Protein 3F85 (pdb70)

Solvent-accessible surface area: 23570 Å² total; per-residue (Å²): 84,13,45,1,35,32,40,124,41,93,57,15,38,87,69,7,149,1,57,40,48,96,103,65,98,76,18,129,34,50,144,22,93,0,27,0,54,19,119,47,41,119,90,82,0,26,1,77,4,42,104,95,7,56,0,35,14,110,169,67,84,120,45,99,6,43,12,52,2,24,0,27,65,73,96,11,50,70,105,36,79,91,24,125,16,99,92,0,18,28,113,86,33,76,89,153,13,6,0,33,58,18,55,0,19,0,32,9,52,26,184,92,91,88,49,26,4,49,7,18,87,3,39,13,79,0,16,1,3,2,17,9,14,124,64,133,128,105,27,75,43,79,0,57,0,51,0,33,1,106,31,46,10,57,0,31,41,53,110,41,91,64,11,45,86,62,8,148,0,51,37,41,96,97,67,97,73,12,125,32,46,150,23,104,0,37,0,54,8,31,9,28,110,61,78,0,33,0,74,5,53,78,96,6,51,0,33,17,93,162,63,94,114,48,77,8,47,12,61,2,25,0,23,70,77,102,10,52,66,106,51,73,105,18,100,21,105,76,0,35,48,72,114,124,36,105,97,8,45,3,53,60,24,47,0,18,0,29,10,52,26,162,84,104,89,61,45,8,57,4,21,82,4,35,15,64,0,10,1,3,0,25,0,22,88,37,145,93,92,24,82,42,77,1,50,0,50,4,32,2,101,36,52,10,69,3,36,38,40,110,40,85,63,10,36,84,76,6,134,3,63,40,46,27,85,70,116,74,21,132,27,47,143,20,94,0,27,0,55,11,37,8,34,114,60,84,0,45,0,65,7,42,80,90,4,44,0,31,38,97,169,108,100,107,93,70,5,24,15,62,2,24,0,23,67,81,102,13,55,76,109,44,74,104,16,94,17,100,78,1,13,18,113,86,63,73,110,135,7,16,0,30,57,22,52,0,20,0,36,1,77,31,150,127,98,85,117,56,23,97,51,20,84,9,39,15,78,0,5,3,4,2,30,0,2,106,29,155,91,112,31,100,46,71,0,48,0,50,3,29,14,76,112,95,109,168

Foldseek 3Di:
DKDKDFPVRHRDAQEDEFEADPVVLFTDKDKTWIKIQAPDLQWKKKKAWPAFKWWAFPVHGVQIWGKWKDKQNRTHYNDIDIDGSVVQCQVVSVDHRIGGIMMIIIGIDHPPPPAHGAFGKIKIKTWMWMDTDVDPPIDIRIYIYIYGDAKDKDKDFPVRHRDDQEDEFEADPVVLFTDKDKTKIKMFISHLQFKKKKAWCAFKWWAFPVDRVQTWGKWKDKQPDTHYNDIDIDGSVNQDDDPPDDRSITPIMMIIIGTHHPDPPDHRAFGKIKTWGWMWIDGHPSRDIDTRIYMYMYGDAKDKDKDFPVRHRDDQEDEWDADPVVLFTDKDKTWMKIAISHLQFKKKKAWCDFKWFAADPDGDATFTKWKDKQNGTHYNHIDIHGSVNQPQPVDDDHRIGDIMMIIIGTDGDDDDDHDDFGKTKIKTWMWMDRPPHPDIDIDIHIYIYGDDPPDD

Nearest PDB structures (foldseek):
  3f85-assembly1_A  TM=1.002E+00  e=7.317E-85  Escherichia coli
  3f84-assembly1_A  TM=9.560E-01  e=6.576E-49  Escherichia coli
  3f83-assembly1_A  TM=5.368E-01  e=1.124E-35  Escherichia coli
  4y2l-assembly2_F  TM=9.618E-01  e=2.649E-17  Escherichia coli ETEC H10407
  8ehs-assembly1_D  TM=8.735E-01  e=4.420E-12  Escherichia coli

CATH classification: 2.60.40.2040 (+2 more: 2.60.40.2040, 2.60.40.2040)

Organism: Escherichia coli O78:H11 (strain H10407 / ETEC) (NCBI:txid316401)

Sequence (456 aa):
MIDLLQADGNALPSAVKLAYSPASKTFESYRVMTQVHTNDATKKVIVKLADTPQLTDVLNSTVQMPISVSWGGQVLSTTAKEFEAAALGYSASGVNGVSSSQELVISAAPKTAGTAPTAGNYSGVVSLVMTLG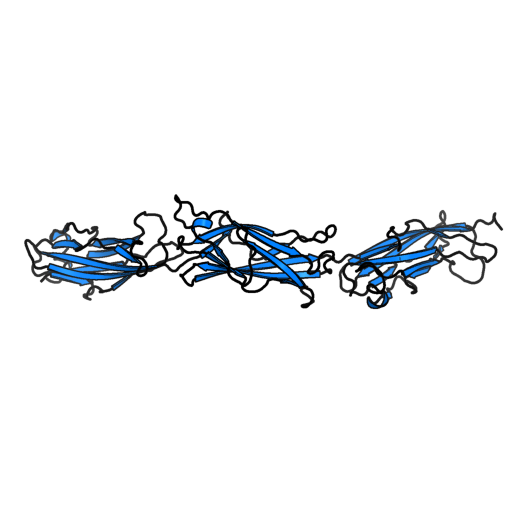SDNKQVEKNITVTASVDPVIDLLQADGNALPSAVKLAYSPASKTFESYRVMTQVHTNDATKKVIVKLADTPQLTDVLNSTVQMPISVSWGGQVLSTTAKEFEAAALGYSASGVNGVSSSQELVISAAPKTAGTAPTAGNYSGVVSLVMTLGSDNKQVEKNITVTASVDPVIDLLQADGNALPSAVKLAYSPASKTFESYRVMTQVHTNDATKKVIVKLADTPQLTDVLNSTVQMPISVSWGGQVLSTTAKEFEAAALGYSASGVNGVSSSQELVISAAPKTAGTAPTAGNYSGVVSLVMTLGSDNKQVEKNITVTASVDPVIL

Structure (mmCIF, N/CA/C/O backbone):
data_3F85
#
_entry.id   3F85
#
_cell.length_a   127.406
_cell.length_b   44.982
_cell.length_c   97.880
_cell.angle_alpha   90.00
_cell.angle_beta   125.35
_cell.angle_gamma   90.00
#
_symmetry.space_group_name_H-M   'C 1 2 1'
#
loop_
_entity.id
_entity.type
_entity.pdbx_description
1 polymer 'homo trimeric fusion of CFA/I fimbrial subunits B'
2 non-polymer 'MAGNESIUM ION'
3 water water
#
loop_
_atom_site.group_PDB
_atom_site.id
_atom_site.type_symbol
_atom_site.label_atom_id
_atom_site.label_alt_id
_atom_site.label_comp_id
_atom_site.label_asym_id
_atom_site.label_entity_id
_atom_site.label_seq_id
_atom_site.pdbx_PDB_ins_code
_atom_site.Cartn_x
_atom_site.Cartn_y
_atom_site.Cartn_z
_atom_site.occupancy
_atom_site.B_iso_or_equiv
_atom_site.auth_seq_id
_atom_site.auth_comp_id
_atom_site.auth_asym_id
_atom_site.auth_atom_id
_atom_site.pdbx_PDB_model_num
ATOM 1 N N . MET A 1 1 ? -42.603 -19.977 -24.143 1.00 51.75 1 MET A N 1
ATOM 2 C CA . MET A 1 1 ? -41.331 -19.322 -23.685 1.00 51.58 1 MET A CA 1
ATOM 3 C C . MET A 1 1 ? -40.048 -20.066 -24.116 1.00 50.87 1 MET A C 1
ATOM 4 O O . MET A 1 1 ? -40.102 -21.171 -24.685 1.00 50.88 1 MET A O 1
ATOM 6 N N . ILE A 1 2 ? -38.930 -19.356 -24.013 1.00 49.56 2 ILE A N 1
ATOM 7 C CA . ILE A 1 2 ? -37.622 -19.952 -23.762 1.00 48.43 2 ILE A CA 1
ATOM 8 C C . ILE A 1 2 ? -36.992 -19.294 -22.525 1.00 48.31 2 ILE A C 1
ATOM 9 O O . ILE A 1 2 ? -37.205 -18.102 -22.271 1.00 48.55 2 ILE A O 1
ATOM 14 N N . ASP A 1 3 ? -36.388 -20.119 -21.676 1.00 48.01 3 ASP A N 1
ATOM 15 C CA . ASP A 1 3 ? -35.601 -19.638 -20.546 1.00 47.65 3 ASP A CA 1
ATOM 16 C C . ASP A 1 3 ? -34.364 -20.488 -20.311 1.00 46.25 3 ASP A C 1
ATOM 17 O O . ASP A 1 3 ? -34.339 -21.676 -20.643 1.00 45.27 3 ASP A O 1
ATOM 22 N N . LEU A 1 4 ? -33.316 -19.840 -19.816 1.00 45.49 4 LEU A N 1
ATOM 23 C CA . LEU A 1 4 ? -32.129 -20.522 -19.356 1.00 44.79 4 LEU A CA 1
ATOM 24 C C . LEU A 1 4 ? -31.973 -20.336 -17.883 1.00 43.77 4 LEU A C 1
ATOM 25 O O . LEU A 1 4 ? -31.901 -19.197 -17.388 1.00 43.29 4 LEU A O 1
ATOM 30 N N . LEU A 1 5 ? -32.024 -21.467 -17.175 1.00 44.12 5 LEU A N 1
ATOM 31 C CA . LEU A 1 5 ? -31.891 -21.526 -15.710 1.00 43.06 5 LEU A CA 1
ATOM 32 C C . LEU A 1 5 ? -30.731 -22.455 -15.332 1.00 41.54 5 LEU A C 1
ATOM 33 O O . LEU A 1 5 ? -30.269 -23.252 -16.156 1.00 40.07 5 LEU A O 1
ATOM 38 N N . GLN A 1 6 ? -30.280 -22.355 -14.086 1.00 40.82 6 GLN A N 1
ATOM 39 C CA . GLN A 1 6 ? -29.397 -23.367 -13.485 1.00 41.80 6 GLN A CA 1
ATOM 40 C C . GLN A 1 6 ? -30.113 -24.726 -13.360 1.00 40.75 6 GLN A C 1
ATOM 41 O O . GLN A 1 6 ? -31.352 -24.782 -13.297 1.00 38.63 6 GLN A O 1
ATOM 47 N N . ALA A 1 7 ? -29.330 -25.804 -13.402 1.00 41.25 7 ALA A N 1
ATOM 48 C CA . ALA A 1 7 ? -29.857 -27.188 -13.313 1.00 42.41 7 ALA A CA 1
ATOM 49 C C . ALA A 1 7 ? -30.675 -27.498 -12.034 1.00 42.84 7 ALA A C 1
ATOM 50 O O . ALA A 1 7 ? -31.703 -28.221 -12.100 1.00 43.38 7 ALA A O 1
ATOM 52 N N . ASP A 1 8 ? -30.295 -26.867 -10.913 1.00 43.11 8 ASP A N 1
ATOM 53 C CA . ASP A 1 8 ? -31.125 -26.859 -9.688 1.00 43.25 8 ASP A CA 1
ATOM 54 C C . ASP A 1 8 ? -32.450 -26.060 -9.779 1.00 42.96 8 ASP A C 1
ATOM 55 O O . ASP A 1 8 ? -33.356 -26.262 -8.972 1.00 43.93 8 ASP A O 1
ATOM 60 N N . GLY A 1 9 ? -32.558 -25.185 -10.780 1.00 42.83 9 GLY A N 1
ATOM 61 C CA . GLY A 1 9 ? -33.766 -24.410 -10.992 1.00 42.27 9 GLY A CA 1
ATOM 62 C C . GLY A 1 9 ? -33.657 -22.958 -10.589 1.00 42.07 9 GLY A C 1
ATOM 63 O O . GLY A 1 9 ? -34.590 -22.191 -10.830 1.00 42.37 9 GLY A O 1
ATOM 64 N N . ASN A 1 10 ? -32.530 -22.575 -9.979 1.00 41.75 10 ASN A N 1
ATOM 65 C CA . ASN A 1 10 ? -32.244 -21.170 -9.710 1.00 42.20 10 ASN A CA 1
ATOM 66 C C . ASN A 1 10 ? -31.989 -20.390 -10.987 1.00 40.91 10 ASN A C 1
ATOM 67 O O . ASN A 1 10 ? -31.523 -20.959 -11.987 1.00 41.21 10 ASN A O 1
ATOM 72 N N . ALA A 1 11 ? -32.384 -19.116 -10.986 1.00 40.26 11 ALA A N 1
ATOM 73 C CA . ALA A 1 11 ? -31.973 -18.174 -12.044 1.00 39.47 11 ALA A CA 1
ATOM 74 C C . ALA A 1 11 ? -30.456 -18.106 -12.097 1.00 38.62 11 ALA A C 1
ATOM 75 O O . ALA A 1 11 ? -29.785 -18.130 -11.055 1.00 37.70 11 ALA A O 1
ATOM 77 N N . LEU A 1 12 ? -29.921 -18.140 -13.317 1.00 38.14 12 LEU A N 1
ATOM 78 C CA . LEU A 1 12 ? -28.583 -17.660 -13.601 1.00 38.11 12 LEU A CA 1
ATOM 79 C C . LEU A 1 12 ? -28.232 -16.413 -12.784 1.00 36.35 12 LEU A C 1
ATOM 80 O O . LEU A 1 12 ? -29.089 -15.520 -12.613 1.00 37.25 12 LEU A O 1
ATOM 85 N N . PRO A 1 13 ? -27.021 -16.397 -12.190 1.00 35.94 13 PRO A N 1
ATOM 86 C CA . PRO A 1 13 ? -26.506 -15.196 -11.513 1.00 34.88 13 PRO A CA 1
ATOM 87 C C . PRO A 1 13 ? -26.369 -14.032 -12.497 1.00 34.09 13 PRO A C 1
ATOM 88 O O . PRO A 1 13 ? -26.159 -14.275 -13.705 1.00 32.63 13 PRO A O 1
ATOM 92 N N . SER A 1 14 ? -26.712 -12.830 -12.041 1.00 33.17 14 SER A N 1
ATOM 93 C CA . SER A 1 14 ? -26.484 -11.634 -12.853 1.00 34.93 14 SER A CA 1
ATOM 94 C C . SER A 1 14 ? -25.047 -11.130 -12.772 1.00 32.89 14 SER A C 1
ATOM 95 O O . SER A 1 14 ? -24.689 -10.203 -13.483 1.00 32.76 14 SER A O 1
ATOM 98 N N . ALA A 1 15 ? -24.241 -11.739 -11.876 1.00 33.41 15 ALA A N 1
ATOM 99 C CA . ALA A 1 15 ? -22.819 -11.406 -11.690 1.00 33.27 15 ALA A CA 1
ATOM 100 C C . ALA A 1 15 ? -21.921 -12.609 -11.351 1.00 34.25 15 ALA A C 1
ATOM 101 O O . ALA A 1 15 ? -22.264 -13.448 -10.441 1.00 32.89 15 ALA A O 1
ATOM 103 N N . VAL A 1 16 ? -20.694 -12.507 -11.846 1.00 32.63 16 VAL A N 1
ATOM 104 C CA . VAL A 1 16 ? -19.685 -13.543 -11.736 1.00 36.38 16 VAL A CA 1
ATOM 105 C C . VAL A 1 16 ? -18.315 -12.883 -11.450 1.00 33.95 16 VAL A C 1
ATOM 106 O O . VAL A 1 16 ? -17.850 -12.036 -12.237 1.00 31.93 16 VAL A O 1
ATOM 110 N N . LYS A 1 17 ? -17.670 -13.299 -10.354 1.00 32.56 17 LYS A N 1
ATOM 111 C CA . LYS A 1 17 ? -16.247 -12.980 -10.103 1.00 35.27 17 LYS A CA 1
ATOM 112 C C . LYS A 1 17 ? -15.300 -14.097 -10.501 1.00 36.09 17 LYS A C 1
ATOM 113 O O . LYS A 1 17 ? -15.409 -15.225 -10.014 1.00 36.40 17 LYS A O 1
ATOM 119 N N . LEU A 1 18 ? -14.315 -13.737 -11.321 1.00 35.94 18 LEU A N 1
ATOM 120 C CA . LEU A 1 18 ? -13.270 -14.675 -11.750 1.00 37.07 18 LEU A CA 1
ATOM 121 C C . LEU A 1 18 ? -12.034 -14.514 -10.885 1.00 36.35 18 LEU A C 1
ATOM 122 O O . LEU A 1 18 ? -11.280 -13.563 -11.046 1.00 35.74 18 LEU A O 1
ATOM 127 N N . ALA A 1 19 ? -11.944 -15.365 -9.849 1.00 36.87 19 ALA A N 1
ATOM 128 C CA . ALA A 1 19 ? -10.825 -15.371 -8.892 1.00 35.48 19 ALA A CA 1
ATOM 129 C C . ALA A 1 19 ? -9.481 -15.412 -9.626 1.00 35.33 19 ALA A C 1
ATOM 130 O O . ALA A 1 19 ? -9.305 -16.189 -10.589 1.00 32.40 19 ALA A O 1
ATOM 132 N N . TYR A 1 20 ? -8.585 -14.514 -9.215 1.00 34.19 20 TYR A N 1
ATOM 133 C CA . TYR A 1 20 ? -7.234 -14.434 -9.759 1.00 35.97 20 TYR A CA 1
ATOM 134 C C . TYR A 1 20 ? -6.250 -15.026 -8.734 1.00 36.34 20 TYR A C 1
ATOM 135 O O . TYR A 1 20 ? -6.328 -14.708 -7.550 1.00 36.12 20 TYR A O 1
ATOM 144 N N . SER A 1 21 ? -5.362 -15.919 -9.187 1.00 37.45 21 SER A N 1
ATOM 145 C CA . SER A 1 21 ? -4.194 -16.286 -8.372 1.00 38.72 21 SER A CA 1
ATOM 146 C C . SER A 1 21 ? -2.949 -15.625 -8.871 1.00 38.21 21 SER A C 1
ATOM 147 O O . SER A 1 21 ? -2.620 -15.756 -10.057 1.00 39.12 21 SER A O 1
ATOM 150 N N . PRO A 1 22 ? -2.296 -14.827 -8.009 1.00 38.56 22 PRO A N 1
ATOM 151 C CA . PRO A 1 22 ? -1.008 -14.214 -8.371 1.00 39.11 22 PRO A CA 1
ATOM 152 C C . PRO A 1 22 ? 0.139 -15.241 -8.543 1.00 39.44 22 PRO A C 1
ATOM 153 O O . PRO A 1 22 ? 1.065 -14.942 -9.307 1.00 39.45 22 PRO A O 1
ATOM 157 N N . ALA A 1 23 ? 0.008 -16.443 -7.950 1.00 39.29 23 ALA A N 1
ATOM 158 C CA . ALA A 1 23 ? 0.963 -17.552 -8.146 1.00 38.45 23 ALA A CA 1
ATOM 159 C C . ALA A 1 23 ? 0.985 -18.051 -9.614 1.00 38.12 23 ALA A C 1
ATOM 160 O O . ALA A 1 23 ? 2.058 -18.065 -10.255 1.00 37.85 23 ALA A O 1
ATOM 162 N N . SER A 1 24 ? -0.198 -18.349 -10.161 1.00 35.00 24 SER A N 1
ATOM 163 C CA . SER A 1 24 ? -0.322 -18.836 -11.532 1.00 36.19 24 SER A CA 1
ATOM 164 C C . SER A 1 24 ? -0.550 -17.694 -12.590 1.00 36.17 24 SER A C 1
ATOM 165 O O . SER A 1 24 ? -0.458 -17.932 -13.804 1.00 36.42 24 SER A O 1
ATOM 168 N N . LYS A 1 25 ? -0.883 -16.491 -12.104 1.00 36.44 25 LYS A N 1
ATOM 169 C CA . LYS A 1 25 ? -1.210 -15.325 -12.949 1.00 37.94 25 LYS A CA 1
ATOM 170 C C . LYS A 1 25 ? -2.424 -15.582 -13.895 1.00 37.43 25 LYS A C 1
ATOM 171 O O . LYS A 1 25 ? -2.523 -14.995 -14.987 1.00 38.89 25 LYS A O 1
ATOM 177 N N . THR A 1 26 ? -3.319 -16.474 -13.470 1.00 36.45 26 THR A N 1
ATOM 178 C CA . THR A 1 26 ? -4.526 -16.803 -14.250 1.00 37.24 26 THR A CA 1
ATOM 179 C C . THR A 1 26 ? -5.788 -16.529 -13.514 1.00 36.28 26 THR A C 1
ATOM 180 O O . THR A 1 26 ? -5.799 -16.419 -12.265 1.00 36.69 26 THR A O 1
ATOM 184 N N . PHE A 1 27 ? -6.867 -16.443 -14.283 1.00 36.63 27 PHE A N 1
ATOM 185 C CA . PHE A 1 27 ? -8.238 -16.439 -13.757 1.00 36.44 27 PHE A CA 1
ATOM 186 C C . PHE A 1 27 ? -8.855 -17.828 -13.751 1.00 37.21 27 PHE A C 1
ATOM 187 O O . PHE A 1 27 ? -8.702 -18.583 -14.702 1.00 35.02 27 PHE A O 1
ATOM 195 N N . GLU A 1 28 ? -9.468 -18.187 -12.626 1.00 37.98 28 GLU A N 1
ATOM 196 C CA . GLU A 1 28 ? -10.344 -19.356 -12.552 1.00 39.91 28 GLU A CA 1
ATOM 197 C C . GLU A 1 28 ? -11.649 -19.078 -13.338 1.00 38.69 28 GLU A C 1
ATOM 198 O O . GLU A 1 28 ? -12.319 -18.077 -13.081 1.00 38.97 28 GLU A O 1
ATOM 204 N N . SER A 1 29 ? -11.995 -19.977 -14.270 1.00 37.72 29 SER A N 1
ATOM 205 C CA . SER A 1 29 ? -13.272 -19.926 -15.006 1.00 38.11 29 SER A CA 1
ATOM 206 C C . SER A 1 29 ? -14.471 -20.133 -14.104 1.00 39.13 29 SER A C 1
ATOM 207 O O . SER A 1 29 ? -14.432 -20.927 -13.164 1.00 38.15 29 SER A O 1
ATOM 210 N N . TYR A 1 30 ? -15.547 -19.422 -14.418 1.00 39.21 30 TYR A N 1
ATOM 211 C CA . TYR A 1 30 ? -16.863 -19.732 -13.880 1.00 40.14 30 TYR A CA 1
ATOM 212 C C . TYR A 1 30 ? -17.461 -20.884 -14.643 1.00 39.95 30 TYR A C 1
ATOM 213 O O . TYR A 1 30 ? -17.578 -20.814 -15.872 1.00 39.30 30 TYR A O 1
ATOM 222 N N . ARG A 1 31 ? -17.924 -21.893 -13.903 1.00 39.38 31 ARG A N 1
ATOM 223 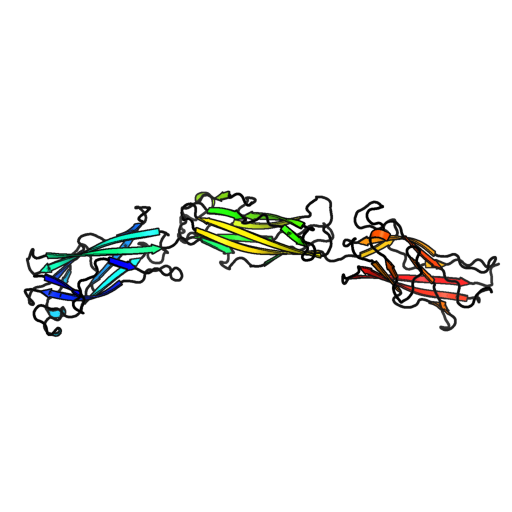C CA . ARG A 1 31 ? -18.699 -23.003 -14.468 1.00 41.33 31 ARG A CA 1
ATOM 224 C C . ARG A 1 31 ? -20.025 -23.157 -13.743 1.00 41.41 31 ARG A C 1
ATOM 225 O O . ARG A 1 31 ? -20.087 -23.123 -12.487 1.00 42.13 31 ARG A O 1
ATOM 233 N N . VAL A 1 32 ? -21.057 -23.447 -14.523 1.00 41.35 32 VAL A N 1
ATOM 234 C CA . VAL A 1 32 ? -22.405 -23.689 -14.001 1.00 40.35 32 VAL A CA 1
ATOM 235 C C . VAL A 1 32 ? -23.198 -24.548 -14.958 1.00 40.10 32 VAL A C 1
ATOM 236 O O . VAL A 1 32 ? -23.165 -24.336 -16.193 1.00 38.81 32 VAL A O 1
ATOM 240 N N . MET A 1 33 ? -23.818 -25.585 -14.395 1.00 38.96 33 MET A N 1
ATOM 241 C CA . MET A 1 33 ? -24.754 -26.442 -15.119 1.00 38.88 33 MET A CA 1
ATOM 242 C C . MET A 1 33 ? -26.061 -25.684 -15.327 1.00 37.76 33 MET A C 1
ATOM 243 O O . MET A 1 33 ? -26.550 -24.993 -14.390 1.00 36.32 33 MET A O 1
ATOM 248 N N . THR A 1 34 ? -26.561 -25.721 -16.575 1.00 35.46 34 THR A N 1
ATOM 249 C CA . THR A 1 34 ? -27.799 -25.017 -16.972 1.00 35.23 34 THR A CA 1
ATOM 250 C C . THR A 1 34 ? -28.814 -25.957 -17.614 1.00 34.13 34 THR A C 1
ATOM 251 O O . THR A 1 34 ? -28.440 -27.044 -18.087 1.00 36.43 34 THR A O 1
ATOM 255 N N . GLN A 1 35 ? -30.082 -25.524 -17.681 1.00 33.48 35 GLN A N 1
ATOM 256 C CA . GLN A 1 35 ? -31.096 -26.167 -18.546 1.00 32.52 35 GLN A CA 1
ATOM 257 C C . GLN A 1 35 ? -31.900 -25.157 -19.300 1.00 33.22 35 GLN A C 1
ATOM 258 O O . GLN A 1 35 ? -32.331 -24.137 -18.722 1.00 34.07 35 GLN A O 1
ATOM 264 N N . VAL A 1 36 ? -32.167 -25.474 -20.572 1.00 32.08 36 VAL A N 1
ATOM 265 C CA . VAL A 1 36 ? -33.173 -24.775 -21.385 1.00 34.48 36 VAL A CA 1
ATOM 266 C C . VAL A 1 36 ? -34.560 -25.199 -20.960 1.00 35.41 36 VAL A C 1
ATOM 267 O O . VAL A 1 36 ? -34.848 -26.404 -20.859 1.00 38.05 36 VAL A O 1
ATOM 271 N N . HIS A 1 37 ? -35.404 -24.208 -20.675 1.00 35.96 37 HIS A N 1
ATOM 272 C CA . HIS A 1 37 ? -36.834 -24.406 -20.447 1.00 37.41 37 HIS A CA 1
ATOM 273 C C . HIS A 1 37 ? -37.602 -23.857 -21.640 1.00 38.44 37 HIS A C 1
ATOM 274 O O . HIS A 1 37 ? -37.494 -22.667 -21.960 1.00 38.67 37 HIS A O 1
ATOM 281 N N . THR A 1 38 ? -38.250 -24.761 -22.377 1.00 39.93 38 THR A N 1
ATOM 282 C CA . THR A 1 38 ? -38.874 -24.445 -23.668 1.00 41.47 38 THR A CA 1
ATOM 283 C C . THR A 1 38 ? -40.383 -24.668 -23.723 1.00 42.60 38 THR A C 1
ATOM 284 O O . THR A 1 38 ? -40.927 -25.430 -22.938 1.00 42.41 38 THR A O 1
ATOM 288 N N . ASN A 1 39 ? -41.039 -23.882 -24.586 1.00 45.25 39 ASN A N 1
ATOM 289 C CA . ASN A 1 39 ? -42.396 -24.132 -25.097 1.00 47.16 39 ASN A CA 1
ATOM 290 C C . ASN A 1 39 ? -42.488 -25.399 -25.962 1.00 47.63 39 ASN A C 1
ATOM 291 O O . ASN A 1 39 ? -43.522 -26.096 -25.950 1.00 47.93 39 ASN A O 1
ATOM 296 N N . ASP A 1 40 ? -41.424 -25.659 -26.742 1.00 47.85 40 ASP A N 1
ATOM 297 C CA . ASP A 1 40 ? -41.449 -26.633 -27.848 1.00 48.08 40 ASP A CA 1
ATOM 298 C C . ASP A 1 40 ? -40.135 -27.445 -27.983 1.00 47.36 40 ASP A C 1
ATOM 299 O O . ASP A 1 40 ? -39.108 -26.933 -28.454 1.00 46.81 40 ASP A O 1
ATOM 304 N N . ALA A 1 41 ? -40.227 -28.732 -27.635 1.00 47.17 41 ALA A N 1
ATOM 305 C CA . ALA A 1 41 ? -39.063 -29.611 -27.421 1.00 46.30 41 ALA A CA 1
ATOM 306 C C . ALA A 1 41 ? -38.539 -30.272 -28.728 1.00 45.47 41 ALA A C 1
ATOM 307 O O . ALA A 1 41 ? -37.588 -31.076 -28.702 1.00 45.16 41 ALA A O 1
ATOM 309 N N . THR A 1 42 ? -39.190 -29.946 -29.848 1.00 44.09 42 THR A N 1
ATOM 310 C CA . THR A 1 42 ? -38.802 -30.427 -31.186 1.00 42.56 42 THR A CA 1
ATOM 311 C C . THR A 1 42 ? -38.029 -29.358 -31.984 1.00 41.74 42 THR A C 1
ATOM 312 O O . THR A 1 42 ? -37.387 -29.668 -33.001 1.00 41.39 42 THR A O 1
ATOM 316 N N . LYS A 1 43 ? -38.071 -28.114 -31.505 1.00 41.01 43 LYS A N 1
ATOM 317 C CA . LYS A 1 43 ? -37.426 -27.010 -32.189 1.00 40.29 43 LYS A CA 1
ATOM 318 C C . LYS A 1 43 ? -35.959 -26.843 -31.791 1.00 39.87 43 LYS A C 1
ATOM 319 O O . LYS A 1 43 ? -35.548 -27.180 -30.654 1.00 38.82 43 LYS A O 1
ATOM 325 N N . LYS A 1 44 ? -35.161 -26.408 -32.771 1.00 38.21 44 LYS A N 1
ATOM 326 C CA . LYS A 1 44 ? -33.761 -26.103 -32.566 1.00 37.48 44 LYS A CA 1
ATOM 327 C C . LYS A 1 44 ? -33.569 -24.857 -31.692 1.00 36.26 44 LYS A C 1
ATOM 328 O O . LYS A 1 44 ? -34.483 -24.026 -31.562 1.00 35.25 44 LYS A O 1
ATOM 334 N N . VAL A 1 45 ? -32.467 -24.854 -30.948 1.00 34.63 45 VAL A N 1
ATOM 335 C CA . VAL A 1 45 ? -32.141 -23.759 -30.058 1.00 33.96 45 VAL A CA 1
ATOM 336 C C . VAL A 1 45 ? -30.927 -23.084 -30.612 1.00 33.62 45 VAL A C 1
ATOM 337 O O . VAL A 1 45 ? -29.881 -23.723 -30.794 1.00 34.85 45 VAL A O 1
ATOM 341 N N . ILE A 1 46 ? -31.124 -21.836 -31.036 1.00 33.61 46 ILE A N 1
ATOM 342 C CA . ILE A 1 46 ? -30.078 -21.014 -31.644 1.00 31.38 46 ILE A CA 1
ATOM 343 C C . ILE A 1 46 ? -29.473 -20.166 -30.534 1.00 31.12 46 ILE A C 1
ATOM 344 O O . ILE A 1 46 ? -30.185 -19.403 -29.876 1.00 31.33 46 ILE A O 1
ATOM 349 N N . VAL A 1 47 ? -28.159 -20.300 -30.356 1.00 30.16 47 VAL A N 1
ATOM 350 C CA . VAL A 1 47 ? -27.409 -19.637 -29.262 1.00 31.02 47 VAL A CA 1
ATOM 351 C C . VAL A 1 47 ? -26.266 -18.750 -29.808 1.00 31.04 47 VAL A C 1
ATOM 352 O O . VAL A 1 47 ? -25.428 -19.213 -30.603 1.00 30.16 47 VAL A O 1
ATOM 356 N N . LYS A 1 48 ? -26.233 -17.499 -29.331 1.00 31.04 48 LYS A N 1
ATOM 357 C CA . LYS A 1 48 ? -25.217 -16.508 -29.682 1.00 31.70 48 LYS A CA 1
ATOM 358 C C . LYS A 1 48 ? -24.934 -15.503 -28.537 1.00 32.00 48 LYS A C 1
ATOM 359 O O . LYS A 1 48 ? -25.662 -15.473 -27.506 1.00 32.61 48 LYS A O 1
ATOM 365 N N . LEU A 1 49 ? -23.841 -14.744 -28.677 1.00 32.33 49 LEU A N 1
ATOM 366 C CA . LEU A 1 49 ? -23.604 -13.553 -27.825 1.00 32.98 49 LEU A CA 1
ATOM 367 C C . LEU A 1 49 ? -24.048 -12.296 -28.535 1.00 34.09 49 LEU A C 1
ATOM 368 O O . LEU A 1 49 ? -23.964 -12.216 -29.747 1.00 31.42 49 LEU A O 1
ATOM 373 N N . ALA A 1 50 ? -24.664 -11.381 -27.786 1.00 35.88 50 ALA A N 1
ATOM 374 C CA . ALA A 1 50 ? -25.175 -10.150 -28.369 1.00 35.69 50 ALA A CA 1
ATOM 375 C C . ALA A 1 50 ? -24.026 -9.261 -28.830 1.00 37.10 50 ALA A C 1
ATOM 376 O O . ALA A 1 50 ? -24.120 -8.624 -29.863 1.00 34.46 50 ALA A O 1
ATOM 378 N N . ASP A 1 51 ? -22.938 -9.255 -28.056 1.00 37.81 51 ASP A N 1
ATOM 379 C CA . ASP A 1 51 ? -21.701 -8.546 -28.417 1.00 39.70 51 ASP A CA 1
ATOM 380 C C . ASP A 1 51 ? -20.505 -9.426 -28.042 1.00 38.13 51 ASP A C 1
ATOM 381 O O . ASP A 1 51 ? -20.646 -10.376 -27.240 1.00 38.87 51 ASP A O 1
ATOM 386 N N . THR A 1 52 ? -19.335 -9.136 -28.617 1.00 37.93 52 THR A N 1
ATOM 387 C CA . THR A 1 52 ? -18.076 -9.776 -28.187 1.00 35.53 52 THR A CA 1
ATOM 388 C C . THR A 1 52 ? -17.642 -9.231 -26.799 1.00 36.20 52 THR A C 1
ATOM 389 O O . THR A 1 52 ? -17.345 -8.026 -26.678 1.00 36.13 52 THR A O 1
ATOM 393 N N . PRO A 1 53 ? -17.639 -10.102 -25.761 1.00 34.56 53 PRO A N 1
ATOM 394 C CA . PRO A 1 53 ? -17.409 -9.650 -24.385 1.00 34.77 53 PRO A CA 1
ATOM 395 C C . PRO A 1 53 ? -15.911 -9.469 -24.079 1.00 35.09 53 PRO A C 1
ATOM 396 O O . PRO A 1 53 ? -15.061 -10.192 -24.616 1.00 36.97 53 PRO A O 1
ATOM 400 N N . GLN A 1 54 ? -15.623 -8.460 -23.283 1.00 34.10 54 GLN A N 1
ATOM 401 C CA . GLN A 1 54 ? -14.267 -8.044 -22.926 1.00 36.68 54 GLN A CA 1
ATOM 402 C C . GLN A 1 54 ? -14.293 -7.734 -21.415 1.00 34.88 54 GLN A C 1
ATOM 403 O O . GLN A 1 54 ? -15.271 -7.168 -20.925 1.00 35.36 54 GLN A O 1
ATOM 409 N N . LEU A 1 55 ? -13.234 -8.082 -20.694 1.00 33.39 55 LEU A N 1
ATOM 410 C CA . LEU A 1 55 ? -12.963 -7.401 -19.416 1.00 36.68 55 LEU A CA 1
ATOM 411 C C . LEU A 1 55 ? -12.179 -6.108 -19.670 1.00 36.70 55 LEU A C 1
ATOM 412 O O . LEU A 1 55 ? -11.187 -6.115 -20.380 1.00 38.32 55 LEU A O 1
ATOM 417 N N . THR A 1 56 ? -12.681 -4.991 -19.168 1.00 37.88 56 THR A N 1
ATOM 418 C CA . THR A 1 56 ? -12.007 -3.700 -19.372 1.00 38.38 56 THR A CA 1
ATOM 419 C C . THR A 1 56 ? -11.646 -3.173 -18.015 1.00 39.10 56 THR A C 1
ATOM 420 O O . THR A 1 56 ? -12.457 -3.268 -17.078 1.00 38.69 56 THR A O 1
ATOM 424 N N . ASP A 1 57 ? -10.412 -2.671 -17.879 1.00 41.90 57 ASP A N 1
ATOM 425 C CA . ASP A 1 57 ? -10.005 -1.942 -16.664 1.00 43.44 57 ASP A CA 1
ATOM 426 C C . ASP A 1 57 ? -10.876 -0.696 -16.441 1.00 44.66 57 ASP A C 1
ATOM 427 O O . ASP A 1 57 ? -11.034 0.137 -17.338 1.00 45.14 57 ASP A O 1
ATOM 432 N N . VAL A 1 58 ? -11.499 -0.648 -15.260 1.00 46.65 58 VAL A N 1
ATOM 433 C CA . VAL A 1 58 ? -12.338 0.481 -14.803 1.00 49.08 58 VAL A CA 1
ATOM 434 C C . VAL A 1 58 ? -11.605 1.841 -14.901 1.00 49.99 58 VAL A C 1
ATOM 435 O O . VAL A 1 58 ? -12.202 2.842 -15.326 1.00 49.84 58 VAL A O 1
ATOM 439 N N . LEU A 1 59 ? -10.301 1.829 -14.602 1.00 51.52 59 LEU A N 1
ATOM 440 C CA . LEU A 1 59 ? -9.470 3.032 -14.618 1.00 53.64 59 LEU A CA 1
ATOM 441 C C . LEU A 1 59 ? -8.906 3.390 -16.006 1.00 54.28 59 LEU A C 1
ATOM 442 O O . LEU A 1 59 ? -8.720 4.575 -16.313 1.00 54.46 59 LEU A O 1
ATOM 447 N N . ASN A 1 60 ? -8.701 2.371 -16.850 1.00 54.92 60 ASN A N 1
ATOM 448 C CA . ASN A 1 60 ? -8.086 2.540 -18.177 1.00 55.54 60 ASN A CA 1
ATOM 449 C C . ASN A 1 60 ? -8.718 1.640 -19.248 1.00 55.81 60 ASN A C 1
ATOM 450 O O . ASN A 1 60 ? -8.526 0.416 -19.244 1.00 55.80 60 ASN A O 1
ATOM 455 N N . SER A 1 61 ? -9.333 2.282 -20.246 1.00 56.52 61 SER A N 1
ATOM 456 C CA . SER A 1 61 ? -10.167 1.589 -21.242 1.00 56.63 61 SER A CA 1
ATOM 457 C C . SER A 1 61 ? -9.402 0.772 -22.303 1.00 55.89 61 SER A C 1
ATOM 458 O O . SER A 1 61 ? -9.951 -0.186 -22.847 1.00 56.47 61 SER A O 1
ATOM 461 N N . THR A 1 62 ? -8.155 1.164 -22.596 1.00 55.32 62 THR A N 1
ATOM 462 C CA . THR A 1 62 ? -7.314 0.488 -23.626 1.00 54.70 62 THR A CA 1
ATOM 463 C C . THR A 1 62 ? -6.819 -0.909 -23.192 1.00 54.08 62 THR A C 1
ATOM 464 O O . THR A 1 62 ? -6.458 -1.742 -24.049 1.00 54.04 62 THR A O 1
ATOM 468 N N . VAL A 1 63 ? -6.701 -1.112 -21.873 1.00 52.83 63 VAL A N 1
ATOM 469 C CA . VAL A 1 63 ? -6.331 -2.412 -21.309 1.00 52.07 63 VAL A CA 1
ATOM 470 C C . VAL A 1 63 ? -7.577 -3.302 -21.221 1.00 51.33 63 VAL A C 1
ATOM 471 O O . VAL A 1 63 ? -8.483 -3.056 -20.413 1.00 50.60 63 VAL A O 1
ATOM 475 N N . GLN A 1 64 ? -7.614 -4.300 -22.103 1.00 50.15 64 GLN A N 1
ATOM 476 C CA . GLN A 1 64 ? -8.739 -5.213 -22.223 1.00 49.22 64 GLN A CA 1
ATOM 477 C C . GLN A 1 64 ? -8.305 -6.661 -22.422 1.00 46.57 64 GLN A C 1
ATOM 478 O O . GLN A 1 64 ? -7.282 -6.942 -23.066 1.00 44.96 64 GLN A O 1
ATOM 484 N N . MET A 1 65 ? -9.061 -7.558 -21.798 1.00 41.90 65 MET A N 1
ATOM 485 C CA . MET A 1 65 ? -8.885 -8.987 -21.948 1.00 41.97 65 MET A CA 1
ATOM 486 C C . MET A 1 65 ? -10.173 -9.579 -22.477 1.00 40.83 65 MET A C 1
ATOM 487 O O . MET A 1 65 ? -11.231 -9.399 -21.851 1.00 41.65 65 MET A O 1
ATOM 492 N N . PRO A 1 66 ? -10.062 -10.418 -23.509 1.00 39.20 66 PRO A N 1
ATOM 493 C CA . PRO A 1 66 ? -11.233 -11.098 -24.059 1.00 39.95 66 PRO A CA 1
ATOM 494 C C . PRO A 1 66 ? -11.833 -12.127 -23.102 1.00 39.73 66 PRO A C 1
ATOM 495 O O . PRO A 1 66 ? -11.095 -12.808 -22.330 1.00 40.28 66 PRO A O 1
ATOM 499 N N . ILE A 1 67 ? -13.163 -12.099 -23.023 1.00 38.51 67 ILE A N 1
ATOM 500 C CA . ILE A 1 67 ? -13.934 -13.145 -22.323 1.00 39.58 67 ILE A CA 1
ATOM 501 C C . ILE A 1 67 ? -14.258 -14.272 -23.324 1.00 40.29 67 ILE A C 1
ATOM 502 O O . ILE A 1 67 ? -14.403 -14.022 -24.529 1.00 39.28 67 ILE A O 1
ATOM 507 N N . SER A 1 68 ? -14.140 -15.512 -22.860 1.00 41.25 68 SER A N 1
ATOM 508 C CA . SER A 1 68 ? -14.519 -16.668 -23.664 1.00 41.31 68 SER A CA 1
ATOM 509 C C . SER A 1 68 ? -15.713 -17.360 -23.045 1.00 39.97 68 SER A C 1
ATOM 510 O O . SER A 1 68 ? -15.803 -17.505 -21.791 1.00 41.20 68 SER A O 1
ATOM 513 N N . VAL A 1 69 ? -16.698 -17.647 -23.884 1.00 37.27 69 VAL A N 1
ATOM 514 C CA . VAL A 1 69 ? -17.954 -18.233 -23.413 1.00 35.30 69 VAL A CA 1
ATOM 515 C C . VAL A 1 69 ? -18.215 -19.543 -24.104 1.00 36.15 69 VAL A C 1
ATOM 516 O O . VAL A 1 69 ? -18.147 -19.628 -25.317 1.00 34.19 69 VAL A O 1
ATOM 520 N N . SER A 1 70 ? -18.359 -20.606 -23.313 1.00 35.61 70 SER A N 1
ATOM 521 C CA . SER A 1 70 ? -18.816 -21.853 -23.894 1.00 36.41 70 SER A CA 1
ATOM 522 C C . SER A 1 70 ? -20.115 -22.336 -23.285 1.00 36.15 70 SER A C 1
ATOM 523 O O . SER A 1 70 ? -20.451 -21.970 -22.146 1.00 36.86 70 SER A O 1
ATOM 526 N N . TRP A 1 71 ? -20.939 -22.952 -24.122 1.00 35.17 71 TRP A N 1
ATOM 527 C CA . TRP A 1 71 ? -22.186 -23.556 -23.660 1.00 35.14 71 TRP A CA 1
ATOM 528 C C . TRP A 1 71 ? -22.457 -24.852 -24.394 1.00 34.78 71 TRP A C 1
ATOM 529 O O . TRP A 1 71 ? -22.319 -24.919 -25.616 1.00 33.32 71 TRP A O 1
ATOM 540 N N . GLY A 1 72 ? -22.732 -25.902 -23.614 1.00 36.18 72 GLY A N 1
ATOM 541 C CA . GLY A 1 72 ? -22.957 -27.245 -24.129 1.00 38.30 72 GLY A CA 1
ATOM 542 C C . GLY A 1 72 ? -21.727 -27.904 -24.741 1.00 39.09 72 GLY A C 1
ATOM 543 O O . GLY A 1 72 ? -21.858 -28.838 -25.537 1.00 39.59 72 GLY A O 1
ATOM 544 N N . GLY A 1 73 ? -20.535 -27.467 -24.320 1.00 39.73 73 GLY A N 1
ATOM 545 C CA . GLY A 1 73 ? -19.292 -27.866 -24.973 1.00 39.71 73 GLY A CA 1
ATOM 546 C C . GLY A 1 73 ? -18.969 -27.102 -26.253 1.00 39.04 73 GLY A C 1
ATOM 547 O O . GLY A 1 73 ? -18.050 -27.491 -26.975 1.00 40.99 73 GLY A O 1
ATOM 548 N N . GLN A 1 74 ? -19.702 -26.011 -26.525 1.00 38.72 74 GLN A N 1
ATOM 549 C CA . GLN A 1 74 ? -19.488 -25.183 -27.746 1.00 38.14 74 GLN A CA 1
ATOM 550 C C . GLN A 1 74 ? -19.105 -23.777 -27.398 1.00 37.90 74 GLN A C 1
ATOM 551 O O . GLN A 1 74 ? -19.823 -23.102 -26.670 1.00 38.85 74 GLN A O 1
ATOM 557 N N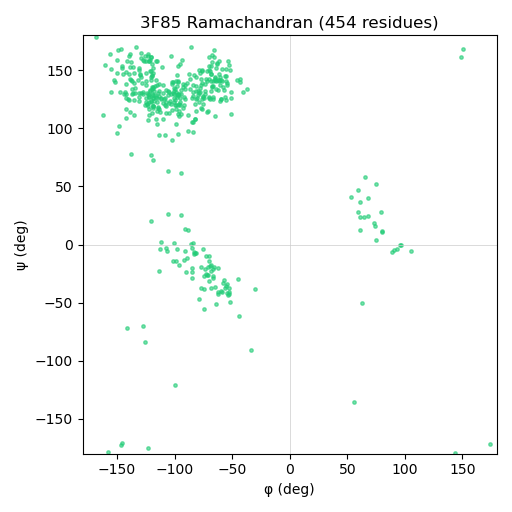 . VAL A 1 75 ? -18.090 -23.277 -28.083 1.00 38.72 75 VAL A N 1
ATOM 558 C CA . VAL A 1 75 ? -17.610 -21.906 -27.888 1.00 39.29 75 VAL A CA 1
ATOM 559 C C . VAL A 1 75 ? -18.555 -20.928 -28.604 1.00 38.75 75 VAL A C 1
ATOM 560 O O . VAL A 1 75 ? -18.890 -21.117 -29.783 1.00 38.22 75 VAL A O 1
ATOM 564 N N . LEU A 1 76 ? -18.976 -19.881 -27.888 1.00 38.30 76 LEU A N 1
ATOM 565 C CA . LEU A 1 76 ? -19.967 -18.964 -28.424 1.00 36.23 76 LEU A CA 1
ATOM 566 C C . LEU A 1 76 ? -19.340 -17.728 -29.029 1.00 36.96 76 LEU A C 1
ATOM 567 O O . LEU A 1 76 ? -18.163 -17.444 -28.794 1.00 36.76 76 LEU A O 1
ATOM 572 N N . SER A 1 77 ? -20.052 -17.134 -29.986 1.00 37.26 77 SER A N 1
ATOM 573 C CA . SER A 1 77 ? -19.655 -15.849 -30.573 1.00 38.86 77 SER A CA 1
ATOM 574 C C . SER A 1 77 ? -20.892 -15.041 -30.953 1.00 39.35 77 SER A C 1
ATOM 575 O O . SER A 1 77 ? -22.015 -15.463 -30.677 1.00 41.37 77 SER A O 1
ATOM 578 N N . THR A 1 78 ? -20.686 -13.911 -31.632 1.00 38.81 78 THR A N 1
ATOM 579 C CA . THR A 1 78 ? -21.782 -13.176 -32.265 1.00 38.55 78 THR A CA 1
ATOM 580 C C . THR A 1 78 ? -22.366 -13.902 -33.488 1.00 37.44 78 THR A C 1
ATOM 581 O O . THR A 1 78 ? -23.410 -13.485 -34.021 1.00 38.14 78 THR A O 1
ATOM 585 N N . THR A 1 79 ? -21.688 -14.976 -33.921 1.00 36.91 79 THR A N 1
ATOM 586 C CA . THR A 1 79 ? -22.241 -15.952 -34.850 1.00 36.11 79 THR A CA 1
ATOM 587 C C . THR A 1 79 ? -22.923 -17.101 -34.106 1.00 37.04 79 THR A C 1
ATOM 588 O O . THR A 1 79 ? -22.310 -17.780 -33.269 1.00 35.75 79 THR A O 1
ATOM 592 N N . ALA A 1 80 ? -24.177 -17.344 -34.483 1.00 37.34 80 ALA A N 1
ATOM 593 C CA . ALA A 1 80 ? -25.052 -18.232 -33.753 1.00 38.03 80 ALA A CA 1
ATOM 594 C C . ALA A 1 80 ? -24.800 -19.678 -34.115 1.00 37.92 80 ALA A C 1
ATOM 595 O O . ALA A 1 80 ? -24.501 -19.995 -35.276 1.00 36.01 80 ALA A O 1
ATOM 597 N N . LYS A 1 81 ? -24.761 -20.518 -33.084 1.00 36.82 81 LYS A N 1
ATOM 598 C CA . LYS A 1 81 ? -24.838 -21.950 -33.261 1.00 38.36 81 LYS A CA 1
ATOM 599 C C . LYS A 1 81 ? -26.248 -22.443 -33.054 1.00 37.84 81 LYS A C 1
ATOM 600 O O . LYS A 1 81 ? -26.996 -21.911 -32.216 1.00 38.67 81 LYS A O 1
ATOM 606 N N . GLU A 1 82 ? -26.628 -23.400 -33.890 1.00 37.90 82 GLU A N 1
ATOM 607 C CA . GLU A 1 82 ? -27.885 -24.112 -33.784 1.00 37.58 82 GLU A CA 1
ATOM 608 C C . GLU A 1 82 ? -27.653 -25.435 -33.108 1.00 36.22 82 GLU A C 1
ATOM 609 O O . GLU A 1 82 ? -26.878 -26.259 -33.586 1.00 35.48 82 GLU A O 1
ATOM 615 N N . PHE A 1 83 ? -28.313 -25.628 -31.980 1.00 35.91 83 PHE A N 1
ATOM 616 C CA . PHE A 1 83 ? -28.298 -26.906 -31.293 1.00 35.35 83 PHE A CA 1
ATOM 617 C C . PHE A 1 83 ? -29.553 -27.669 -31.693 1.00 36.05 83 PHE A C 1
ATOM 618 O O . PHE A 1 83 ? -30.665 -27.219 -31.405 1.00 35.06 83 PHE A O 1
ATOM 626 N N . GLU A 1 84 ? -29.380 -28.772 -32.438 1.00 37.44 84 GLU A N 1
ATOM 627 C CA . GLU A 1 84 ? -30.470 -29.756 -32.647 1.00 40.20 84 GLU A CA 1
ATOM 628 C C . GLU A 1 84 ? -31.039 -30.249 -31.308 1.00 41.84 84 GLU A C 1
ATOM 629 O O . GLU A 1 84 ? -30.283 -30.423 -30.311 1.00 41.83 84 GLU A O 1
ATOM 635 N N . ALA A 1 85 ? -32.375 -30.339 -31.263 1.00 42.61 85 ALA A N 1
ATOM 636 C CA . ALA A 1 85 ? -33.123 -30.732 -30.067 1.00 44.21 85 ALA A CA 1
ATOM 637 C C . ALA A 1 85 ? -32.688 -32.101 -29.514 1.00 45.58 85 ALA A C 1
ATOM 638 O O . ALA A 1 85 ? -32.525 -32.239 -28.293 1.00 46.25 85 ALA A O 1
ATOM 640 N N . ALA A 1 86 ? -32.370 -33.042 -30.431 1.00 46.32 86 ALA A N 1
ATOM 641 C CA . ALA A 1 86 ? -31.976 -34.428 -30.099 1.00 47.34 86 ALA A CA 1
ATOM 642 C C . ALA A 1 86 ? -30.843 -34.535 -29.071 1.00 47.26 86 ALA A C 1
ATOM 643 O O . ALA A 1 86 ? -31.017 -35.179 -28.029 1.00 47.83 86 ALA A O 1
ATOM 645 N N . ALA A 1 87 ? -29.757 -33.793 -29.296 1.00 47.14 87 ALA A N 1
ATOM 646 C CA . ALA A 1 87 ? -28.632 -33.775 -28.354 1.00 47.47 87 ALA A CA 1
ATOM 647 C C . ALA A 1 87 ? -28.669 -32.623 -27.310 1.00 46.79 87 ALA A C 1
ATOM 648 O O . ALA A 1 87 ? -27.622 -32.234 -26.755 1.00 47.88 87 ALA A O 1
ATOM 650 N N . LEU A 1 88 ? -29.876 -32.116 -27.021 1.00 45.15 88 LEU A N 1
ATOM 651 C CA . LEU A 1 88 ? -30.130 -31.314 -25.804 1.00 43.31 88 LEU A CA 1
ATOM 652 C C . LEU A 1 88 ? -30.756 -32.136 -24.669 1.00 42.42 88 LEU A C 1
ATOM 653 O O . LEU A 1 88 ? -30.838 -31.672 -23.529 1.00 42.45 88 LEU A O 1
ATOM 658 N N . GLY A 1 89 ? -31.238 -33.329 -25.015 1.00 42.67 89 GLY A N 1
ATOM 659 C CA . GLY A 1 89 ? -31.622 -34.358 -24.059 1.00 42.20 89 GLY A CA 1
ATOM 660 C C . GLY A 1 89 ? -32.938 -34.088 -23.353 1.00 41.81 89 GLY A C 1
ATOM 661 O O . GLY A 1 89 ? -33.006 -34.197 -22.116 1.00 43.08 89 GLY A O 1
ATOM 662 N N . TYR A 1 90 ? -33.993 -33.810 -24.133 1.00 40.67 90 TYR A N 1
ATOM 663 C CA . TYR A 1 90 ? -35.289 -33.364 -23.586 1.00 39.05 90 TYR A CA 1
ATOM 664 C C . TYR A 1 90 ? -36.073 -34.448 -22.852 1.00 39.27 90 TYR A C 1
ATOM 665 O O . TYR A 1 90 ? -36.894 -34.146 -21.969 1.00 39.48 90 TYR A O 1
ATOM 674 N N . SER A 1 91 ? -35.826 -35.699 -23.219 1.00 39.40 91 SER A N 1
ATOM 675 C CA . SER A 1 91 ? -36.521 -36.842 -22.609 1.00 40.14 91 SER A CA 1
ATOM 676 C C . SER A 1 91 ? -35.798 -37.391 -21.378 1.00 39.85 91 SER A C 1
ATOM 677 O O . SER A 1 91 ? -36.429 -37.983 -20.495 1.00 39.94 91 SER A O 1
ATOM 680 N N . ALA A 1 92 ? -34.484 -37.139 -21.321 1.00 40.04 92 ALA A N 1
ATOM 681 C CA . ALA A 1 92 ? -33.631 -37.423 -20.166 1.00 40.17 92 ALA A CA 1
ATOM 682 C C . ALA A 1 92 ? -34.083 -36.714 -18.875 1.00 40.88 92 ALA A C 1
ATOM 683 O O . ALA A 1 92 ? -34.077 -37.334 -17.797 1.00 41.38 92 ALA A O 1
ATOM 685 N N . SER A 1 93 ? -34.506 -35.436 -19.005 1.00 40.17 93 SER A N 1
ATOM 686 C CA . SER A 1 93 ? -34.715 -34.521 -17.859 1.00 39.46 93 SER A CA 1
ATOM 687 C C . SER A 1 93 ? -35.873 -34.904 -16.914 1.00 39.06 93 SER A C 1
ATOM 688 O O . SER A 1 93 ? -35.897 -34.472 -15.752 1.00 39.30 93 SER A O 1
ATOM 691 N N . GLY A 1 94 ? -36.872 -35.613 -17.458 1.00 38.52 94 GLY A N 1
ATOM 692 C CA . GLY A 1 94 ? -38.079 -35.975 -16.730 1.00 36.55 94 GLY A CA 1
ATOM 693 C C . GLY A 1 94 ? -39.075 -34.838 -16.509 1.00 36.45 94 GLY A C 1
ATOM 694 O O . GLY A 1 94 ? -40.078 -35.028 -15.806 1.00 35.71 94 GLY A O 1
ATOM 695 N N . VAL A 1 95 ? -38.781 -33.649 -17.063 1.00 35.69 95 VAL A N 1
ATOM 696 C CA . VAL A 1 95 ? -39.698 -32.505 -17.026 1.00 36.47 95 VAL A CA 1
ATOM 697 C C . VAL A 1 95 ? -39.948 -32.033 -18.461 1.00 36.61 95 VAL A C 1
ATOM 698 O O . VAL A 1 95 ? -38.996 -31.858 -19.226 1.00 36.88 95 VAL A O 1
ATOM 702 N N . ASN A 1 96 ? -41.231 -31.851 -18.813 1.00 37.19 96 ASN A N 1
ATOM 703 C CA . ASN A 1 96 ? -41.649 -31.317 -20.131 1.00 37.19 96 ASN A CA 1
ATOM 704 C C . ASN A 1 96 ? -41.118 -29.923 -20.418 1.00 37.15 96 ASN A C 1
ATOM 705 O O . ASN A 1 96 ? -41.322 -28.992 -19.617 1.00 37.86 96 ASN A O 1
ATOM 710 N N . GLY A 1 97 ? -40.429 -29.792 -21.561 1.00 36.45 97 GLY A N 1
ATOM 711 C CA . GLY A 1 97 ? -39.871 -28.524 -22.024 1.00 35.56 97 GLY A CA 1
ATOM 712 C C . GLY A 1 97 ? -38.446 -28.264 -21.536 1.00 34.22 97 GLY A C 1
ATOM 713 O O . GLY A 1 97 ? -37.835 -27.258 -21.889 1.00 34.22 97 GLY A O 1
ATOM 714 N N . VAL A 1 98 ? -37.940 -29.163 -20.694 1.00 32.95 98 VAL A N 1
ATOM 715 C CA . VAL A 1 98 ? -36.678 -28.961 -20.004 1.00 31.65 98 VAL A CA 1
ATOM 716 C C . VAL A 1 98 ? -35.598 -29.873 -20.588 1.00 32.29 98 VAL A C 1
ATOM 717 O O . VAL A 1 98 ? -35.804 -31.100 -20.716 1.00 31.61 98 VAL A O 1
ATOM 721 N N . SER A 1 99 ? -34.513 -29.238 -21.061 1.00 31.99 99 SER A N 1
ATOM 722 C CA . SER A 1 99 ? -33.303 -29.932 -21.527 1.00 33.11 99 SER A CA 1
ATOM 723 C C . SER A 1 99 ? -32.574 -30.620 -20.383 1.00 33.56 99 SER A C 1
ATOM 724 O O . SER A 1 99 ? -32.760 -30.263 -19.217 1.00 33.82 99 SER A O 1
ATOM 727 N N . SER A 1 100 ? -31.686 -31.545 -20.729 1.00 34.64 100 SER A N 1
ATOM 728 C CA . SER A 1 100 ? -30.631 -31.997 -19.818 1.00 37.87 100 SER A CA 1
ATOM 729 C C . SER A 1 100 ? -29.633 -30.875 -19.502 1.00 38.37 100 SER A C 1
ATOM 730 O O . SER A 1 100 ? -29.655 -29.821 -20.144 1.00 40.61 100 SER A O 1
ATOM 733 N N . SER A 1 101 ? -28.784 -31.102 -18.491 1.00 38.81 101 SER A N 1
ATOM 734 C CA . SER A 1 101 ? -27.698 -30.203 -18.132 1.00 38.65 101 SER A CA 1
ATOM 735 C C . SER A 1 101 ? -26.728 -29.867 -19.257 1.00 38.34 101 SER A C 1
ATOM 736 O O . SER A 1 101 ? -26.154 -30.757 -19.906 1.00 38.37 101 SER A O 1
ATOM 739 N N . GLN A 1 102 ? -26.585 -28.567 -19.494 1.00 37.02 102 GLN A N 1
ATOM 740 C CA . GLN A 1 102 ? -25.574 -28.025 -20.390 1.00 36.68 102 GLN A CA 1
ATOM 741 C C . GLN A 1 102 ? -24.667 -27.128 -19.573 1.00 37.30 102 GLN A C 1
ATOM 742 O O . GLN A 1 102 ? -25.164 -26.240 -18.831 1.00 39.66 102 GLN A O 1
ATOM 748 N N . GLU A 1 103 ? -23.359 -27.394 -19.635 1.00 37.10 103 GLU A N 1
ATOM 749 C CA . GLU A 1 103 ? -22.353 -26.534 -18.988 1.00 38.48 103 GLU A CA 1
ATOM 750 C C . GLU A 1 103 ? -22.206 -25.170 -19.657 1.00 38.07 103 GLU A C 1
ATOM 751 O O . GLU A 1 103 ? -22.011 -25.081 -20.863 1.00 36.97 103 GLU A O 1
ATOM 757 N N . LEU A 1 104 ? -22.353 -24.117 -18.852 1.00 37.88 104 LEU A N 1
ATOM 758 C CA . LEU A 1 104 ? -21.890 -22.789 -19.211 1.00 38.09 104 LEU A CA 1
ATOM 759 C C . LEU A 1 104 ? -20.518 -22.537 -18.568 1.00 39.48 104 LEU A C 1
ATOM 760 O O . LEU A 1 104 ? -20.309 -22.862 -17.383 1.00 40.47 104 LEU A O 1
ATOM 765 N N . VAL A 1 105 ? -19.561 -22.104 -19.394 1.00 39.37 105 VAL A N 1
ATOM 766 C CA . VAL A 1 105 ? -18.192 -21.789 -18.944 1.00 40.19 105 VAL A CA 1
ATOM 767 C C . VAL A 1 105 ? -17.813 -20.358 -19.351 1.00 39.21 105 VAL A C 1
ATOM 768 O O . VAL A 1 105 ? -17.957 -19.967 -20.495 1.00 40.01 105 VAL A O 1
ATOM 772 N N . ILE A 1 106 ? -17.451 -19.540 -18.382 1.00 40.28 106 ILE A N 1
ATOM 773 C CA . ILE A 1 106 ? -17.010 -18.185 -18.714 1.00 39.94 106 ILE A CA 1
ATOM 774 C C . ILE A 1 106 ? -15.566 -18.025 -18.240 1.00 39.56 106 ILE A C 1
ATOM 775 O O . ILE A 1 106 ? -15.274 -18.206 -17.060 1.00 41.58 106 ILE A O 1
ATOM 780 N N . SER A 1 107 ? -14.672 -17.792 -19.191 1.00 39.73 107 SER A N 1
ATOM 781 C CA . SER A 1 107 ? -13.264 -17.643 -18.903 1.00 40.71 107 SER A CA 1
ATOM 782 C C . SER A 1 107 ? -12.707 -16.313 -19.374 1.00 38.29 107 SER A C 1
ATOM 783 O O . SER A 1 107 ? -13.338 -15.628 -20.170 1.00 38.14 107 SER A O 1
ATOM 786 N N . ALA A 1 108 ? -11.582 -15.902 -18.766 1.00 37.16 108 ALA A N 1
ATOM 787 C CA . ALA A 1 108 ? -10.774 -14.803 -19.271 1.00 34.80 108 ALA A CA 1
ATOM 788 C C . ALA A 1 108 ? -9.280 -15.076 -19.170 1.00 35.46 108 ALA A C 1
ATOM 789 O O . ALA A 1 108 ? -8.827 -15.769 -18.273 1.00 36.31 108 ALA A O 1
ATOM 791 N N . ALA A 1 109 ? -8.538 -14.548 -20.146 1.00 33.68 109 ALA A N 1
ATOM 792 C CA . ALA A 1 109 ? -7.090 -14.588 -20.172 1.00 35.40 109 ALA A CA 1
ATOM 793 C C . ALA A 1 109 ? -6.703 -13.394 -21.074 1.00 36.49 109 ALA A C 1
ATOM 794 O O . ALA A 1 109 ? -7.580 -12.879 -21.803 1.00 36.86 109 ALA A O 1
ATOM 796 N N . PRO A 1 110 ? -5.428 -12.945 -21.044 1.00 35.99 110 PRO A N 1
ATOM 797 C CA . PRO A 1 110 ? -4.958 -11.933 -22.034 1.00 34.80 110 PRO A CA 1
ATOM 798 C C . PRO A 1 110 ? -5.106 -12.433 -23.447 1.00 34.98 110 PRO A C 1
ATOM 799 O O . PRO A 1 110 ? -5.042 -13.670 -23.670 1.00 35.72 110 PRO A O 1
ATOM 803 N N . LYS A 1 111 ? -5.297 -11.492 -24.386 1.00 36.13 111 LYS A N 1
ATOM 804 C CA . LYS A 1 111 ? -5.398 -11.759 -25.849 1.00 36.11 111 LYS A CA 1
ATOM 805 C C . LYS A 1 111 ? -4.193 -12.542 -26.380 1.00 35.33 111 LYS A C 1
ATOM 806 O O . LYS A 1 111 ? -4.328 -13.455 -27.199 1.00 35.90 111 LYS A O 1
ATOM 812 N N . THR A 1 112 ? -3.010 -12.167 -25.901 1.00 37.36 112 THR A N 1
ATOM 813 C CA . THR A 1 112 ? -1.764 -12.896 -26.181 1.00 36.55 112 THR A CA 1
ATOM 814 C C . THR A 1 112 ? -1.579 -13.999 -25.130 1.00 35.07 112 THR A C 1
ATOM 815 O O . THR A 1 112 ? -1.179 -13.727 -23.988 1.00 34.08 112 THR A O 1
ATOM 819 N N . ALA A 1 113 ? -1.982 -15.224 -25.497 1.00 34.14 113 ALA A N 1
ATOM 820 C CA . ALA A 1 113 ? -2.084 -16.335 -24.534 1.00 35.31 113 ALA A CA 1
ATOM 821 C C . ALA A 1 113 ? -0.677 -16.732 -24.074 1.00 34.98 113 ALA A C 1
ATOM 822 O O . ALA A 1 113 ? 0.278 -16.627 -24.853 1.00 32.66 113 ALA A O 1
ATOM 824 N N . GLY A 1 114 ? -0.551 -17.050 -22.775 1.00 34.36 114 GLY A N 1
ATOM 825 C CA . GLY A 1 114 ? 0.736 -17.330 -22.167 1.00 34.08 114 GLY A CA 1
ATOM 826 C C . GLY A 1 114 ? 1.424 -16.147 -21.510 1.00 34.65 114 GLY A C 1
ATOM 827 O O . GLY A 1 114 ? 2.506 -16.298 -20.962 1.00 34.34 114 GLY A O 1
ATOM 828 N N . THR A 1 115 ? 0.834 -14.964 -21.621 1.00 35.50 115 THR A N 1
ATOM 829 C CA . THR A 1 115 ? 1.364 -13.772 -20.929 1.00 35.38 115 THR A CA 1
ATOM 830 C C . THR A 1 115 ? 0.537 -13.439 -19.706 1.00 34.20 115 THR A C 1
ATOM 831 O O . THR A 1 115 ? -0.588 -13.910 -19.560 1.00 36.36 115 THR A O 1
ATOM 835 N N . ALA A 1 116 ? 1.116 -12.633 -18.821 1.00 33.65 116 ALA A N 1
ATOM 836 C CA . ALA A 1 116 ? 0.512 -12.248 -17.558 1.00 32.83 116 ALA A CA 1
ATOM 837 C C . ALA A 1 116 ? -0.403 -11.004 -17.741 1.00 34.06 116 ALA A C 1
ATOM 838 O O . ALA A 1 116 ? -0.063 -10.110 -18.510 1.00 34.52 116 ALA A O 1
ATOM 840 N N . PRO A 1 117 ? -1.548 -10.946 -17.040 1.00 34.68 117 PRO A N 1
ATOM 841 C CA . PRO A 1 117 ? -2.431 -9.772 -17.113 1.00 36.16 117 PRO A CA 1
ATOM 842 C C . PRO A 1 117 ? -1.862 -8.548 -16.379 1.00 35.58 117 PRO A C 1
ATOM 843 O O . PRO A 1 117 ? -1.108 -8.719 -15.447 1.00 36.04 117 PRO A O 1
ATOM 847 N N . THR A 1 118 ? -2.070 -7.361 -16.950 1.00 37.70 118 THR A N 1
ATOM 848 C CA . THR A 1 118 ? -1.778 -6.072 -16.290 1.00 37.14 118 THR A CA 1
ATOM 849 C C . THR A 1 118 ? -2.607 -5.911 -15.004 1.00 35.20 118 THR A C 1
ATOM 850 O O . THR A 1 118 ? -3.744 -6.328 -14.952 1.00 35.70 118 THR A O 1
ATOM 854 N N . ALA A 1 119 ? -2.014 -5.291 -13.984 1.00 34.30 119 ALA A N 1
ATOM 855 C CA . ALA A 1 119 ? -2.727 -4.881 -12.772 1.00 34.47 119 ALA A CA 1
ATOM 856 C C . ALA A 1 119 ? -3.940 -3.981 -13.060 1.00 33.96 119 ALA A C 1
ATOM 857 O O . ALA A 1 119 ? -3.941 -3.232 -14.032 1.00 32.06 119 ALA A O 1
ATOM 859 N N . GLY A 1 120 ? -4.992 -4.153 -12.249 1.00 35.52 120 GLY A N 1
ATOM 860 C CA . GLY A 1 120 ? -6.241 -3.416 -12.394 1.00 36.20 120 GLY A CA 1
ATOM 861 C C . GLY A 1 120 ? -7.493 -4.136 -11.920 1.00 36.86 120 GLY A C 1
ATOM 862 O O . GLY A 1 120 ? -7.471 -5.311 -11.546 1.00 35.88 120 GLY A O 1
ATOM 863 N N . ASN A 1 121 ? -8.570 -3.361 -11.827 1.00 38.54 121 ASN A N 1
ATOM 864 C CA . ASN A 1 121 ? -9.922 -3.881 -11.642 1.00 38.00 121 ASN A CA 1
ATOM 865 C C . ASN A 1 121 ? -10.650 -3.894 -12.948 1.00 37.14 121 ASN A C 1
ATOM 866 O O . ASN A 1 121 ? -10.580 -2.923 -13.708 1.00 36.57 121 ASN A O 1
ATOM 871 N N . TYR A 1 122 ? -11.167 -5.070 -13.291 1.00 35.26 122 TYR A N 1
ATOM 872 C CA . TYR A 1 122 ? -11.726 -5.325 -14.591 1.00 34.80 122 TYR A CA 1
ATOM 873 C C . TYR A 1 122 ? -13.180 -5.618 -14.478 1.00 34.74 122 TYR A C 1
ATOM 874 O O . TYR A 1 122 ? -13.591 -6.442 -13.658 1.00 32.85 122 TYR A O 1
ATOM 883 N N . SER A 1 123 ? -13.925 -5.105 -15.444 1.00 34.95 123 SER A N 1
ATOM 884 C CA . SER A 1 123 ? -15.331 -5.467 -15.607 1.00 35.84 123 SER A CA 1
ATOM 885 C C . SER A 1 123 ? -15.733 -5.672 -17.064 1.00 34.77 123 SER A C 1
ATOM 886 O O . SER A 1 123 ? -15.236 -4.943 -17.982 1.00 31.44 123 SER A O 1
ATOM 889 N N . GLY A 1 124 ? -16.760 -6.511 -17.251 1.00 32.21 124 GLY A N 1
ATOM 890 C CA . GLY A 1 124 ? -17.573 -6.446 -18.460 1.00 33.57 124 GLY A CA 1
ATOM 891 C C . GLY A 1 124 ? -18.842 -7.252 -18.418 1.00 32.88 124 GLY A C 1
ATOM 892 O O . GLY A 1 124 ? -19.091 -8.015 -17.467 1.00 33.07 124 GLY A O 1
ATOM 893 N N . VAL A 1 125 ? -19.594 -7.173 -19.500 1.00 32.65 125 VAL A N 1
ATOM 894 C CA . VAL A 1 125 ? -20.877 -7.881 -19.596 1.00 33.90 125 VAL A CA 1
ATOM 895 C C . VAL A 1 125 ? -20.845 -8.994 -20.672 1.00 33.96 125 VAL A C 1
ATOM 896 O O . VAL A 1 125 ? -20.357 -8.791 -21.781 1.00 36.78 125 VAL A O 1
ATOM 900 N N . VAL A 1 126 ? -21.238 -10.180 -20.261 1.00 35.01 126 VAL A N 1
ATOM 901 C CA . VAL A 1 126 ? -21.557 -11.286 -21.156 1.00 36.64 126 VAL A CA 1
ATOM 902 C C . VAL A 1 126 ? -23.073 -11.297 -21.405 1.00 37.52 126 VAL A C 1
ATOM 903 O O . VAL A 1 126 ? -23.860 -11.406 -20.453 1.00 38.66 126 VAL A O 1
ATOM 907 N N . SER A 1 127 ? -23.466 -11.161 -22.670 1.00 36.15 127 SER A N 1
ATOM 908 C CA . SER A 1 127 ? -24.893 -11.095 -23.052 1.00 36.72 127 SER A CA 1
ATOM 909 C C . SER A 1 127 ? -25.268 -12.319 -23.868 1.00 36.28 127 SER A C 1
ATOM 910 O O . SER A 1 127 ? -25.065 -12.353 -25.105 1.00 38.33 127 SER A O 1
ATOM 913 N N . LEU A 1 128 ? -25.780 -13.330 -23.172 1.00 35.39 128 LEU A N 1
ATOM 914 C CA . LEU A 1 128 ? -26.173 -14.619 -23.773 1.00 35.80 128 LEU A CA 1
ATOM 915 C C . LEU A 1 128 ? -27.587 -14.545 -24.399 1.00 36.53 128 LEU A C 1
ATOM 916 O O . LEU A 1 128 ? -28.553 -14.129 -23.728 1.00 36.02 128 LEU A O 1
ATOM 921 N N . VAL A 1 129 ? -27.669 -14.814 -25.706 1.00 36.90 129 VAL A N 1
ATOM 922 C CA . VAL A 1 129 ? -28.921 -14.716 -26.480 1.00 38.66 129 VAL A CA 1
ATOM 923 C C . VAL A 1 129 ? -29.318 -16.100 -27.041 1.00 40.05 129 VAL A C 1
ATOM 924 O O . VAL A 1 129 ? -28.502 -16.797 -27.678 1.00 41.42 129 VAL A O 1
ATOM 928 N N . MET A 1 130 ? -30.569 -16.479 -26.790 1.00 40.50 130 MET A N 1
ATOM 929 C CA . MET A 1 130 ? -31.088 -17.791 -27.125 1.00 40.22 130 MET A CA 1
ATOM 930 C C . MET A 1 130 ? -32.449 -17.665 -27.786 1.00 40.41 130 MET A C 1
ATOM 931 O O . MET A 1 130 ? -33.293 -16.906 -27.304 1.00 39.92 130 MET A O 1
ATOM 936 N N . THR A 1 131 ? -32.619 -18.336 -28.937 1.00 41.65 131 THR A N 1
ATOM 937 C CA . THR A 1 131 ? -33.911 -18.366 -29.691 1.00 43.98 131 THR A CA 1
ATOM 938 C C . THR A 1 131 ? -34.433 -19.787 -29.924 1.00 44.97 131 THR A C 1
ATOM 939 O O . THR A 1 131 ? -33.693 -20.752 -29.759 1.00 44.50 131 THR A O 1
ATOM 943 N N . LEU A 1 132 ? -35.729 -19.897 -30.258 1.00 47.96 132 LEU A N 1
ATOM 944 C CA . LEU A 1 132 ? -36.286 -21.057 -30.996 1.00 51.26 132 LEU A CA 1
ATOM 945 C C . LEU A 1 132 ? -36.336 -20.842 -32.526 1.00 53.86 132 LEU A C 1
ATOM 946 O O . LEU A 1 132 ? -36.123 -19.713 -33.012 1.00 55.24 132 LEU A O 1
ATOM 951 N N . GLY A 1 133 ? -36.396 -21.960 -33.267 1.00 55.87 133 GLY A N 1
ATOM 952 C CA . GLY A 1 133 ? -37.100 -22.058 -34.548 1.00 58.71 133 GLY A CA 1
ATOM 953 C C . GLY A 1 133 ? -36.722 -21.070 -35.649 1.00 60.51 133 GLY A C 1
ATOM 954 O O . GLY A 1 133 ? -35.532 -20.852 -35.930 1.00 60.93 133 GLY A O 1
ATOM 955 N N . SER A 1 134 ? -37.756 -20.526 -36.307 1.00 62.15 134 SER A N 1
ATOM 956 C CA . SER A 1 134 ? -37.646 -19.337 -37.186 1.00 63.37 134 SER A CA 1
ATOM 957 C C . SER A 1 134 ? -37.836 -17.994 -36.407 1.00 64.10 134 SER A C 1
ATOM 958 O O . SER A 1 134 ? -37.813 -16.900 -37.008 1.00 63.79 134 SER A O 1
ATOM 961 N N . ASP A 1 135 ? -37.798 -18.090 -35.071 1.00 65.00 135 ASP A N 1
ATOM 962 C CA . ASP A 1 135 ? -38.614 -17.262 -34.175 1.00 65.47 135 ASP A CA 1
ATOM 963 C C . ASP A 1 135 ? -37.986 -15.899 -33.831 1.00 65.36 135 ASP A C 1
ATOM 964 O O . ASP A 1 135 ? -36.849 -15.596 -34.235 1.00 65.20 135 ASP A O 1
ATOM 969 N N . ASN A 1 136 ? -38.797 -15.050 -33.193 1.00 65.00 136 ASN A N 1
ATOM 970 C CA . ASN A 1 136 ? -38.334 -13.839 -32.487 1.00 64.34 136 ASN A CA 1
ATOM 971 C C . ASN A 1 136 ? -38.715 -13.858 -30.978 1.00 63.61 136 ASN A C 1
ATOM 972 O O . ASN A 1 136 ? -38.792 -12.794 -30.320 1.00 63.61 136 ASN A O 1
ATOM 977 N N . LYS A 1 137 ? -39.001 -15.065 -30.461 1.00 62.15 137 LYS A N 1
ATOM 978 C CA . LYS A 1 137 ? -39.051 -15.326 -29.016 1.00 60.57 137 LYS A CA 1
ATOM 979 C C . LYS A 1 137 ? -37.652 -15.620 -28.486 1.00 59.01 137 LYS A C 1
ATOM 980 O O . LYS A 1 137 ? -37.113 -16.725 -28.673 1.00 58.46 137 LYS A O 1
ATOM 986 N N . GLN A 1 138 ? -37.100 -14.629 -27.785 1.00 57.04 138 GLN A N 1
ATOM 987 C CA . GLN A 1 138 ? -35.660 -14.459 -27.633 1.00 55.70 138 GLN A CA 1
ATOM 988 C C . GLN A 1 138 ? -35.347 -14.054 -26.192 1.00 54.44 138 GLN A C 1
ATOM 989 O O . GLN A 1 138 ? -35.822 -13.002 -25.718 1.00 55.18 138 GLN A O 1
ATOM 995 N N . VAL A 1 139 ? -34.654 -14.940 -25.470 1.00 51.47 139 VAL A N 1
ATOM 996 C CA . VAL A 1 139 ? -34.167 -14.631 -24.119 1.00 48.82 139 VAL A CA 1
ATOM 997 C C . VAL A 1 139 ? -32.700 -14.173 -24.092 1.00 46.90 139 VAL A C 1
ATOM 998 O O . VAL A 1 139 ? -31.827 -14.807 -24.684 1.00 46.44 139 VAL A O 1
ATOM 1002 N N . GLU A 1 140 ? -32.467 -13.034 -23.443 1.00 45.40 140 GLU A N 1
ATOM 1003 C CA . GLU A 1 140 ? -31.120 -12.538 -23.185 1.00 43.82 140 GLU A CA 1
ATOM 1004 C C . GLU A 1 140 ? -30.786 -12.547 -21.687 1.00 42.71 140 GLU A C 1
ATOM 1005 O O . GLU A 1 140 ? -31.498 -11.918 -20.880 1.00 42.38 140 GLU A O 1
ATOM 1011 N N . LYS A 1 141 ? -29.780 -13.353 -21.319 1.00 40.65 141 LYS A N 1
ATOM 1012 C CA . LYS A 1 141 ? -29.211 -13.330 -19.968 1.00 39.75 141 LYS A CA 1
ATOM 1013 C C . LYS A 1 141 ? -27.930 -12.504 -19.952 1.00 39.45 141 LYS A C 1
ATOM 1014 O O . LYS A 1 141 ? -26.953 -12.832 -20.664 1.00 39.49 141 LYS A O 1
ATOM 1020 N N . ASN A 1 142 ? -27.951 -11.409 -19.196 1.00 36.01 142 ASN A N 1
ATOM 1021 C CA . ASN A 1 142 ? -26.760 -10.577 -19.021 1.00 35.14 142 ASN A CA 1
ATOM 1022 C C . ASN A 1 142 ? -26.084 -10.880 -17.723 1.00 34.62 142 ASN A C 1
ATOM 1023 O O . ASN A 1 142 ? -26.751 -11.042 -16.686 1.00 36.57 142 ASN A O 1
ATOM 1028 N N . ILE A 1 143 ? -24.811 -11.211 -17.826 1.00 33.58 143 ILE A N 1
ATOM 1029 C CA . ILE A 1 143 ? -23.992 -11.585 -16.677 1.00 33.78 143 ILE A CA 1
ATOM 1030 C C . ILE A 1 143 ? -22.824 -10.642 -16.617 1.00 33.31 143 ILE A C 1
ATOM 1031 O O . ILE A 1 143 ? -21.984 -10.626 -17.556 1.00 33.58 143 ILE A O 1
ATOM 1036 N N . THR A 1 144 ? -22.820 -9.789 -15.573 1.00 30.15 144 THR A N 1
ATOM 1037 C CA . THR A 1 144 ? -21.701 -8.904 -15.285 1.00 29.91 144 THR A CA 1
ATOM 1038 C C . THR A 1 144 ? -20.506 -9.720 -14.761 1.00 31.44 144 THR A C 1
ATOM 1039 O O . THR A 1 144 ? -20.607 -10.432 -13.741 1.00 32.30 144 THR A O 1
ATOM 1043 N N . VAL A 1 145 ? -19.423 -9.719 -15.544 1.00 31.88 145 VAL A N 1
ATOM 1044 C CA . VAL A 1 145 ? -18.192 -10.424 -15.182 1.00 31.53 145 VAL A CA 1
ATOM 1045 C C . VAL A 1 145 ? -17.175 -9.446 -14.627 1.00 32.83 145 VAL A C 1
ATOM 1046 O O . VAL A 1 145 ? -16.909 -8.373 -15.235 1.00 32.12 145 VAL A O 1
ATOM 1050 N N . THR A 1 146 ? -16.643 -9.806 -13.459 1.00 32.97 146 THR A N 1
ATOM 1051 C CA . THR A 1 146 ? -15.656 -9.022 -12.699 1.00 36.35 146 THR A CA 1
ATOM 1052 C C . THR A 1 146 ? -14.350 -9.837 -12.549 1.00 36.11 146 THR A C 1
ATOM 1053 O O . THR A 1 146 ? -14.399 -11.088 -12.483 1.00 37.30 146 THR A O 1
ATOM 1057 N N . ALA A 1 147 ? -13.192 -9.128 -12.526 1.00 37.25 147 ALA A N 1
ATOM 1058 C CA . ALA A 1 147 ? -11.885 -9.700 -12.111 1.00 37.14 147 ALA A CA 1
ATOM 1059 C C . ALA A 1 147 ? -10.950 -8.618 -11.548 1.00 37.75 147 ALA A C 1
ATOM 1060 O O . ALA A 1 147 ? -10.899 -7.484 -12.076 1.00 36.60 147 ALA A O 1
ATOM 1062 N N . SER A 1 148 ? -10.198 -8.973 -10.504 1.00 36.58 148 SER A N 1
ATOM 1063 C CA . SER A 1 148 ? -9.184 -8.064 -9.922 1.00 37.16 148 SER A CA 1
ATOM 1064 C C . SER A 1 148 ? -7.786 -8.650 -10.014 1.00 36.95 148 SER A C 1
ATOM 1065 O O . SER A 1 148 ? -7.522 -9.761 -9.521 1.00 37.44 148 SER A O 1
ATOM 1068 N N . VAL A 1 149 ? -6.866 -7.857 -10.542 1.00 36.36 149 VAL A N 1
ATOM 1069 C CA . VAL A 1 149 ? -5.429 -8.180 -10.474 1.00 35.29 149 VAL A CA 1
ATOM 1070 C C . VAL A 1 149 ? -4.726 -7.114 -9.628 1.00 35.55 149 VAL A C 1
ATOM 1071 O O . VAL A 1 149 ? -4.556 -5.952 -10.079 1.00 33.31 149 VAL A O 1
ATOM 1075 N N . ASP A 1 150 ? -4.398 -7.479 -8.387 1.00 36.01 150 ASP A N 1
ATOM 1076 C CA . ASP A 1 150 ? -3.728 -6.533 -7.463 1.00 39.09 150 ASP A CA 1
ATOM 1077 C C . ASP A 1 150 ? -2.332 -6.205 -7.975 1.00 39.69 150 ASP A C 1
ATOM 1078 O O . ASP A 1 150 ? -1.684 -7.072 -8.609 1.00 39.07 150 ASP A O 1
ATOM 1083 N N . PRO A 1 151 ? -1.971 -4.911 -7.909 1.00 39.71 151 PRO A N 1
ATOM 1084 C CA . PRO A 1 151 ? -0.612 -4.463 -8.244 1.00 40.13 151 PRO A CA 1
ATOM 1085 C C . PRO A 1 151 ? 0.455 -5.273 -7.504 1.00 40.32 151 PRO A C 1
ATOM 1086 O O . PRO A 1 151 ? 0.289 -5.551 -6.295 1.00 40.32 151 PRO A O 1
ATOM 1090 N N . VAL A 1 152 ? 1.397 -5.826 -8.270 1.00 39.72 152 VAL A N 1
ATOM 1091 C CA . VAL A 1 152 ? 2.556 -6.525 -7.717 1.00 38.93 152 VAL A CA 1
ATOM 1092 C C . VAL A 1 152 ? 3.844 -5.848 -8.153 1.00 39.55 152 VAL A C 1
ATOM 1093 O O . VAL A 1 152 ? 3.978 -5.428 -9.315 1.00 38.43 152 VAL A O 1
ATOM 1095 N N . ILE A 1 153 ? 4.752 -5.692 -7.195 1.00 38.38 153 ILE A N 1
ATOM 1096 C CA . ILE A 1 153 ? 6.096 -5.165 -7.420 1.00 40.50 153 ILE A CA 1
ATOM 1097 C C . ILE A 1 153 ? 7.051 -5.945 -6.517 1.00 42.15 153 ILE A C 1
ATOM 1098 O O . ILE A 1 153 ? 6.739 -6.207 -5.334 1.00 43.53 153 ILE A O 1
ATOM 1103 N N . ASP A 1 154 ? 8.075 -6.507 -7.143 1.00 42.99 154 ASP A N 1
ATOM 1104 C CA . ASP A 1 154 ? 9.175 -7.138 -6.435 1.00 44.15 154 ASP A CA 1
ATOM 1105 C C . ASP A 1 154 ? 10.507 -6.638 -6.982 1.00 41.56 154 ASP A C 1
ATOM 1106 O O . ASP A 1 154 ? 10.584 -6.154 -8.123 1.00 40.41 154 ASP A O 1
ATOM 1111 N N . LEU A 1 155 ? 11.512 -6.606 -6.107 1.00 40.61 155 LEU A N 1
ATOM 1112 C CA . LEU A 1 155 ? 12.901 -6.409 -6.515 1.00 38.68 155 LEU A CA 1
ATOM 1113 C C . LEU A 1 155 ? 13.687 -7.698 -6.319 1.00 39.38 155 LEU A C 1
ATOM 1114 O O . LEU A 1 155 ? 13.797 -8.231 -5.198 1.00 37.71 155 LEU A O 1
ATOM 1119 N N . LEU A 1 156 ? 14.264 -8.170 -7.412 1.00 39.29 156 LEU A N 1
ATOM 1120 C CA . LEU A 1 156 ? 14.984 -9.444 -7.410 1.00 38.61 156 LEU A CA 1
ATOM 1121 C C . LEU A 1 156 ? 16.415 -9.223 -7.835 1.00 38.13 156 LEU A C 1
ATOM 1122 O O . LEU A 1 156 ? 16.730 -8.186 -8.437 1.00 38.73 156 LEU A O 1
ATOM 1127 N N . GLN A 1 157 ? 17.297 -10.161 -7.469 1.00 36.44 157 GLN A N 1
ATOM 1128 C CA . GLN A 1 157 ? 18.617 -10.281 -8.107 1.00 35.35 157 GLN A CA 1
ATOM 1129 C C . GLN A 1 157 ? 18.411 -10.633 -9.576 1.00 34.19 157 GLN A C 1
ATOM 1130 O O . GLN A 1 157 ? 17.404 -11.232 -9.910 1.00 36.13 157 GLN A O 1
ATOM 1136 N N . ALA A 1 158 ? 19.376 -10.321 -10.437 1.00 31.22 158 ALA A N 1
ATOM 1137 C CA . ALA A 1 158 ? 19.197 -10.527 -11.851 1.00 31.42 158 ALA A CA 1
ATOM 1138 C C . ALA A 1 158 ? 19.230 -12.045 -12.299 1.00 33.33 158 ALA A C 1
ATOM 1139 O O . ALA A 1 158 ? 18.846 -12.360 -13.429 1.00 33.06 158 ALA A O 1
ATOM 1141 N N . ASP A 1 159 ? 19.617 -12.966 -11.394 1.00 31.04 159 ASP A N 1
ATOM 1142 C CA . ASP A 1 159 ? 19.330 -14.397 -11.628 1.00 31.88 159 ASP A CA 1
ATOM 1143 C C . ASP A 1 159 ? 17.914 -14.826 -11.185 1.00 31.50 159 ASP A C 1
ATOM 1144 O O . ASP A 1 159 ? 17.594 -16.011 -11.182 1.00 32.47 159 ASP A O 1
ATOM 1149 N N . GLY A 1 160 ? 17.140 -13.864 -10.675 1.00 29.37 160 GLY A N 1
ATOM 1150 C CA . GLY A 1 160 ? 15.785 -14.115 -10.233 1.00 30.41 160 GLY A CA 1
ATOM 1151 C C . GLY A 1 160 ? 15.643 -14.553 -8.784 1.00 30.00 160 GLY A C 1
ATOM 1152 O O . GLY A 1 160 ? 14.526 -14.768 -8.346 1.00 33.09 160 GLY A O 1
ATOM 1153 N N . ASN A 1 161 ? 16.758 -14.795 -8.094 1.00 29.61 161 ASN A N 1
ATOM 1154 C CA . ASN A 1 161 ? 16.760 -15.041 -6.629 1.00 31.91 161 ASN A CA 1
ATOM 1155 C C . ASN A 1 161 ? 16.378 -13.787 -5.837 1.00 31.28 161 ASN A C 1
ATOM 1156 O O . ASN A 1 161 ? 16.550 -12.680 -6.329 1.00 30.85 161 ASN A O 1
ATOM 1161 N N . ALA A 1 162 ? 15.831 -13.980 -4.629 1.00 35.00 162 ALA A N 1
ATOM 1162 C CA . ALA A 1 162 ? 15.563 -12.869 -3.673 1.00 35.99 162 ALA A CA 1
ATOM 1163 C C . ALA A 1 162 ? 16.857 -12.191 -3.310 1.00 38.36 162 ALA A C 1
ATOM 1164 O O . ALA A 1 162 ? 17.887 -12.856 -3.153 1.00 36.69 162 ALA A O 1
ATOM 1166 N N . LEU A 1 163 ? 16.787 -10.881 -3.068 1.00 40.32 163 LEU A N 1
ATOM 1167 C CA . LEU A 1 163 ? 17.865 -10.163 -2.390 1.00 41.15 163 LEU A CA 1
ATOM 1168 C C . LEU A 1 163 ? 18.151 -10.818 -1.017 1.00 40.33 163 LEU A C 1
ATOM 1169 O O . LEU A 1 163 ? 17.241 -11.386 -0.417 1.00 41.40 163 LEU A O 1
ATOM 1174 N N . PRO A 1 164 ? 19.425 -10.842 -0.578 1.00 39.90 164 PRO A N 1
ATOM 1175 C CA . PRO A 1 164 ? 19.766 -11.463 0.708 1.00 39.07 164 PRO A CA 1
ATOM 1176 C C . PRO A 1 164 ? 19.215 -10.606 1.870 1.00 36.83 164 PRO A C 1
ATOM 1177 O O . PRO A 1 164 ? 18.902 -9.440 1.662 1.00 34.06 164 PRO A O 1
ATOM 1181 N N . SER A 1 165 ? 18.955 -11.238 3.000 1.00 36.43 165 SER A N 1
ATOM 1182 C CA . SER A 1 165 ? 18.379 -10.553 4.152 1.00 38.06 165 SER A CA 1
ATOM 1183 C C . SER A 1 165 ? 19.443 -9.883 4.991 1.00 36.68 165 SER A C 1
ATOM 1184 O O . SER A 1 165 ? 19.166 -8.915 5.676 1.00 36.63 165 SER A O 1
ATOM 1187 N N . ALA A 1 166 ? 20.688 -10.346 4.829 1.00 37.06 166 ALA A N 1
ATOM 1188 C CA . ALA A 1 166 ? 21.857 -9.810 5.524 1.00 38.29 166 ALA A CA 1
ATOM 1189 C C . ALA A 1 166 ? 23.066 -9.630 4.565 1.00 37.92 166 ALA A C 1
ATOM 1190 O O . ALA A 1 166 ? 23.348 -10.490 3.722 1.00 38.72 166 ALA A O 1
ATOM 1192 N N . VAL A 1 167 ? 23.855 -8.619 4.848 1.00 38.87 167 VAL A N 1
ATOM 1193 C CA . VAL A 1 167 ? 25.052 -8.278 4.082 1.00 40.46 167 VAL A CA 1
ATOM 1194 C C . VAL A 1 167 ? 26.184 -7.956 5.107 1.00 39.69 167 VAL A C 1
ATOM 1195 O O . VAL A 1 167 ? 25.919 -7.269 6.109 1.00 38.23 167 VAL A O 1
ATOM 1199 N N . LYS A 1 168 ? 27.381 -8.561 4.931 1.00 39.37 168 LYS A N 1
ATOM 1200 C CA . LYS A 1 168 ? 28.623 -8.094 5.608 1.00 41.35 168 LYS A CA 1
ATOM 1201 C C . LYS A 1 168 ? 29.454 -7.137 4.758 1.00 41.41 168 LYS A C 1
ATOM 1202 O O . LYS A 1 168 ? 29.789 -7.442 3.613 1.00 41.89 168 LYS A O 1
ATOM 1208 N N . LEU A 1 169 ? 29.823 -6.001 5.354 1.00 40.60 169 LEU A N 1
ATOM 1209 C CA . LEU A 1 169 ? 30.833 -5.133 4.778 1.00 40.81 169 LEU A CA 1
ATOM 1210 C C . LEU A 1 169 ? 32.238 -5.371 5.364 1.00 40.99 169 LEU A C 1
ATOM 1211 O O . LEU A 1 169 ? 32.529 -4.955 6.492 1.00 40.13 169 LEU A O 1
ATOM 1216 N N . ALA A 1 170 ? 33.124 -5.921 4.518 1.00 40.66 170 ALA A N 1
ATOM 1217 C CA . ALA A 1 170 ? 34.528 -6.239 4.883 1.00 40.48 170 ALA A CA 1
ATOM 1218 C C . ALA A 1 170 ? 35.303 -4.970 5.261 1.00 38.80 170 ALA A C 1
ATOM 1219 O O . ALA A 1 170 ? 35.186 -3.941 4.586 1.00 39.01 170 ALA A O 1
ATOM 1221 N N . TYR A 1 171 ? 36.023 -5.031 6.372 1.00 39.07 171 TYR A N 1
ATOM 1222 C CA . TYR A 1 171 ? 36.803 -3.883 6.862 1.00 37.45 171 TYR A CA 1
ATOM 1223 C C . TYR A 1 171 ? 38.294 -4.091 6.542 1.00 37.50 171 TYR A C 1
ATOM 1224 O O . TYR A 1 171 ? 38.861 -5.099 6.915 1.00 38.91 171 TYR A O 1
ATOM 1233 N N . SER A 1 172 ? 38.922 -3.094 5.930 1.00 37.33 172 SER A N 1
ATOM 1234 C CA . SER A 1 172 ? 40.386 -3.065 5.774 1.00 38.07 172 SER A CA 1
ATOM 1235 C C . SER A 1 172 ? 41.075 -2.260 6.927 1.00 38.25 172 SER A C 1
ATOM 1236 O O . SER A 1 172 ? 40.939 -1.030 6.975 1.00 37.64 172 SER A O 1
ATOM 1239 N N . PRO A 1 173 ? 41.847 -2.932 7.819 1.00 39.07 173 PRO A N 1
ATOM 1240 C CA . PRO A 1 173 ? 42.627 -2.209 8.845 1.00 40.31 173 PRO A CA 1
ATOM 1241 C C . PRO A 1 173 ? 43.746 -1.325 8.263 1.00 40.17 173 PRO A C 1
ATOM 1242 O O . PRO A 1 173 ? 44.071 -0.314 8.906 1.00 41.39 173 PRO A O 1
ATOM 1246 N N . ALA A 1 174 ? 44.165 -1.571 7.013 1.00 39.06 174 ALA A N 1
ATOM 1247 C CA . ALA A 1 174 ? 45.175 -0.723 6.357 1.00 40.04 174 ALA A CA 1
ATOM 1248 C C . ALA A 1 174 ? 44.597 0.642 5.915 1.00 39.54 174 ALA A C 1
ATOM 1249 O O . ALA A 1 174 ? 45.097 1.711 6.324 1.00 39.51 174 ALA A O 1
ATOM 1251 N N . SER A 1 175 ? 43.535 0.597 5.121 1.00 38.21 175 SER A N 1
ATOM 1252 C CA . SER A 1 175 ? 42.950 1.810 4.551 1.00 38.25 175 SER A CA 1
ATOM 1253 C C . SER A 1 175 ? 41.871 2.417 5.465 1.00 37.04 175 SER A C 1
ATOM 1254 O O . SER A 1 175 ? 41.371 3.519 5.194 1.00 36.82 175 SER A O 1
ATOM 1257 N N . LYS A 1 176 ? 41.459 1.652 6.484 1.00 37.16 176 LYS A N 1
ATOM 1258 C CA . LYS A 1 176 ? 40.449 2.086 7.484 1.00 37.78 176 LYS A CA 1
ATOM 1259 C C . LYS A 1 176 ? 39.096 2.395 6.791 1.00 36.66 176 LYS A C 1
ATOM 1260 O O . LYS A 1 176 ? 38.396 3.370 7.121 1.00 37.48 176 LYS A O 1
ATOM 1266 N N . THR A 1 177 ? 38.807 1.585 5.764 1.00 33.99 177 THR A N 1
ATOM 1267 C CA . THR A 1 177 ? 37.572 1.661 4.990 1.00 35.88 177 THR A CA 1
ATOM 1268 C C . THR A 1 177 ? 36.812 0.344 5.023 1.00 36.40 177 THR A C 1
ATOM 1269 O O . THR A 1 177 ? 37.395 -0.736 5.294 1.00 34.44 177 THR A O 1
ATOM 1273 N N . PHE A 1 178 ? 35.505 0.448 4.756 1.00 36.21 178 PHE A N 1
ATOM 1274 C CA . PHE A 1 178 ? 34.682 -0.697 4.489 1.00 36.96 178 PHE A CA 1
ATOM 1275 C C . PHE A 1 178 ? 34.429 -0.823 3.003 1.00 37.01 178 PHE A C 1
ATOM 1276 O O . PHE A 1 178 ? 34.145 0.158 2.336 1.00 37.53 178 PHE A O 1
ATOM 1284 N N . GLU A 1 179 ? 34.468 -2.046 2.520 1.00 36.85 179 GLU A N 1
ATOM 1285 C CA . GLU A 1 179 ? 34.133 -2.359 1.132 1.00 38.91 179 GLU A CA 1
ATOM 1286 C C . GLU A 1 179 ? 32.600 -2.437 0.943 1.00 37.96 179 GLU A C 1
ATOM 1287 O O . GLU A 1 179 ? 31.921 -3.181 1.626 1.00 37.28 179 GLU A O 1
ATOM 1293 N N . SER A 1 180 ? 32.095 -1.662 -0.018 1.00 38.53 180 SER A N 1
ATOM 1294 C CA . SER A 1 180 ? 30.673 -1.598 -0.352 1.00 37.80 180 SER A CA 1
ATOM 1295 C C . SER A 1 180 ? 30.122 -2.924 -0.891 1.00 38.34 180 SER A C 1
ATOM 1296 O O . SER A 1 180 ? 30.812 -3.648 -1.613 1.00 38.97 180 SER A O 1
ATOM 1299 N N . TYR A 1 181 ? 28.906 -3.248 -0.469 1.00 37.89 181 TYR A N 1
ATOM 1300 C CA . TYR A 1 181 ? 28.123 -4.328 -1.068 1.00 39.02 181 TYR A CA 1
ATOM 1301 C C . TYR A 1 181 ? 27.505 -3.801 -2.355 1.00 37.99 181 TYR A C 1
ATOM 1302 O O . TYR A 1 181 ? 26.927 -2.716 -2.368 1.00 36.46 181 TYR A O 1
ATOM 1311 N N . ARG A 1 182 ? 27.634 -4.582 -3.423 1.00 37.31 182 ARG A N 1
ATOM 1312 C CA . ARG A 1 182 ? 27.097 -4.231 -4.736 1.00 39.39 182 ARG A CA 1
ATOM 1313 C C . ARG A 1 182 ? 26.435 -5.454 -5.351 1.00 40.34 182 ARG A C 1
ATOM 1314 O O . ARG A 1 182 ? 26.990 -6.560 -5.313 1.00 43.03 182 ARG A O 1
ATOM 1322 N N . VAL A 1 183 ? 25.240 -5.252 -5.898 1.00 39.73 183 VAL A N 1
ATOM 1323 C CA . VAL A 1 183 ? 24.419 -6.315 -6.453 1.00 36.89 183 VAL A CA 1
ATOM 1324 C C . VAL A 1 183 ? 23.539 -5.783 -7.552 1.00 36.68 183 VAL A C 1
ATOM 1325 O O . VAL A 1 183 ? 23.051 -4.638 -7.495 1.00 37.16 183 VAL A O 1
ATOM 1329 N N . MET A 1 184 ? 23.425 -6.580 -8.595 1.00 35.96 184 MET A N 1
ATOM 1330 C CA . MET A 1 184 ? 22.645 -6.238 -9.761 1.00 36.15 184 MET A CA 1
ATOM 1331 C C . MET A 1 184 ? 21.214 -6.740 -9.606 1.00 35.22 184 MET A C 1
ATOM 1332 O O . MET A 1 184 ? 20.976 -7.867 -9.109 1.00 34.31 184 MET A O 1
ATOM 1337 N N . THR A 1 185 ? 20.278 -5.801 -9.764 1.00 35.45 185 THR A N 1
ATOM 1338 C CA . THR A 1 185 ? 18.860 -6.021 -9.415 1.00 33.40 185 THR A CA 1
ATOM 1339 C C . THR A 1 185 ? 17.978 -5.746 -10.589 1.00 32.06 185 THR A C 1
ATOM 1340 O O . THR A 1 185 ? 18.317 -4.935 -11.443 1.00 33.55 185 THR A O 1
ATOM 1344 N N . GLN A 1 186 ? 16.784 -6.318 -10.566 1.00 31.30 186 GLN A N 1
ATOM 1345 C CA . GLN A 1 186 ? 15.764 -5.982 -11.541 1.00 31.06 186 GLN A CA 1
ATOM 1346 C C . GLN A 1 186 ? 14.434 -5.834 -10.876 1.00 30.27 186 GLN A C 1
ATOM 1347 O O . GLN A 1 186 ? 14.079 -6.641 -10.058 1.00 29.60 186 GLN A O 1
ATOM 1353 N N . VAL A 1 187 ? 13.652 -4.849 -11.323 1.00 32.37 187 VAL A N 1
ATOM 1354 C CA . VAL A 1 187 ? 12.241 -4.705 -10.883 1.00 32.73 187 VAL A CA 1
ATOM 1355 C C . VAL A 1 187 ? 11.363 -5.650 -11.674 1.00 32.75 187 VAL A C 1
ATOM 1356 O O . VAL A 1 187 ? 11.563 -5.834 -12.873 1.00 31.78 187 VAL A O 1
ATOM 1360 N N . HIS A 1 188 ? 10.514 -6.375 -10.959 1.00 34.42 188 HIS A N 1
ATOM 1361 C CA . HIS A 1 188 ? 9.491 -7.196 -11.578 1.00 35.11 188 HIS A CA 1
ATOM 1362 C C . HIS A 1 188 ? 8.151 -6.629 -11.180 1.00 33.77 188 HIS A C 1
ATOM 1363 O O . HIS A 1 188 ? 7.862 -6.463 -9.979 1.00 34.03 188 HIS A O 1
ATOM 1370 N N . THR A 1 189 ? 7.354 -6.272 -12.175 1.00 31.31 189 THR A N 1
ATOM 1371 C CA . THR A 1 189 ? 6.008 -5.770 -11.899 1.00 31.12 189 THR A CA 1
ATOM 1372 C C . THR A 1 189 ? 4.985 -6.156 -12.928 1.00 30.55 189 THR A C 1
ATOM 1373 O O . THR A 1 189 ? 5.326 -6.384 -14.106 1.00 30.62 189 THR A O 1
ATOM 1377 N N . ASN A 1 190 ? 3.730 -6.249 -12.484 1.00 30.38 190 ASN A N 1
ATOM 1378 C CA . ASN A 1 190 ? 2.595 -6.406 -13.396 1.00 31.72 190 ASN A CA 1
ATOM 1379 C C . ASN A 1 190 ? 1.936 -5.081 -13.865 1.00 33.15 190 ASN A C 1
ATOM 1380 O O . ASN A 1 190 ? 1.058 -5.099 -14.731 1.00 33.42 190 ASN A O 1
ATOM 1385 N N . ASP A 1 191 ? 2.391 -3.946 -13.311 1.00 34.95 191 ASP A N 1
ATOM 1386 C CA . ASP A 1 191 ? 2.011 -2.625 -13.818 1.00 37.22 191 ASP A CA 1
ATOM 1387 C C . ASP A 1 191 ? 3.210 -1.780 -14.321 1.00 38.19 191 ASP A C 1
ATOM 1388 O O . ASP A 1 191 ? 3.577 -0.757 -13.716 1.00 37.86 191 ASP A O 1
ATOM 1393 N N . ALA A 1 192 ? 3.742 -2.182 -15.485 1.00 39.52 192 ALA A N 1
ATOM 1394 C CA . ALA A 1 192 ? 5.041 -1.700 -16.008 1.00 40.39 192 ALA A CA 1
ATOM 1395 C C . ALA A 1 192 ? 5.080 -0.207 -16.396 1.00 40.89 192 ALA A C 1
ATOM 1396 O O . ALA A 1 192 ? 6.130 0.437 -16.274 1.00 41.89 192 ALA A O 1
ATOM 1398 N N . THR A 1 193 ? 3.931 0.342 -16.801 1.00 40.62 193 THR A N 1
ATOM 1399 C CA . THR A 1 193 ? 3.815 1.764 -17.221 1.00 40.81 193 THR A CA 1
ATOM 1400 C C . THR A 1 193 ? 3.992 2.792 -16.089 1.00 39.74 193 THR A C 1
ATOM 1401 O O . THR A 1 193 ? 4.253 3.968 -16.365 1.00 39.68 193 THR A O 1
ATOM 1405 N N . LYS A 1 194 ? 3.761 2.368 -14.842 1.00 38.48 194 LYS A N 1
ATOM 1406 C CA . LYS A 1 194 ? 3.779 3.285 -13.694 1.00 38.44 194 LYS A CA 1
ATOM 1407 C C . LYS A 1 194 ? 5.209 3.650 -13.294 1.00 38.93 194 LYS A C 1
ATOM 1408 O O . LYS A 1 194 ? 6.155 2.864 -13.515 1.00 38.79 194 LYS A O 1
ATOM 1414 N N . LYS A 1 195 ? 5.376 4.858 -12.744 1.00 39.41 195 LYS A N 1
ATOM 1415 C CA . LYS A 1 195 ? 6.646 5.240 -12.151 1.00 40.34 195 LYS A CA 1
ATOM 1416 C C . LYS A 1 195 ? 6.941 4.450 -10.860 1.00 40.44 195 LYS A C 1
ATOM 1417 O O . LYS A 1 195 ? 6.015 3.908 -10.219 1.00 40.46 195 LYS A O 1
ATOM 1423 N N . VAL A 1 196 ? 8.230 4.189 -10.641 1.00 39.23 196 VAL A N 1
ATOM 1424 C CA . VAL A 1 196 ? 8.693 3.495 -9.457 1.00 37.64 196 VAL A CA 1
ATOM 1425 C C . VAL A 1 196 ? 9.310 4.529 -8.560 1.00 37.54 196 VAL A C 1
ATOM 1426 O O . VAL A 1 196 ? 10.135 5.328 -9.008 1.00 38.31 196 VAL A O 1
ATOM 1430 N N . ILE A 1 197 ? 8.762 4.617 -7.349 1.00 37.01 197 ILE A N 1
ATOM 1431 C CA . ILE A 1 197 ? 9.157 5.610 -6.345 1.00 37.35 197 ILE A CA 1
ATOM 1432 C C . ILE A 1 197 ? 9.928 4.874 -5.249 1.00 37.84 197 ILE A C 1
ATOM 1433 O O . ILE A 1 197 ? 9.462 3.854 -4.723 1.00 38.60 197 ILE A O 1
ATOM 1438 N N . VAL A 1 198 ? 11.136 5.355 -4.974 1.00 37.91 198 VAL A N 1
ATOM 1439 C CA . VAL A 1 198 ? 12.101 4.634 -4.140 1.00 37.32 198 VAL A CA 1
ATOM 1440 C C . VAL A 1 198 ? 12.577 5.514 -2.979 1.00 38.13 198 VAL A C 1
ATOM 1441 O O . VAL A 1 198 ? 13.104 6.609 -3.189 1.00 37.91 198 VAL A O 1
ATOM 1445 N N . LYS A 1 199 ? 12.328 5.034 -1.760 1.00 39.26 199 LYS A N 1
ATOM 1446 C CA . LYS A 1 199 ? 12.799 5.678 -0.539 1.00 39.60 199 LYS A CA 1
ATOM 1447 C C . LYS A 1 199 ? 13.422 4.675 0.431 1.00 40.63 199 LYS A C 1
ATOM 1448 O O . LYS A 1 199 ? 13.361 3.452 0.216 1.00 41.07 199 LYS A O 1
ATOM 1454 N N . LEU A 1 200 ? 14.052 5.203 1.473 1.00 41.44 200 LEU A N 1
ATOM 1455 C CA . LEU A 1 200 ? 14.343 4.449 2.691 1.00 41.27 200 LEU A CA 1
ATOM 1456 C C . LEU A 1 200 ? 13.342 4.809 3.776 1.00 41.07 200 LEU A C 1
ATOM 1457 O O . LEU A 1 200 ? 12.943 5.977 3.889 1.00 40.74 200 LEU A O 1
ATOM 1462 N N . ALA A 1 201 ? 12.889 3.800 4.536 1.00 41.42 201 ALA A N 1
ATOM 1463 C CA . ALA A 1 201 ? 11.966 4.036 5.681 1.00 43.19 201 ALA A CA 1
ATOM 1464 C C . ALA A 1 201 ? 12.585 4.903 6.779 1.00 43.81 201 ALA A C 1
ATOM 1465 O O . ALA A 1 201 ? 11.922 5.801 7.319 1.00 44.61 201 ALA A O 1
ATOM 1467 N N . ASP A 1 202 ? 13.860 4.652 7.080 1.00 44.67 202 ASP A N 1
ATOM 1468 C CA . ASP A 1 202 ? 14.635 5.473 8.034 1.00 46.21 202 ASP A CA 1
ATOM 1469 C C . ASP A 1 202 ? 16.062 5.620 7.515 1.00 45.41 202 ASP A C 1
ATOM 1470 O O . ASP A 1 202 ? 16.459 4.882 6.585 1.00 46.20 202 ASP A O 1
ATOM 1475 N N . THR A 1 203 ? 16.760 6.667 7.987 1.00 42.39 203 THR A N 1
ATOM 1476 C CA . THR A 1 203 ? 18.176 6.873 7.711 1.00 41.65 203 THR A CA 1
ATOM 1477 C C . THR A 1 203 ? 19.021 5.737 8.340 1.00 41.21 203 THR A C 1
ATOM 1478 O O . THR A 1 203 ? 19.043 5.596 9.571 1.00 40.50 203 THR A O 1
ATOM 1482 N N . PRO A 1 204 ? 19.610 4.868 7.497 1.00 39.62 204 PRO A N 1
ATOM 1483 C CA . PRO A 1 204 ? 20.316 3.688 7.993 1.00 39.16 204 PRO A CA 1
ATOM 1484 C C . PRO A 1 204 ? 21.641 4.081 8.657 1.00 38.82 204 PRO A C 1
ATOM 1485 O O . PRO A 1 204 ? 22.334 4.991 8.174 1.00 36.63 204 PRO A O 1
ATOM 1489 N N . GLN A 1 205 ? 21.960 3.409 9.758 1.00 38.40 205 GLN A N 1
ATOM 1490 C CA . GLN A 1 205 ? 23.177 3.680 10.527 1.00 40.24 205 GLN A CA 1
ATOM 1491 C C . GLN A 1 205 ? 23.827 2.376 10.867 1.00 38.77 205 GLN A C 1
ATOM 1492 O O . GLN A 1 205 ? 23.147 1.417 11.224 1.00 35.94 205 GLN A O 1
ATOM 1498 N N . LEU A 1 206 ? 25.135 2.313 10.674 1.00 36.93 206 LEU A N 1
ATOM 1499 C CA . LEU A 1 206 ? 25.921 1.253 11.239 1.00 38.01 206 LEU A CA 1
ATOM 1500 C C . LEU A 1 206 ? 26.259 1.565 12.704 1.00 40.01 206 LEU A C 1
ATOM 1501 O O . LEU A 1 206 ? 26.946 2.544 12.982 1.00 43.94 206 LEU A O 1
ATOM 1506 N N . THR A 1 207 ? 25.631 0.835 13.626 1.00 37.81 207 THR A N 1
ATOM 1507 C CA . THR A 1 207 ? 25.679 1.141 15.072 1.00 38.27 207 THR A CA 1
ATOM 1508 C C . THR A 1 207 ? 26.416 0.036 15.835 1.00 37.79 207 THR A C 1
ATOM 1509 O O . THR A 1 207 ? 26.138 -1.166 15.633 1.00 34.65 207 THR A O 1
ATOM 1513 N N . ASP A 1 208 ? 27.379 0.446 16.678 1.00 38.32 208 ASP A N 1
ATOM 1514 C CA . ASP A 1 208 ? 28.019 -0.464 17.643 1.00 39.72 208 ASP A CA 1
ATOM 1515 C C . ASP A 1 208 ? 26.949 -1.200 18.431 1.00 40.17 208 ASP A C 1
ATOM 1516 O O . ASP A 1 208 ? 26.216 -0.620 19.217 1.00 37.28 208 ASP A O 1
ATOM 1521 N N . VAL A 1 209 ? 26.898 -2.496 18.183 1.00 41.76 209 VAL A N 1
ATOM 1522 C CA . VAL A 1 209 ? 26.014 -3.458 18.856 1.00 40.93 209 VAL A CA 1
ATOM 1523 C C . VAL A 1 209 ? 25.956 -3.288 20.413 1.00 43.01 209 VAL A C 1
ATOM 1524 O O . VAL A 1 209 ? 24.877 -3.445 21.025 1.00 41.17 209 VAL A O 1
ATOM 1528 N N . LEU A 1 210 ? 27.065 -2.806 20.995 1.00 43.69 210 LEU A N 1
ATOM 1529 C CA . LEU A 1 210 ? 27.197 -2.618 22.454 1.00 44.81 210 LEU A CA 1
ATOM 1530 C C . LEU A 1 210 ? 27.178 -1.142 22.959 1.00 45.29 210 LEU A C 1
ATOM 1531 O O . LEU A 1 210 ? 27.187 -0.889 24.182 1.00 46.22 210 LEU A O 1
ATOM 1536 N N . ASN A 1 211 ? 27.100 -0.190 22.025 1.00 45.14 211 ASN A N 1
ATOM 1537 C CA . ASN A 1 211 ? 27.002 1.242 22.337 1.00 45.10 211 ASN A CA 1
ATOM 1538 C C . ASN A 1 211 ? 26.221 1.966 21.240 1.00 44.16 211 ASN A C 1
ATOM 1539 O O . ASN A 1 211 ? 26.765 2.302 20.176 1.00 41.82 211 ASN A O 1
ATOM 1544 N N . SER A 1 212 ? 24.927 2.136 21.516 1.00 43.04 212 SER A N 1
ATOM 1545 C CA . SER A 1 212 ? 23.995 3.042 20.822 1.00 44.01 212 SER A CA 1
ATOM 1546 C C . SER A 1 212 ? 24.545 4.317 20.208 1.00 43.59 212 SER A C 1
ATOM 1547 O O . SER A 1 212 ? 23.996 4.784 19.215 1.00 43.79 212 SER A O 1
ATOM 1550 N N . THR A 1 213 ? 25.506 4.959 20.890 1.00 43.91 213 THR A N 1
ATOM 1551 C CA . THR A 1 213 ? 25.979 6.309 20.508 1.00 44.46 213 THR A CA 1
ATOM 1552 C C . THR A 1 213 ? 27.062 6.270 19.432 1.00 45.70 213 THR A C 1
ATOM 1553 O O . THR A 1 213 ? 27.220 7.237 18.676 1.00 48.51 213 THR A O 1
ATOM 1557 N N . VAL A 1 214 ? 27.767 5.137 19.331 1.00 45.60 214 VAL A N 1
ATOM 1558 C CA . VAL A 1 214 ? 28.841 4.961 18.344 1.00 43.60 214 VAL A CA 1
ATOM 1559 C C . VAL A 1 214 ? 28.232 4.498 16.992 1.00 44.42 214 VAL A C 1
ATOM 1560 O O . VAL A 1 214 ? 27.792 3.336 16.843 1.00 44.83 214 VAL A O 1
ATOM 1564 N N . GLN A 1 215 ? 28.179 5.427 16.039 1.00 43.93 215 GLN A N 1
ATOM 1565 C CA . GLN A 1 215 ? 27.531 5.207 14.734 1.00 44.80 215 GLN A CA 1
ATOM 1566 C C . GLN A 1 215 ? 28.418 5.575 13.554 1.00 44.02 215 GLN A C 1
ATOM 1567 O O . GLN A 1 215 ? 29.228 6.485 13.644 1.00 44.08 215 GLN A O 1
ATOM 1573 N N . MET A 1 216 ? 28.307 4.798 12.473 1.00 43.68 216 MET A N 1
ATOM 1574 C CA . MET A 1 216 ? 28.760 5.225 11.144 1.00 42.25 216 MET A CA 1
ATOM 1575 C C . MET A 1 216 ? 27.552 5.289 10.222 1.00 40.41 216 MET A C 1
ATOM 1576 O O . MET A 1 216 ? 26.699 4.401 10.285 1.00 40.02 216 MET A O 1
ATOM 1581 N N . PRO A 1 217 ? 27.446 6.350 9.408 1.00 38.54 217 PRO A N 1
ATOM 1582 C CA . PRO A 1 217 ? 26.367 6.467 8.402 1.00 38.42 217 PRO A CA 1
ATOM 1583 C C . PRO A 1 217 ? 26.492 5.433 7.260 1.00 37.57 217 PRO A C 1
ATOM 1584 O O . PRO A 1 217 ? 27.592 5.181 6.766 1.00 37.90 217 PRO A O 1
ATOM 1588 N N . ILE A 1 218 ? 25.366 4.824 6.901 1.00 36.46 218 ILE A N 1
ATOM 1589 C CA . ILE A 1 218 ? 25.257 3.946 5.718 1.00 35.55 218 ILE A CA 1
ATOM 1590 C C . ILE A 1 218 ? 24.794 4.761 4.516 1.00 37.71 218 ILE A C 1
ATOM 1591 O O . ILE A 1 218 ? 23.872 5.567 4.638 1.00 38.89 218 ILE A O 1
ATOM 1596 N N . SER A 1 219 ? 25.440 4.547 3.360 1.00 37.51 219 SER A N 1
ATOM 1597 C CA . SER A 1 219 ? 24.949 5.063 2.080 1.00 38.86 219 SER A CA 1
ATOM 1598 C C . SER A 1 219 ? 24.376 3.960 1.182 1.00 38.10 219 SER A C 1
ATOM 1599 O O . SER A 1 219 ? 24.954 2.872 1.059 1.00 36.19 219 SER A O 1
ATOM 1602 N N . VAL A 1 220 ? 23.196 4.250 0.630 1.00 38.05 220 VAL A N 1
ATOM 1603 C CA . VAL A 1 220 ? 22.481 3.368 -0.277 1.00 38.32 220 VAL A CA 1
ATOM 1604 C C . VAL A 1 220 ? 22.253 4.106 -1.570 1.00 37.98 220 VAL A C 1
ATOM 1605 O O . VAL A 1 220 ? 21.711 5.228 -1.564 1.00 40.16 220 VAL A O 1
ATOM 1609 N N . SER A 1 221 ? 22.663 3.488 -2.674 1.00 34.68 221 SER A N 1
ATOM 1610 C CA . SER A 1 221 ? 22.170 3.866 -3.977 1.00 36.28 221 SER A CA 1
ATOM 1611 C C . SER A 1 221 ? 21.562 2.735 -4.772 1.00 35.20 221 SER A C 1
ATOM 1612 O O . SER A 1 221 ? 21.905 1.568 -4.582 1.00 35.40 221 SER A O 1
ATOM 1615 N N . TRP A 1 222 ? 20.570 3.092 -5.577 1.00 36.11 222 TRP A N 1
ATOM 1616 C CA . TRP A 1 222 ? 19.956 2.182 -6.496 1.00 37.50 222 TRP A CA 1
ATOM 1617 C C . TRP A 1 222 ? 19.737 2.890 -7.831 1.00 38.43 222 TRP A C 1
ATOM 1618 O O . TRP A 1 222 ? 19.227 4.029 -7.871 1.00 37.74 222 TRP A O 1
ATOM 1629 N N . GLY A 1 223 ? 20.181 2.230 -8.900 1.00 38.04 223 GLY A N 1
ATOM 1630 C CA . GLY A 1 223 ? 20.135 2.762 -10.253 1.00 41.56 223 GLY A CA 1
ATOM 1631 C C . GLY A 1 223 ? 20.765 4.126 -10.430 1.00 41.95 223 GLY A C 1
ATOM 1632 O O . GLY A 1 223 ? 20.200 4.985 -11.139 1.00 42.61 223 GLY A O 1
ATOM 1633 N N . GLY A 1 224 ? 21.919 4.331 -9.776 1.00 42.45 224 GLY A N 1
ATOM 1634 C CA . GLY A 1 224 ? 22.722 5.545 -9.919 1.00 43.23 224 GLY A CA 1
ATOM 1635 C C . GLY A 1 224 ? 22.175 6.800 -9.233 1.00 44.55 224 GLY A C 1
ATOM 1636 O O . GLY A 1 224 ? 22.570 7.943 -9.600 1.00 45.28 224 GLY A O 1
ATOM 1637 N N . GLN A 1 225 ? 21.215 6.609 -8.318 1.00 44.08 225 GLN A N 1
ATOM 1638 C CA . GLN A 1 225 ? 20.739 7.675 -7.438 1.00 44.61 225 GLN A CA 1
ATOM 1639 C C . GLN A 1 225 ? 20.979 7.300 -5.995 1.00 43.83 225 GLN A C 1
ATOM 1640 O O . GLN A 1 225 ? 20.609 6.212 -5.558 1.00 43.38 225 GLN A O 1
ATOM 1646 N N . VAL A 1 226 ? 21.596 8.213 -5.259 1.00 42.83 226 VAL A N 1
ATOM 1647 C CA . VAL A 1 226 ? 21.675 8.116 -3.804 1.00 41.80 226 VAL A CA 1
ATOM 1648 C C . VAL A 1 226 ? 20.266 8.286 -3.229 1.00 40.85 226 VAL A C 1
ATOM 1649 O O . VAL A 1 226 ? 19.561 9.229 -3.569 1.00 40.40 226 VAL A O 1
ATOM 1653 N N . LEU A 1 227 ? 19.860 7.334 -2.402 1.00 39.25 227 LEU A N 1
ATOM 1654 C CA . LEU A 1 227 ? 18.528 7.333 -1.800 1.00 39.89 227 LEU A CA 1
ATOM 1655 C C . LEU A 1 227 ? 18.523 7.958 -0.399 1.00 40.46 227 LEU A C 1
ATOM 1656 O O . LEU A 1 227 ? 19.589 8.135 0.223 1.00 41.29 227 LEU A O 1
ATOM 1661 N N . SER A 1 228 ? 17.352 8.452 0.001 1.00 40.25 228 SER A N 1
ATOM 1662 C CA . SER A 1 228 ? 17.112 8.942 1.360 1.00 41.05 228 SER A CA 1
ATOM 1663 C C . SER A 1 228 ? 15.666 8.644 1.773 1.00 41.30 228 SER A C 1
ATOM 1664 O O . SER A 1 228 ? 14.953 7.896 1.074 1.00 41.14 228 SER A O 1
ATOM 1667 N N . THR A 1 229 ? 15.251 9.205 2.919 1.00 41.10 229 THR A N 1
ATOM 1668 C CA . THR A 1 229 ? 13.881 9.084 3.411 1.00 42.05 229 THR A CA 1
ATOM 1669 C C . THR A 1 229 ? 12.900 9.900 2.565 1.00 41.92 229 THR A C 1
ATOM 1670 O O . THR A 1 229 ? 11.690 9.659 2.609 1.00 42.65 229 THR A O 1
ATOM 1674 N N . THR A 1 230 ? 13.443 10.872 1.819 1.00 42.33 230 THR A N 1
ATOM 1675 C CA . THR A 1 230 ? 12.737 11.565 0.749 1.00 42.46 230 THR A CA 1
ATOM 1676 C C . THR A 1 230 ? 12.761 10.742 -0.538 1.00 42.01 230 THR A C 1
ATOM 1677 O O . THR A 1 230 ? 13.825 10.441 -1.083 1.00 41.66 230 THR A O 1
ATOM 1681 N N . ALA A 1 231 ? 11.561 10.494 -1.055 1.00 42.46 231 ALA A N 1
ATOM 1682 C CA . ALA A 1 231 ? 11.315 9.660 -2.224 1.00 42.85 231 ALA A CA 1
ATOM 1683 C C . ALA A 1 231 ? 11.972 10.201 -3.502 1.00 43.13 231 ALA A C 1
ATOM 1684 O O . ALA A 1 231 ? 12.060 11.439 -3.699 1.00 43.08 231 ALA A O 1
ATOM 1686 N N . LYS A 1 232 ? 12.498 9.272 -4.313 1.00 42.66 232 LYS A N 1
ATOM 1687 C CA . LYS A 1 232 ? 12.991 9.566 -5.667 1.00 43.20 232 LYS A CA 1
ATOM 1688 C C . LYS A 1 232 ? 12.247 8.759 -6.736 1.00 43.61 232 LYS A C 1
ATOM 1689 O O . LYS A 1 232 ? 11.984 7.539 -6.552 1.00 41.89 232 LYS A O 1
ATOM 1695 N N . GLU A 1 233 ? 11.998 9.424 -7.881 1.00 44.03 233 GLU A N 1
ATOM 1696 C CA . GLU A 1 233 ? 11.173 8.890 -8.977 1.00 44.76 233 GLU A CA 1
ATOM 1697 C C . GLU A 1 233 ? 12.016 8.276 -10.093 1.00 44.96 233 GLU A C 1
ATOM 1698 O O . GLU A 1 233 ? 13.046 8.845 -10.501 1.00 45.79 233 GLU A O 1
ATOM 1704 N N . PHE A 1 234 ? 11.578 7.113 -10.576 1.00 43.84 234 PHE A N 1
ATOM 1705 C CA . PHE A 1 234 ? 12.138 6.498 -11.768 1.00 43.31 234 PHE A CA 1
ATOM 1706 C C . PHE A 1 234 ? 11.007 6.288 -12.746 1.00 43.26 234 PHE A C 1
ATOM 1707 O O . PHE A 1 234 ? 10.083 5.478 -12.496 1.00 41.83 234 PHE A O 1
ATOM 1715 N N . GLU A 1 235 ? 11.010 7.114 -13.794 1.00 42.58 235 GLU A N 1
ATOM 1716 C CA . GLU A 1 235 ? 10.097 6.961 -14.923 1.00 43.55 235 GLU A CA 1
ATOM 1717 C C . GLU A 1 235 ? 10.297 5.602 -15.564 1.00 42.97 235 GLU A C 1
ATOM 1718 O O . GLU A 1 235 ? 11.426 5.087 -15.613 1.00 42.25 235 GLU A O 1
ATOM 1724 N N . ALA A 1 236 ? 9.181 4.992 -15.963 1.00 43.64 236 ALA A N 1
ATOM 1725 C CA . ALA A 1 236 ? 9.168 3.697 -16.637 1.00 44.54 236 ALA A CA 1
ATOM 1726 C C . ALA A 1 236 ? 10.094 3.635 -17.886 1.00 44.83 236 ALA A C 1
ATOM 1727 O O . ALA A 1 236 ? 10.888 2.688 -18.028 1.00 45.47 236 ALA A O 1
ATOM 1729 N N . ALA A 1 237 ? 10.068 4.705 -18.695 1.00 45.25 237 ALA A N 1
ATOM 1730 C CA . ALA A 1 237 ? 11.017 4.921 -19.813 1.00 45.49 237 ALA A CA 1
ATOM 1731 C C . ALA A 1 237 ? 12.503 4.883 -19.413 1.00 45.57 237 ALA A C 1
ATOM 1732 O O . ALA A 1 237 ? 13.344 4.375 -20.171 1.00 46.34 237 ALA A O 1
ATOM 1734 N N . ALA A 1 238 ? 12.806 5.392 -18.215 1.00 45.13 238 ALA A N 1
ATOM 1735 C CA . ALA A 1 238 ? 14.171 5.439 -17.691 1.00 45.24 238 ALA A CA 1
ATOM 1736 C C . ALA A 1 238 ? 14.655 4.115 -17.047 1.00 44.92 238 ALA A C 1
ATOM 1737 O O . ALA A 1 238 ? 15.838 3.990 -16.708 1.00 45.29 238 ALA A O 1
ATOM 1739 N N . LEU A 1 239 ? 13.747 3.138 -16.904 1.00 43.33 239 LEU A N 1
ATOM 1740 C CA . LEU A 1 239 ? 14.056 1.855 -16.258 1.00 42.67 239 LEU A CA 1
ATOM 1741 C C . LEU A 1 239 ? 14.373 0.719 -17.233 1.00 41.80 239 LEU A C 1
ATOM 1742 O O . LEU A 1 239 ? 14.698 -0.402 -16.805 1.00 40.59 239 LEU A O 1
ATOM 1747 N N . GLY A 1 240 ? 14.255 1.003 -18.531 1.00 41.26 240 GLY A N 1
ATOM 1748 C CA . GLY A 1 240 ? 14.716 0.102 -19.580 1.00 41.80 240 GLY A CA 1
ATOM 1749 C C . GLY A 1 240 ? 13.924 -1.198 -19.710 1.00 42.39 240 GLY A C 1
ATOM 1750 O O . GLY A 1 240 ? 14.518 -2.274 -19.866 1.00 42.80 240 GLY A O 1
ATOM 1751 N N . TYR A 1 241 ? 12.596 -1.115 -19.579 1.00 42.72 241 TYR A N 1
ATOM 1752 C CA . TYR A 1 241 ? 11.717 -2.227 -19.959 1.00 43.34 241 TYR A CA 1
ATOM 1753 C C . TYR A 1 241 ? 11.801 -2.395 -21.461 1.00 44.95 241 TYR A C 1
ATOM 1754 O O . TYR A 1 241 ? 11.710 -1.394 -22.213 1.00 46.21 241 TYR A O 1
ATOM 1763 N N . SER A 1 242 ? 12.130 -3.617 -21.889 1.00 46.13 242 SER A N 1
ATOM 1764 C CA . SER A 1 242 ? 12.251 -3.960 -23.322 1.00 47.75 242 SER A CA 1
ATOM 1765 C C . SER A 1 242 ? 10.885 -3.926 -23.999 1.00 48.02 242 SER A C 1
ATOM 1766 O O . SER A 1 242 ? 9.893 -4.433 -23.444 1.00 48.79 242 SER A O 1
ATOM 1769 N N . ALA A 1 243 ? 10.826 -3.254 -25.154 1.00 48.56 243 ALA A N 1
ATOM 1770 C CA . ALA A 1 243 ? 9.636 -3.233 -26.023 1.00 48.96 243 ALA A CA 1
ATOM 1771 C C . ALA A 1 243 ? 9.113 -4.646 -26.370 1.00 49.43 243 ALA A C 1
ATOM 1772 O O . ALA A 1 243 ? 7.902 -4.894 -26.283 1.00 48.78 243 ALA A O 1
ATOM 1774 N N . SER A 1 244 ? 10.052 -5.575 -26.651 1.00 50.22 244 SER A N 1
ATOM 1775 C CA . SER A 1 244 ? 9.772 -7.020 -26.843 1.00 50.62 244 SER A CA 1
ATOM 1776 C C . SER A 1 244 ? 9.353 -7.794 -25.561 1.00 51.06 244 SER A C 1
ATOM 1777 O O . SER A 1 244 ? 8.817 -8.907 -25.651 1.00 51.01 244 SER A O 1
ATOM 1780 N N . GLY A 1 245 ? 9.643 -7.224 -24.388 1.00 51.29 245 GLY A N 1
ATOM 1781 C CA . GLY A 1 245 ? 9.110 -7.722 -23.120 1.00 51.89 245 GLY A CA 1
ATOM 1782 C C . GLY A 1 245 ? 7.651 -7.327 -22.881 1.00 51.85 245 GLY A C 1
ATOM 1783 O O . GLY A 1 245 ? 7.212 -6.244 -23.308 1.00 51.74 245 GLY A O 1
ATOM 1784 N N . VAL A 1 246 ? 6.868 -8.287 -22.389 1.00 50.59 246 VAL A N 1
ATOM 1785 C CA . VAL A 1 246 ? 5.913 -8.050 -21.299 1.00 49.64 246 VAL A CA 1
ATOM 1786 C C . VAL A 1 246 ? 5.990 -9.250 -20.305 1.00 48.14 246 VAL A C 1
ATOM 1787 O O . VAL A 1 246 ? 5.341 -10.287 -20.496 1.00 48.38 246 VAL A O 1
ATOM 1791 N N . ASN A 1 247 ? 7.038 -9.211 -19.484 1.00 45.48 247 ASN A N 1
ATOM 1792 C CA . ASN A 1 247 ? 6.934 -9.644 -18.096 1.00 43.80 247 ASN A CA 1
ATOM 1793 C C . ASN A 1 247 ? 7.076 -8.534 -17.088 1.00 41.36 247 ASN A C 1
ATOM 1794 O O . ASN A 1 247 ? 6.974 -8.781 -15.871 1.00 42.41 247 ASN A O 1
ATOM 1799 N N . GLY A 1 248 ? 7.225 -7.300 -17.590 1.00 38.29 248 GLY A N 1
ATOM 1800 C CA . GLY A 1 248 ? 7.468 -6.132 -16.748 1.00 36.94 248 GLY A CA 1
ATOM 1801 C C . GLY A 1 248 ? 8.744 -6.274 -15.919 1.00 35.08 248 GLY A C 1
ATOM 1802 O O . GLY A 1 248 ? 8.709 -6.154 -14.694 1.00 35.06 248 GLY A O 1
ATOM 1803 N N . VAL A 1 249 ? 9.818 -6.696 -16.584 1.00 34.06 249 VAL A N 1
ATOM 1804 C CA . VAL A 1 249 ? 11.118 -6.881 -15.943 1.00 34.70 249 VAL A CA 1
ATOM 1805 C C . VAL A 1 249 ? 12.029 -5.764 -16.424 1.00 34.64 249 VAL A C 1
ATOM 1806 O O . VAL A 1 249 ? 12.271 -5.640 -17.641 1.00 34.70 249 VAL A O 1
ATOM 1810 N N . SER A 1 250 ? 12.511 -4.946 -15.474 1.00 32.60 250 SER A N 1
ATOM 1811 C CA . SER A 1 250 ? 13.388 -3.806 -15.779 1.00 33.92 250 SER A CA 1
ATOM 1812 C C . SER A 1 250 ? 14.742 -4.233 -16.327 1.00 33.57 250 SER A C 1
ATOM 1813 O O . SER A 1 250 ? 15.096 -5.386 -16.264 1.00 35.04 250 SER A O 1
ATOM 1816 N N . SER A 1 251 ? 15.429 -3.309 -16.980 1.00 35.84 251 SER A N 1
ATOM 1817 C CA . SER A 1 251 ? 16.886 -3.352 -17.088 1.00 37.45 251 SER A CA 1
ATOM 1818 C C . SER A 1 251 ? 17.548 -3.518 -15.730 1.00 38.00 251 SER A C 1
ATOM 1819 O O . SER A 1 251 ? 16.983 -3.124 -14.675 1.00 37.78 251 SER A O 1
ATOM 1822 N N . SER A 1 252 ? 18.708 -4.166 -15.763 1.00 38.83 252 SER A N 1
ATOM 1823 C CA . SER A 1 252 ? 19.530 -4.398 -14.599 1.00 39.48 252 SER A CA 1
ATOM 1824 C C . SER A 1 252 ? 19.960 -3.099 -13.949 1.00 38.51 252 SER A C 1
ATOM 1825 O O . SER A 1 252 ? 20.382 -2.172 -14.647 1.00 38.53 252 SER A O 1
ATOM 1828 N N . GLN A 1 253 ? 19.668 -2.988 -12.645 1.00 37.01 253 GLN A N 1
ATOM 1829 C CA . GLN A 1 253 ? 20.023 -1.805 -11.828 1.00 38.03 253 GLN A CA 1
ATOM 1830 C C . GLN A 1 253 ? 20.915 -2.216 -10.652 1.00 37.41 253 GLN A C 1
ATOM 1831 O O . GLN A 1 253 ? 20.590 -3.169 -9.936 1.00 37.15 253 GLN A O 1
ATOM 1837 N N . GLU A 1 254 ? 22.009 -1.483 -10.424 1.00 37.03 254 GLU A N 1
ATOM 1838 C CA . GLU A 1 254 ? 22.897 -1.781 -9.304 1.00 36.23 254 GLU A CA 1
ATOM 1839 C C . GLU A 1 254 ? 22.423 -1.163 -7.992 1.00 36.53 254 GLU A C 1
ATOM 1840 O O . GLU A 1 254 ? 22.000 0.011 -7.952 1.00 38.04 254 GLU A O 1
ATOM 1846 N N . LEU A 1 255 ? 22.332 -2.012 -6.982 1.00 33.07 255 LEU A N 1
ATOM 1847 C CA . LEU A 1 255 ? 22.152 -1.585 -5.579 1.00 33.50 255 LEU A CA 1
ATOM 1848 C C . LEU A 1 255 ? 23.545 -1.572 -4.936 1.00 33.93 255 LEU A C 1
ATOM 1849 O O . LEU A 1 255 ? 24.266 -2.609 -4.992 1.00 34.14 255 LEU A O 1
ATOM 1854 N N . VAL A 1 256 ? 23.879 -0.457 -4.283 1.00 33.11 256 VAL A N 1
ATOM 1855 C CA . VAL A 1 256 ? 25.158 -0.307 -3.537 1.00 33.97 256 VAL A CA 1
ATOM 1856 C C . VAL A 1 256 ? 24.862 0.082 -2.112 1.00 34.93 256 VAL A C 1
ATOM 1857 O O . VAL A 1 256 ? 24.158 1.080 -1.855 1.00 35.56 256 VAL A O 1
ATOM 1861 N N . ILE A 1 257 ? 25.403 -0.677 -1.169 1.00 36.35 257 ILE A N 1
ATOM 1862 C CA . ILE A 1 257 ? 25.331 -0.289 0.246 1.00 35.99 257 ILE A CA 1
ATOM 1863 C C . ILE A 1 257 ? 26.760 -0.107 0.738 1.00 37.04 257 ILE A C 1
ATOM 1864 O O . ILE A 1 257 ? 27.586 -1.013 0.578 1.00 38.33 257 ILE A O 1
ATOM 1869 N N . SER A 1 258 ? 27.054 1.119 1.184 1.00 36.50 258 SER A N 1
ATOM 1870 C CA . SER A 1 258 ? 28.379 1.548 1.644 1.00 38.95 258 SER A CA 1
ATOM 1871 C C . SER A 1 258 ? 28.286 2.005 3.108 1.00 39.09 258 SER A C 1
ATOM 1872 O O . SER A 1 258 ? 27.255 2.509 3.543 1.00 37.43 258 SER A O 1
ATOM 1875 N N . ALA A 1 259 ? 29.406 1.939 3.812 1.00 39.09 259 ALA A N 1
ATOM 1876 C CA . ALA A 1 259 ? 29.570 2.691 5.064 1.00 37.09 259 ALA A CA 1
ATOM 1877 C C . ALA A 1 259 ? 30.972 3.311 5.178 1.00 36.27 259 ALA A C 1
ATOM 1878 O O . ALA A 1 259 ? 31.916 2.883 4.489 1.00 34.01 259 ALA A O 1
ATOM 1880 N N . ALA A 1 260 ? 31.097 4.275 6.106 1.00 35.21 260 ALA A N 1
ATOM 1881 C CA . ALA A 1 260 ? 32.318 5.010 6.345 1.00 37.83 260 ALA A CA 1
ATOM 1882 C C . ALA A 1 260 ? 32.253 5.654 7.745 1.00 38.48 260 ALA A C 1
ATOM 1883 O O . ALA A 1 260 ? 31.144 5.979 8.202 1.00 35.16 260 ALA A O 1
ATOM 1885 N N . PRO A 1 261 ? 33.425 5.931 8.380 1.00 40.01 261 PRO A N 1
ATOM 1886 C CA . PRO A 1 261 ? 33.454 6.711 9.636 1.00 41.08 261 PRO A CA 1
ATOM 1887 C C . PRO A 1 261 ? 32.761 8.026 9.442 1.00 41.52 261 PRO A C 1
ATOM 1888 O O . PRO A 1 261 ? 32.797 8.575 8.318 1.00 39.20 261 PRO A O 1
ATOM 1892 N N . LYS A 1 262 ? 32.016 8.444 10.463 1.00 41.61 262 LYS A N 1
ATOM 1893 C CA . LYS A 1 262 ? 31.280 9.701 10.440 1.00 42.52 262 LYS A CA 1
ATOM 1894 C C . LYS A 1 262 ? 32.199 10.911 10.110 1.00 41.78 262 LYS A C 1
ATOM 1895 O O . LYS A 1 262 ? 31.800 11.822 9.345 1.00 42.67 262 LYS A O 1
ATOM 1901 N N . THR A 1 263 ? 33.452 10.851 10.569 1.00 39.13 263 THR A N 1
ATOM 1902 C CA . THR A 1 263 ? 34.431 11.881 10.209 1.00 39.01 263 THR A CA 1
ATOM 1903 C C . THR A 1 263 ? 35.677 11.410 9.449 1.00 37.59 263 THR A C 1
ATOM 1904 O O . THR A 1 263 ? 36.378 10.513 9.893 1.00 34.82 263 THR A O 1
ATOM 1908 N N . ALA A 1 264 ? 35.746 11.862 8.195 1.00 36.45 264 ALA A N 1
ATOM 1909 C CA . ALA A 1 264 ? 36.889 11.696 7.286 1.00 36.21 264 ALA A CA 1
ATOM 1910 C C . ALA A 1 264 ? 38.238 11.886 7.965 1.00 34.94 264 ALA A C 1
ATOM 1911 O O . ALA A 1 264 ? 38.499 12.929 8.623 1.00 35.02 264 ALA A O 1
ATOM 1913 N N . GLY A 1 265 ? 39.119 10.931 7.712 1.00 33.90 265 GLY A N 1
ATOM 1914 C CA . GLY A 1 265 ? 40.462 10.974 8.240 1.00 34.15 265 GLY A CA 1
ATOM 1915 C C . GLY A 1 265 ? 40.616 10.168 9.514 1.00 32.59 265 GLY A C 1
ATOM 1916 O O . GLY A 1 265 ? 41.687 10.174 10.108 1.00 34.44 265 GLY A O 1
ATOM 1917 N N . THR A 1 266 ? 39.539 9.552 9.977 1.00 33.42 266 THR A N 1
ATOM 1918 C CA . THR A 1 266 ? 39.568 8.845 11.273 1.00 34.09 266 THR A CA 1
ATOM 1919 C C . THR A 1 266 ? 39.357 7.357 11.132 1.00 34.51 266 THR A C 1
ATOM 1920 O O . THR A 1 266 ? 38.728 6.898 10.172 1.00 34.61 266 THR A O 1
ATOM 1924 N N . ALA A 1 267 ? 39.819 6.629 12.148 1.00 33.74 267 ALA A N 1
ATOM 1925 C CA . ALA A 1 267 ? 39.648 5.184 12.258 1.00 37.44 267 ALA A CA 1
ATOM 1926 C C . ALA A 1 267 ? 38.352 4.849 13.025 1.00 36.92 267 ALA A C 1
ATOM 1927 O O . ALA A 1 267 ? 38.102 5.441 14.084 1.00 38.33 267 ALA A O 1
ATOM 1929 N N . PRO A 1 268 ? 37.585 3.860 12.547 1.00 37.05 268 PRO A N 1
ATOM 1930 C CA . PRO A 1 268 ? 36.487 3.268 13.333 1.00 38.12 268 PRO A CA 1
ATOM 1931 C C . PRO A 1 268 ? 36.990 2.616 14.615 1.00 37.31 268 PRO A C 1
ATOM 1932 O O . PRO A 1 268 ? 38.154 2.216 14.637 1.00 37.53 268 PRO A O 1
ATOM 1936 N N . THR A 1 269 ? 36.227 2.757 15.701 1.00 36.13 269 THR A N 1
ATOM 1937 C CA . THR A 1 269 ? 36.464 2.012 16.943 1.00 38.58 269 THR A CA 1
ATOM 1938 C C . THR A 1 269 ? 36.215 0.519 16.729 1.00 38.35 269 THR A C 1
ATOM 1939 O O . THR A 1 269 ? 35.285 0.149 16.039 1.00 38.22 269 THR A O 1
ATOM 1943 N N . ALA A 1 270 ? 37.064 -0.328 17.336 1.00 39.18 270 ALA A N 1
ATOM 1944 C CA . ALA A 1 270 ? 36.813 -1.785 17.451 1.00 38.90 270 ALA A CA 1
ATOM 1945 C C . ALA A 1 270 ? 35.379 -2.095 17.837 1.00 38.09 270 ALA A C 1
ATOM 1946 O O . ALA A 1 270 ? 34.766 -1.384 18.645 1.00 38.57 270 ALA A O 1
ATOM 1948 N N . GLY A 1 271 ? 34.859 -3.157 17.267 1.00 37.08 271 GLY A N 1
ATOM 1949 C CA . GLY A 1 271 ? 33.579 -3.701 17.690 1.00 36.94 271 GLY A CA 1
ATOM 1950 C C . GLY A 1 271 ? 32.785 -4.242 16.536 1.00 34.37 271 GLY A C 1
ATOM 1951 O O . GLY A 1 271 ? 33.204 -4.135 15.389 1.00 33.42 271 GLY A O 1
ATOM 1952 N N . ASN A 1 272 ? 31.591 -4.745 16.857 1.00 35.32 272 ASN A N 1
ATOM 1953 C CA . ASN A 1 272 ? 30.645 -5.298 15.878 1.00 36.63 272 ASN A CA 1
ATOM 1954 C C . ASN A 1 272 ? 29.520 -4.311 15.684 1.00 35.17 272 ASN A C 1
ATOM 1955 O O . ASN A 1 272 ? 29.023 -3.721 16.669 1.00 31.85 272 ASN A O 1
ATOM 1960 N N . TYR A 1 273 ? 29.215 -4.043 14.407 1.00 33.64 273 TYR A N 1
ATOM 1961 C CA . TYR A 1 273 ? 28.275 -2.989 14.020 1.00 33.88 273 TYR A CA 1
ATOM 1962 C C . TYR A 1 273 ? 27.161 -3.620 13.250 1.00 33.43 273 TYR A C 1
ATOM 1963 O O . TYR A 1 273 ? 27.367 -4.650 12.642 1.00 33.79 273 TYR A O 1
ATOM 1972 N N . SER A 1 274 ? 25.962 -3.027 13.355 1.00 32.86 274 SER A N 1
ATOM 1973 C CA . SER A 1 274 ? 24.812 -3.377 12.529 1.00 33.10 274 SER A CA 1
ATOM 1974 C C . SER A 1 274 ? 23.813 -2.245 12.405 1.00 33.93 274 SER A C 1
ATOM 1975 O O . SER A 1 274 ? 23.755 -1.383 13.243 1.00 30.54 274 SER A O 1
ATOM 1978 N N . GLY A 1 275 ? 23.110 -2.220 11.287 1.00 35.19 275 GLY A N 1
ATOM 1979 C CA . GLY A 1 275 ? 21.848 -1.499 11.153 1.00 36.60 275 GLY A CA 1
ATOM 1980 C C . GLY A 1 275 ? 21.058 -2.114 9.973 1.00 38.10 275 GLY A C 1
ATOM 1981 O O . GLY A 1 275 ? 21.431 -3.156 9.454 1.00 36.62 275 GLY A O 1
ATOM 1982 N N . VAL A 1 276 ? 19.888 -1.548 9.693 1.00 36.72 276 VAL A N 1
ATOM 1983 C CA . VAL A 1 276 ? 18.965 -2.114 8.717 1.00 34.99 276 VAL A CA 1
ATOM 1984 C C . VAL A 1 276 ? 18.710 -1.097 7.623 1.00 35.33 276 VAL A C 1
ATOM 1985 O O . VAL A 1 276 ? 18.495 0.074 7.907 1.00 35.30 276 VAL A O 1
ATOM 1989 N N . VAL A 1 277 ? 18.985 -1.501 6.378 1.00 33.20 277 VAL A N 1
ATOM 1990 C CA . VAL A 1 277 ? 18.557 -0.724 5.224 1.00 34.34 277 VAL A CA 1
ATOM 1991 C C . VAL A 1 277 ? 17.154 -1.198 4.861 1.00 34.13 277 VAL A C 1
ATOM 1992 O O . VAL A 1 277 ? 16.955 -2.395 4.501 1.00 34.09 277 VAL A O 1
ATOM 1996 N N . SER A 1 278 ? 16.186 -0.320 5.068 1.00 33.82 278 SER A N 1
ATOM 1997 C CA . SER A 1 278 ? 14.771 -0.603 4.733 1.00 35.77 278 SER A CA 1
ATOM 1998 C C . SER A 1 278 ? 14.387 0.084 3.454 1.00 34.91 278 SER A C 1
ATOM 1999 O O . SER A 1 278 ? 14.017 1.261 3.454 1.00 35.04 278 SER A O 1
ATOM 2002 N N . LEU A 1 279 ? 14.587 -0.628 2.344 1.00 34.41 279 LEU A N 1
ATOM 2003 C CA . LEU A 1 279 ? 14.311 -0.115 1.009 1.00 35.61 279 LEU A CA 1
ATOM 2004 C C . LEU A 1 279 ? 12.805 -0.173 0.697 1.00 35.60 279 LEU A C 1
ATOM 2005 O O . LEU A 1 279 ? 12.176 -1.189 0.922 1.00 38.10 279 LEU A O 1
ATOM 2010 N N . VAL A 1 280 ? 12.227 0.937 0.224 1.00 35.90 280 VAL A N 1
ATOM 2011 C CA . VAL A 1 280 ? 10.778 0.993 -0.058 1.00 37.53 280 VAL A CA 1
ATOM 2012 C C . VAL A 1 280 ? 10.524 1.405 -1.502 1.00 38.27 280 VAL A C 1
ATOM 2013 O O . VAL A 1 280 ? 10.987 2.465 -1.973 1.00 37.40 280 VAL A O 1
ATOM 2017 N N . MET A 1 281 ? 9.839 0.531 -2.215 1.00 39.52 281 MET A N 1
ATOM 2018 C CA . MET A 1 281 ? 9.543 0.753 -3.635 1.00 40.50 281 MET A CA 1
ATOM 2019 C C . MET A 1 281 ? 8.051 0.765 -3.872 1.00 39.45 281 MET A C 1
ATOM 2020 O O . MET A 1 281 ? 7.360 -0.202 -3.547 1.00 38.89 281 MET A O 1
ATOM 2025 N N . THR A 1 282 ? 7.569 1.872 -4.436 1.00 39.74 282 THR A N 1
ATOM 2026 C CA . THR A 1 282 ? 6.133 2.120 -4.636 1.00 41.32 282 THR A CA 1
ATOM 2027 C C . THR A 1 282 ? 5.819 2.176 -6.144 1.00 41.17 282 THR A C 1
ATOM 2028 O O . THR A 1 282 ? 6.628 2.678 -6.939 1.00 40.11 282 THR A O 1
ATOM 2032 N N . LEU A 1 283 ? 4.713 1.545 -6.538 1.00 42.41 283 LEU A N 1
ATOM 2033 C CA . LEU A 1 283 ? 4.124 1.788 -7.847 1.00 43.42 283 LEU A CA 1
ATOM 2034 C C . LEU A 1 283 ? 3.358 3.092 -7.813 1.00 44.85 283 LEU A C 1
ATOM 2035 O O . LEU A 1 283 ? 2.551 3.318 -6.890 1.00 45.52 283 LEU A O 1
ATOM 2040 N N . GLY A 1 284 ? 3.564 3.910 -8.857 1.00 46.08 284 GLY A N 1
ATOM 2041 C CA . GLY A 1 284 ? 3.267 5.344 -8.853 1.00 47.41 284 GLY A CA 1
ATOM 2042 C C . GLY A 1 284 ? 1.938 5.747 -8.237 1.00 48.50 284 GLY A C 1
ATOM 2043 O O . GLY A 1 284 ? 1.913 6.368 -7.155 1.00 49.49 284 GLY A O 1
ATOM 2044 N N . SER A 1 285 ? 0.854 5.243 -8.838 1.00 48.65 285 SER A N 1
ATOM 2045 C CA . SER A 1 285 ? -0.529 5.639 -8.505 1.00 48.36 285 SER A CA 1
ATOM 2046 C C . SER A 1 285 ? -1.332 4.483 -7.851 1.00 47.85 285 SER A C 1
ATOM 2047 O O . SER A 1 285 ? -2.465 4.678 -7.404 1.00 47.40 285 SER A O 1
ATOM 2050 N N . ASP A 1 286 ? -0.703 3.307 -7.761 1.00 47.65 286 ASP A N 1
ATOM 2051 C CA . ASP A 1 286 ? -1.363 2.057 -7.356 1.00 47.77 286 ASP A CA 1
ATOM 2052 C C . ASP A 1 286 ? -1.474 1.879 -5.824 1.00 47.86 286 ASP A C 1
ATOM 2053 O O . ASP A 1 286 ? -2.120 0.923 -5.344 1.00 47.46 286 ASP A O 1
ATOM 2058 N N . ASN A 1 287 ? -0.815 2.785 -5.080 1.00 47.58 287 ASN A N 1
ATOM 2059 C CA . ASN A 1 287 ? -0.728 2.771 -3.605 1.00 47.71 287 ASN A CA 1
ATOM 2060 C C . ASN A 1 287 ? -0.053 1.503 -2.982 1.00 47.73 287 ASN A C 1
ATOM 2061 O O . ASN A 1 287 ? -0.038 1.344 -1.751 1.00 48.23 287 ASN A O 1
ATOM 2066 N N . LYS A 1 288 ? 0.597 0.684 -3.828 1.00 47.26 288 LYS A N 1
ATOM 2067 C CA . LYS A 1 288 ? 1.224 -0.582 -3.403 1.00 46.35 288 LYS A CA 1
ATOM 2068 C C . LYS A 1 288 ? 2.741 -0.428 -3.256 1.00 47.08 288 LYS A C 1
ATOM 2069 O O . LYS A 1 288 ? 3.411 0.078 -4.165 1.00 46.37 288 LYS A O 1
ATOM 2075 N N . GLN A 1 289 ? 3.263 -0.874 -2.107 1.00 47.59 289 GLN A N 1
ATOM 2076 C CA . GLN A 1 289 ? 4.711 -0.948 -1.872 1.00 48.91 289 GLN A CA 1
ATOM 2077 C C . GLN A 1 289 ? 5.240 -2.343 -1.567 1.00 48.76 289 GLN A C 1
ATOM 2078 O O . GLN A 1 289 ? 4.550 -3.171 -0.958 1.00 49.73 289 GLN A O 1
ATOM 2084 N N . VAL A 1 290 ? 6.442 -2.610 -2.061 1.00 48.74 290 VAL A N 1
ATOM 2085 C CA . VAL A 1 290 ? 7.325 -3.595 -1.461 1.00 47.81 290 VAL A CA 1
ATOM 2086 C C . VAL A 1 290 ? 8.376 -2.921 -0.556 1.00 46.57 290 VAL A C 1
ATOM 2087 O O . VAL A 1 290 ? 8.912 -1.834 -0.882 1.00 45.33 290 VAL A O 1
ATOM 2091 N N . GLU A 1 291 ? 8.505 -3.465 0.648 1.00 45.43 291 GLU A N 1
ATOM 2092 C CA . GLU A 1 291 ? 9.612 -3.133 1.529 1.00 45.70 291 GLU A CA 1
ATOM 2093 C C . GLU A 1 291 ? 10.599 -4.270 1.558 1.00 44.39 291 GLU A C 1
ATOM 2094 O O . GLU A 1 291 ? 10.207 -5.436 1.714 1.00 43.97 291 GLU A O 1
ATOM 2100 N N . LYS A 1 292 ? 11.864 -3.923 1.317 1.00 43.33 292 LYS A N 1
ATOM 2101 C CA . LYS A 1 292 ? 13.000 -4.843 1.471 1.00 43.06 292 LYS A CA 1
ATOM 2102 C C . LYS A 1 292 ? 13.922 -4.411 2.586 1.00 41.46 292 LYS A C 1
ATOM 2103 O O . LYS A 1 292 ? 14.551 -3.346 2.512 1.00 41.28 292 LYS A O 1
ATOM 2109 N N . ASN A 1 293 ? 14.044 -5.280 3.581 1.00 38.57 293 ASN A N 1
ATOM 2110 C CA . ASN A 1 293 ? 14.912 -5.059 4.706 1.00 38.69 293 ASN A CA 1
ATOM 2111 C C . ASN A 1 293 ? 16.169 -5.830 4.514 1.00 38.44 293 ASN A C 1
ATOM 2112 O O . ASN A 1 293 ? 16.128 -7.052 4.266 1.00 38.31 293 ASN A O 1
ATOM 2117 N N . ILE A 1 294 ? 17.295 -5.108 4.537 1.00 37.19 294 ILE A N 1
ATOM 2118 C CA . ILE A 1 294 ? 18.618 -5.723 4.502 1.00 36.97 294 ILE A CA 1
ATOM 2119 C C . ILE A 1 294 ? 19.400 -5.301 5.714 1.00 35.85 294 ILE A C 1
ATOM 2120 O O . ILE A 1 294 ? 19.668 -4.120 5.899 1.00 34.32 294 ILE A O 1
ATOM 2125 N N . THR A 1 295 ? 19.741 -6.283 6.546 1.00 34.43 295 THR A N 1
ATOM 2126 C CA . THR A 1 295 ? 20.616 -6.073 7.686 1.00 35.02 295 THR A CA 1
ATOM 2127 C C . THR A 1 295 ? 22.030 -5.949 7.229 1.00 34.39 295 THR A C 1
ATOM 2128 O O . THR A 1 295 ? 22.539 -6.804 6.510 1.00 36.08 295 THR A O 1
ATOM 2132 N N . VAL A 1 296 ? 22.670 -4.870 7.637 1.00 33.54 296 VAL A N 1
ATOM 2133 C CA . VAL A 1 296 ? 24.071 -4.633 7.285 1.00 31.20 296 VAL A CA 1
ATOM 2134 C C . VAL A 1 296 ? 24.949 -4.770 8.526 1.00 32.24 296 VAL A C 1
ATOM 2135 O O . VAL A 1 296 ? 24.616 -4.214 9.576 1.00 30.41 296 VAL A O 1
ATOM 2139 N N . THR A 1 297 ? 26.023 -5.554 8.421 1.00 30.56 297 THR A N 1
ATOM 2140 C CA . THR A 1 297 ? 26.962 -5.723 9.517 1.00 34.71 297 THR A CA 1
ATOM 2141 C C . THR A 1 297 ? 28.397 -5.443 9.094 1.00 35.04 297 THR A C 1
ATOM 2142 O O . THR A 1 297 ? 28.729 -5.437 7.894 1.00 35.18 297 THR A O 1
ATOM 2146 N N . ALA A 1 298 ? 29.217 -5.121 10.092 1.00 34.68 298 ALA A N 1
ATOM 2147 C CA . ALA A 1 298 ? 30.656 -4.921 9.911 1.00 35.29 298 ALA A CA 1
ATOM 2148 C C . ALA A 1 298 ? 31.318 -5.303 11.194 1.00 36.40 298 ALA A C 1
ATOM 2149 O O . ALA A 1 298 ? 30.782 -4.999 12.290 1.00 37.30 298 ALA A O 1
ATOM 2151 N N . SER A 1 299 ? 32.533 -5.831 11.085 1.00 37.05 299 SER A N 1
ATOM 2152 C CA . SER A 1 299 ? 33.387 -6.130 12.254 1.00 37.80 299 SER A CA 1
ATOM 2153 C C . SER A 1 299 ? 34.678 -5.324 12.167 1.00 36.10 299 SER A C 1
ATOM 2154 O O . SER A 1 299 ? 35.429 -5.464 11.218 1.00 35.26 299 SER A O 1
ATOM 2157 N N . VAL A 1 300 ? 34.924 -4.477 13.153 1.00 35.32 300 VAL A N 1
ATOM 2158 C CA . VAL A 1 300 ? 36.270 -3.932 13.354 1.00 35.23 300 VAL A CA 1
ATOM 2159 C C . VAL A 1 300 ? 36.959 -4.716 14.459 1.00 34.27 300 VAL A C 1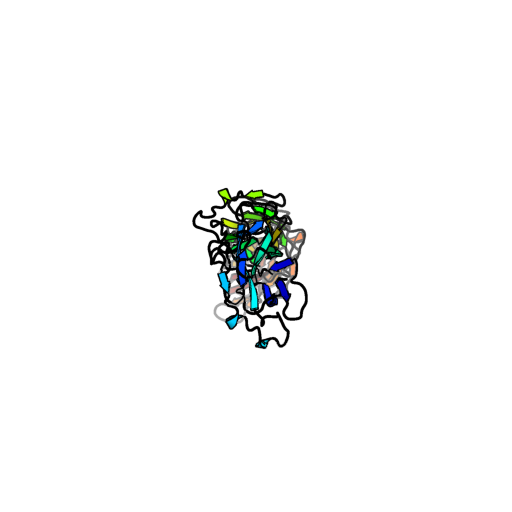
ATOM 2160 O O . VAL A 1 300 ? 36.623 -4.558 15.626 1.00 36.01 300 VAL A O 1
ATOM 2164 N N . ASP A 1 301 ? 37.877 -5.595 14.063 1.00 34.93 301 ASP A N 1
ATOM 2165 C CA . ASP A 1 301 ? 38.706 -6.387 14.993 1.00 36.91 301 ASP A CA 1
ATOM 2166 C C . ASP A 1 301 ? 39.509 -5.500 15.960 1.00 35.82 301 ASP A C 1
ATOM 2167 O O . ASP A 1 301 ? 40.106 -4.519 15.521 1.00 36.18 301 ASP A O 1
ATOM 2172 N N . PRO A 1 302 ? 39.495 -5.825 17.269 1.00 35.19 302 PRO A N 1
ATOM 2173 C CA . PRO A 1 302 ? 40.360 -5.138 18.234 1.00 34.85 302 PRO A CA 1
ATOM 2174 C C . PRO A 1 302 ? 41.806 -5.424 17.905 1.00 33.74 302 PRO A C 1
ATOM 2175 O O . PRO A 1 302 ? 42.143 -6.540 17.459 1.00 34.79 302 PRO A O 1
ATOM 2179 N N . VAL A 1 303 ? 42.587 -4.361 17.910 1.00 31.34 303 VAL A N 1
ATOM 2180 C CA . VAL A 1 303 ? 43.988 -4.410 17.641 1.00 30.20 303 VAL A CA 1
ATOM 2181 C C . VAL A 1 303 ? 44.733 -3.686 18.773 1.00 28.93 303 VAL A C 1
ATOM 2182 O O . VAL A 1 303 ? 44.290 -2.626 19.241 1.00 27.63 303 VAL A O 1
ATOM 2184 N N . ILE A 1 304 ? 45.855 -4.268 19.198 1.00 28.01 304 ILE A N 1
ATOM 2185 C CA . ILE A 1 304 ? 46.759 -3.674 20.195 1.00 26.45 304 ILE A CA 1
ATOM 2186 C C . ILE A 1 304 ? 48.208 -4.001 19.863 1.00 28.14 304 ILE A C 1
ATOM 2187 O O . ILE A 1 304 ? 48.519 -5.121 19.478 1.00 29.32 304 ILE A O 1
ATOM 2192 N N . ASP A 1 305 ? 49.032 -2.953 19.854 1.00 30.38 305 ASP A N 1
ATOM 2193 C CA . ASP A 1 305 ? 50.466 -3.006 19.560 1.00 32.92 305 ASP A CA 1
ATOM 2194 C C . ASP A 1 305 ? 51.174 -2.254 20.669 1.00 31.62 305 ASP A C 1
ATOM 2195 O O . ASP A 1 305 ? 50.621 -1.299 21.231 1.00 31.42 305 ASP A O 1
ATOM 2200 N N . LEU A 1 306 ? 52.364 -2.714 21.019 1.00 31.39 306 LEU A N 1
ATOM 2201 C CA . LEU A 1 306 ? 53.288 -1.933 21.837 1.00 31.62 306 LEU A CA 1
ATOM 2202 C C . LEU A 1 306 ? 54.534 -1.661 21.044 1.00 28.98 306 LEU A C 1
ATOM 2203 O O . LEU A 1 306 ? 55.167 -2.573 20.542 1.00 31.63 306 LEU A O 1
ATOM 2208 N N . LEU A 1 307 ? 54.856 -0.400 20.910 1.00 29.13 307 LEU A N 1
ATOM 2209 C CA . LEU A 1 307 ? 56.011 0.040 20.146 1.00 29.66 307 LEU A CA 1
ATOM 2210 C C . LEU A 1 307 ? 56.834 0.975 20.970 1.00 29.47 307 LEU A C 1
ATOM 2211 O O . LEU A 1 307 ? 56.336 1.589 21.905 1.00 30.39 307 LEU A O 1
ATOM 2216 N N . GLN A 1 308 ? 58.097 1.140 20.590 1.00 31.28 308 GLN A N 1
ATOM 2217 C CA . GLN A 1 308 ? 58.873 2.293 21.026 1.00 31.93 308 GLN A CA 1
ATOM 2218 C C . GLN A 1 308 ? 58.094 3.540 20.626 1.00 32.17 308 GLN A C 1
ATOM 2219 O O . GLN A 1 308 ? 57.353 3.514 19.634 1.00 31.98 308 GLN A O 1
ATOM 2225 N N . ALA A 1 309 ? 58.254 4.609 21.385 1.00 31.59 309 ALA A N 1
ATOM 2226 C CA . ALA A 1 309 ? 57.540 5.875 21.123 1.00 33.68 309 ALA A CA 1
ATOM 2227 C C . ALA A 1 309 ? 57.865 6.532 19.757 1.00 34.90 309 ALA A C 1
ATOM 2228 O O . ALA A 1 309 ? 57.053 7.278 19.234 1.00 38.76 309 ALA A O 1
ATOM 2230 N N . ASP A 1 310 ? 58.992 6.171 19.150 1.00 35.36 310 ASP A N 1
ATOM 2231 C CA . ASP A 1 310 ? 59.315 6.589 17.791 1.00 35.32 310 ASP A CA 1
ATOM 2232 C C . ASP A 1 310 ? 58.659 5.688 16.676 1.00 36.75 310 ASP A C 1
ATOM 2233 O O . ASP A 1 310 ? 58.763 5.992 15.476 1.00 36.13 310 ASP A O 1
ATOM 2238 N N . GLY A 1 311 ? 58.005 4.598 17.102 1.00 36.14 311 GLY A N 1
ATOM 2239 C CA . GLY A 1 311 ? 57.243 3.725 16.213 1.00 36.15 311 GLY A CA 1
ATOM 2240 C C . GLY A 1 311 ? 58.025 2.502 15.719 1.00 36.82 311 GLY A C 1
ATOM 2241 O O . GLY A 1 311 ? 57.502 1.698 14.968 1.00 36.55 311 GLY A O 1
ATOM 2242 N N . ASN A 1 312 ? 59.285 2.375 16.129 1.00 36.44 312 ASN A N 1
ATOM 2243 C CA . ASN A 1 312 ? 60.004 1.104 15.994 1.00 36.34 312 ASN A CA 1
ATOM 2244 C C . ASN A 1 312 ? 59.448 0.060 16.959 1.00 37.16 312 ASN A C 1
ATOM 2245 O O . ASN A 1 312 ? 58.949 0.407 18.032 1.00 34.45 312 ASN A O 1
ATOM 2250 N N . ALA A 1 313 ? 59.395 -1.187 16.479 1.00 36.98 313 ALA A N 1
ATOM 2251 C CA . ALA A 1 313 ? 59.379 -2.377 17.321 1.00 38.33 313 ALA A CA 1
ATOM 2252 C C . ALA A 1 313 ? 60.385 -2.290 18.472 1.00 39.80 313 ALA A C 1
ATOM 2253 O O . ALA A 1 313 ? 61.513 -1.802 18.290 1.00 41.00 313 ALA A O 1
ATOM 2255 N N . LEU A 1 314 ? 59.967 -2.771 19.649 1.00 40.52 314 LEU A N 1
ATOM 2256 C CA . LEU A 1 314 ? 60.875 -3.096 20.765 1.00 41.80 314 LEU A CA 1
ATOM 2257 C C . LEU A 1 314 ? 62.017 -4.051 20.323 1.00 42.01 314 LEU A C 1
ATOM 2258 O O . LEU A 1 314 ? 61.867 -4.738 19.304 1.00 42.52 314 LEU A O 1
ATOM 2263 N N . PRO A 1 315 ? 63.182 -4.036 21.012 1.00 42.85 315 PRO A N 1
ATOM 2264 C CA . PRO A 1 315 ? 64.311 -4.881 20.581 1.00 42.72 315 PRO A CA 1
ATOM 2265 C C . PRO A 1 315 ? 64.109 -6.355 20.963 1.00 43.07 315 PRO A C 1
ATOM 2266 O O . PRO A 1 315 ? 63.431 -6.654 21.955 1.00 41.25 315 PRO A O 1
ATOM 2270 N N . SER A 1 316 ? 64.663 -7.245 20.147 1.00 44.04 316 SER A N 1
ATOM 2271 C CA . SER A 1 316 ? 64.724 -8.674 20.450 1.00 44.89 316 SER A CA 1
ATOM 2272 C C . SER A 1 316 ? 66.154 -9.078 20.854 1.00 45.45 316 SER A C 1
ATOM 2273 O O . SER A 1 316 ? 66.584 -10.240 20.644 1.00 46.32 316 SER A O 1
ATOM 2276 N N . ALA A 1 317 ? 66.900 -8.093 21.386 1.00 45.42 317 ALA A N 1
ATOM 2277 C CA . ALA A 1 317 ? 68.215 -8.288 22.030 1.00 44.05 317 ALA A CA 1
ATOM 2278 C C . ALA A 1 317 ? 68.534 -7.063 22.886 1.00 43.60 317 ALA A C 1
ATOM 2279 O O . ALA A 1 317 ? 68.644 -5.936 22.365 1.00 44.24 317 ALA A O 1
ATOM 2281 N N . VAL A 1 318 ? 68.538 -7.267 24.200 1.00 42.74 318 VAL A N 1
ATOM 2282 C CA . VAL A 1 318 ? 69.033 -6.283 25.173 1.00 41.90 318 VAL A CA 1
ATOM 2283 C C . VAL A 1 318 ? 70.304 -6.836 25.856 1.00 41.76 318 VAL A C 1
ATOM 2284 O O . VAL A 1 318 ? 70.409 -8.050 26.099 1.00 42.60 318 VAL A O 1
ATOM 2288 N N . LYS A 1 319 ? 71.301 -5.959 26.037 1.00 40.35 319 LYS A N 1
ATOM 2289 C CA . LYS A 1 319 ? 72.502 -6.256 26.816 1.00 39.38 319 LYS A CA 1
ATOM 2290 C C . LYS A 1 319 ? 72.668 -5.247 27.951 1.00 38.73 319 LYS A C 1
ATOM 2291 O O . LYS A 1 319 ? 72.617 -4.039 27.718 1.00 39.32 319 LYS A O 1
ATOM 2297 N N . LEU A 1 320 ? 72.823 -5.742 29.186 1.00 38.15 320 LEU A N 1
ATOM 2298 C CA . LEU A 1 320 ? 73.041 -4.860 30.342 1.00 36.87 320 LEU A CA 1
ATOM 2299 C C . LEU A 1 320 ? 74.515 -4.769 30.761 1.00 36.99 320 LEU A C 1
ATOM 2300 O O . LEU A 1 320 ? 75.137 -5.789 31.130 1.00 37.19 320 LEU A O 1
ATOM 2305 N N . ALA A 1 321 ? 75.058 -3.537 30.720 1.00 36.40 321 ALA A N 1
ATOM 2306 C CA . ALA A 1 321 ? 76.442 -3.224 31.184 1.00 35.38 321 ALA A CA 1
ATOM 2307 C C . ALA A 1 321 ? 76.633 -3.434 32.704 1.00 34.35 321 ALA A C 1
ATOM 2308 O O . ALA A 1 321 ? 75.762 -3.071 33.501 1.00 32.74 321 ALA A O 1
ATOM 2310 N N . TYR A 1 322 ? 77.809 -3.946 33.086 1.00 35.00 322 TYR A N 1
ATOM 2311 C CA . TYR A 1 322 ? 78.186 -4.103 34.501 1.00 35.06 322 TYR A CA 1
ATOM 2312 C C . TYR A 1 322 ? 79.280 -3.114 34.905 1.00 35.30 322 TYR A C 1
ATOM 2313 O O . TYR A 1 322 ? 80.313 -3.016 34.221 1.00 35.97 322 TYR A O 1
ATOM 2322 N N . SER A 1 323 ? 79.016 -2.332 35.961 1.00 35.13 323 SER A N 1
ATOM 2323 C CA . SER A 1 323 ? 80.076 -1.612 36.689 1.00 36.38 323 SER A CA 1
ATOM 2324 C C . SER A 1 323 ? 80.576 -2.468 37.861 1.00 37.03 323 SER A C 1
ATOM 2325 O O . SER A 1 323 ? 79.770 -2.888 38.686 1.00 37.47 323 SER A O 1
ATOM 2328 N N . PRO A 1 324 ? 81.875 -2.813 37.881 1.00 38.07 324 PRO A N 1
ATOM 2329 C CA . PRO A 1 324 ? 82.486 -3.411 39.088 1.00 38.98 324 PRO A CA 1
ATOM 2330 C C . PRO A 1 324 ? 82.797 -2.413 40.213 1.00 39.71 324 PRO A C 1
ATOM 2331 O O . PRO A 1 324 ? 82.915 -2.845 41.368 1.00 39.59 324 PRO A O 1
ATOM 2335 N N . ALA A 1 325 ? 82.872 -1.115 39.881 1.00 40.62 325 ALA A N 1
ATOM 2336 C CA . ALA A 1 325 ? 83.075 -0.024 40.857 1.00 41.57 325 ALA A CA 1
ATOM 2337 C C . ALA A 1 325 ? 81.935 0.098 41.892 1.00 41.93 325 ALA A C 1
ATOM 2338 O O . ALA A 1 325 ? 82.186 0.287 43.096 1.00 42.27 325 ALA A O 1
ATOM 2340 N N . SER A 1 326 ? 80.700 -0.022 41.407 1.00 42.63 326 SER A N 1
ATOM 2341 C CA . SER A 1 326 ? 79.492 0.046 42.233 1.00 43.12 326 SER A CA 1
ATOM 2342 C C . SER A 1 326 ? 78.841 -1.338 42.416 1.00 43.34 326 SER A C 1
ATOM 2343 O O . SER A 1 326 ? 77.907 -1.487 43.214 1.00 43.66 326 SER A O 1
ATOM 2346 N N . LYS A 1 327 ? 79.390 -2.344 41.710 1.00 43.72 327 LYS A N 1
ATOM 2347 C CA . LYS A 1 327 ? 78.945 -3.759 41.748 1.00 43.93 327 LYS A CA 1
ATOM 2348 C C . LYS A 1 327 ? 77.514 -4.014 41.206 1.00 44.19 327 LYS A C 1
ATOM 2349 O O . LYS A 1 327 ? 76.937 -5.084 41.462 1.00 44.32 327 LYS A O 1
ATOM 2355 N N . THR A 1 328 ? 77.032 -3.104 40.330 1.00 43.98 328 THR A N 1
ATOM 2356 C CA . THR A 1 328 ? 75.606 -3.042 39.898 1.00 43.69 328 THR A CA 1
ATOM 2357 C C . THR A 1 328 ? 75.443 -2.965 38.372 1.00 43.33 328 THR A C 1
ATOM 2358 O O . THR A 1 328 ? 76.298 -2.387 37.667 1.00 43.84 328 THR A O 1
ATOM 2362 N N . PHE A 1 329 ? 74.306 -3.485 37.886 1.00 42.74 329 PHE A N 1
ATOM 2363 C CA . PHE A 1 329 ? 73.893 -3.376 36.477 1.00 41.01 329 PHE A CA 1
ATOM 2364 C C . PHE A 1 329 ? 73.172 -2.049 36.196 1.00 40.52 329 PHE A C 1
ATOM 2365 O O . PHE A 1 329 ? 72.339 -1.597 36.998 1.00 41.27 329 PHE A O 1
ATOM 2373 N N . GLU A 1 330 ? 73.511 -1.425 35.062 1.00 39.42 330 GLU A N 1
ATOM 2374 C CA . GLU A 1 330 ? 72.679 -0.385 34.474 1.00 37.84 330 GLU A CA 1
ATOM 2375 C C . GLU A 1 330 ? 71.432 -1.008 33.817 1.00 36.28 330 GLU A C 1
ATOM 2376 O O . GLU A 1 330 ? 71.535 -2.013 33.080 1.00 35.44 330 GLU A O 1
ATOM 2382 N N . SER A 1 331 ? 70.262 -0.497 34.233 1.00 34.13 331 SER A N 1
ATOM 2383 C CA . SER A 1 331 ? 68.941 -0.864 33.667 1.00 33.98 331 SER A CA 1
ATOM 2384 C C . SER A 1 331 ? 68.846 -0.562 32.165 1.00 32.50 331 SER A C 1
ATOM 2385 O O . SER A 1 331 ? 69.368 0.456 31.701 1.00 29.93 331 SER A O 1
ATOM 2388 N N . TYR A 1 332 ? 68.181 -1.457 31.425 1.00 32.64 332 TYR A N 1
ATOM 2389 C CA . TYR A 1 332 ? 67.556 -1.107 30.163 1.00 34.23 332 TYR A CA 1
ATOM 2390 C C . TYR A 1 332 ? 66.336 -0.211 30.310 1.00 33.95 332 TYR A C 1
ATOM 2391 O O . TYR A 1 332 ? 65.377 -0.554 31.004 1.00 32.99 332 TYR A O 1
ATOM 2400 N N . ARG A 1 333 ? 66.369 0.915 29.604 1.00 33.75 333 ARG A N 1
ATOM 2401 C CA . ARG A 1 333 ? 65.273 1.870 29.608 1.00 34.79 333 ARG A CA 1
ATOM 2402 C C . ARG A 1 333 ? 64.831 2.252 28.191 1.00 34.52 333 ARG A C 1
ATOM 2403 O O . ARG A 1 333 ? 65.674 2.476 27.301 1.00 35.29 333 ARG A O 1
ATOM 2411 N N . VAL A 1 334 ? 63.513 2.176 27.949 1.00 32.98 334 VAL A N 1
ATOM 2412 C CA . VAL A 1 334 ? 62.926 2.578 26.655 1.00 32.51 334 VAL A CA 1
ATOM 2413 C C . VAL A 1 334 ? 61.517 3.158 26.804 1.00 31.98 334 VAL A C 1
ATOM 2414 O O . VAL A 1 334 ? 60.703 2.614 27.537 1.00 32.98 334 VAL A O 1
ATOM 2418 N N . MET A 1 335 ? 61.284 4.315 26.183 1.00 30.23 335 MET A N 1
ATOM 2419 C CA . MET A 1 335 ? 59.931 4.864 26.054 1.00 30.23 335 MET A CA 1
ATOM 2420 C C . MET A 1 335 ? 59.126 4.076 25.017 1.00 29.97 335 MET A C 1
ATOM 2421 O O . MET A 1 335 ? 59.635 3.772 23.948 1.00 28.28 335 MET A O 1
ATOM 2426 N N . THR A 1 336 ? 57.920 3.651 25.415 1.00 29.12 336 THR A N 1
ATOM 2427 C CA . THR A 1 336 ? 57.020 2.836 24.571 1.00 28.41 336 THR A CA 1
ATOM 2428 C C . THR A 1 336 ? 55.631 3.499 24.505 1.00 27.93 336 THR A C 1
ATOM 2429 O O . THR A 1 336 ? 55.223 4.235 25.436 1.00 26.96 336 THR A O 1
ATOM 2433 N N . GLN A 1 337 ? 54.868 3.145 23.472 1.00 27.82 337 GLN A N 1
ATOM 2434 C CA . GLN A 1 337 ? 53.438 3.506 23.389 1.00 28.11 337 GLN A CA 1
ATOM 2435 C C . GLN A 1 337 ? 52.568 2.316 23.014 1.00 29.11 337 GLN A C 1
ATOM 2436 O O . GLN A 1 337 ? 52.941 1.513 22.159 1.00 30.03 337 GLN A O 1
ATOM 2442 N N . VAL A 1 338 ? 51.393 2.239 23.633 1.00 29.26 338 VAL A N 1
ATOM 2443 C CA . VAL A 1 338 ? 50.292 1.360 23.172 1.00 29.59 338 VAL A CA 1
ATOM 2444 C C . VAL A 1 338 ? 49.564 2.011 21.985 1.00 30.43 338 VAL A C 1
ATOM 2445 O O . VAL A 1 338 ? 49.086 3.140 22.084 1.00 30.64 338 VAL A O 1
ATOM 2449 N N . HIS A 1 339 ? 49.527 1.299 20.872 1.00 30.14 339 HIS A N 1
ATOM 2450 C CA . HIS A 1 339 ? 48.682 1.641 19.734 1.00 32.68 339 HIS A CA 1
ATOM 2451 C C . HIS A 1 339 ? 47.483 0.714 19.772 1.00 32.47 339 HIS A C 1
ATOM 2452 O O . HIS A 1 339 ? 47.654 -0.515 19.814 1.00 32.89 339 HIS A O 1
ATOM 2459 N N . THR A 1 340 ? 46.293 1.294 19.961 1.00 32.12 340 THR A N 1
ATOM 2460 C CA . THR A 1 340 ? 45.030 0.531 19.876 1.00 34.12 340 THR A CA 1
ATOM 2461 C C . THR A 1 340 ? 43.890 1.247 19.145 1.00 34.10 340 THR A C 1
ATOM 2462 O O . THR A 1 340 ? 43.861 2.467 19.095 1.00 35.98 340 THR A O 1
ATOM 2466 N N . ASN A 1 341 ? 42.933 0.468 18.642 1.00 33.66 341 ASN A N 1
ATOM 2467 C CA . ASN A 1 341 ? 41.646 0.989 18.146 1.00 32.67 341 ASN A CA 1
ATOM 2468 C C . ASN A 1 341 ? 40.495 0.803 19.156 1.00 34.13 341 ASN A C 1
ATOM 2469 O O . ASN A 1 341 ? 39.333 1.098 18.841 1.00 34.26 341 ASN A O 1
ATOM 2474 N N . ASP A 1 342 ? 40.800 0.230 20.325 1.00 36.69 342 ASP A N 1
ATOM 2475 C CA . ASP A 1 342 ? 39.849 0.233 21.458 1.00 37.64 342 ASP A CA 1
ATOM 2476 C C . ASP A 1 342 ? 40.380 0.911 22.701 1.00 37.82 342 ASP A C 1
ATOM 2477 O O . ASP A 1 342 ? 40.622 0.267 23.734 1.00 38.00 342 ASP A O 1
ATOM 2482 N N . ALA A 1 343 ? 40.365 2.230 22.651 1.00 37.62 343 ALA A N 1
ATOM 2483 C CA . ALA A 1 343 ? 41.051 3.060 23.612 1.00 38.00 343 ALA A CA 1
ATOM 2484 C C . ALA A 1 343 ? 40.184 3.468 24.835 1.0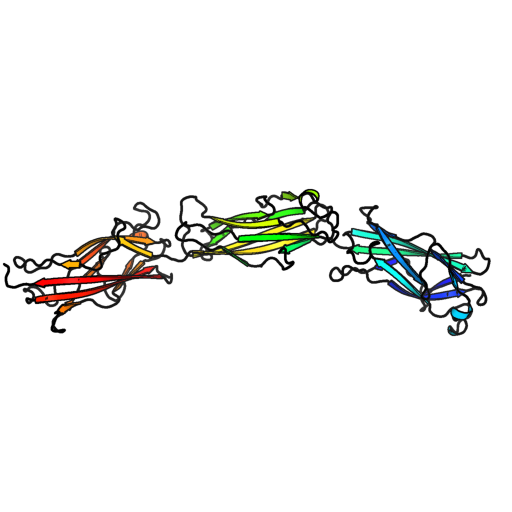0 38.38 343 ALA A C 1
ATOM 2485 O O . ALA A 1 343 ? 40.572 4.387 25.585 1.00 40.16 343 ALA A O 1
ATOM 2487 N N . THR A 1 344 ? 39.014 2.811 25.019 1.00 38.11 344 THR A N 1
ATOM 2488 C CA . THR A 1 344 ? 38.247 2.842 26.307 1.00 37.91 344 THR A CA 1
ATOM 2489 C C . THR A 1 344 ? 38.538 1.644 27.209 1.00 37.32 344 THR A C 1
ATOM 2490 O O . THR A 1 344 ? 38.186 1.669 28.380 1.00 37.69 344 THR A O 1
ATOM 2494 N N . LYS A 1 345 ? 39.100 0.570 26.650 1.00 36.86 345 LYS A N 1
ATOM 2495 C CA . LYS A 1 345 ? 39.315 -0.655 27.425 1.00 37.17 345 LYS A CA 1
ATOM 2496 C C . LYS A 1 345 ? 40.544 -0.541 28.338 1.00 36.87 345 LYS A C 1
ATOM 2497 O O . LYS A 1 345 ? 41.510 0.184 28.026 1.00 34.57 345 LYS A O 1
ATOM 2503 N N . LYS A 1 346 ? 40.473 -1.203 29.494 1.00 36.74 346 LYS A N 1
ATOM 2504 C CA . LYS A 1 346 ? 41.667 -1.406 30.334 1.00 38.05 346 LYS A CA 1
ATOM 2505 C C . LYS A 1 346 ? 42.702 -2.296 29.637 1.00 37.88 346 LYS A C 1
ATOM 2506 O O . LYS A 1 346 ? 42.336 -3.130 28.777 1.00 37.75 346 LYS A O 1
ATOM 2512 N N . VAL A 1 347 ? 43.980 -1.968 29.852 1.00 37.51 347 VAL A N 1
ATOM 2513 C CA . VAL A 1 347 ? 45.094 -2.743 29.309 1.00 38.29 347 VAL A CA 1
ATOM 2514 C C . VAL A 1 347 ? 45.715 -3.587 30.429 1.00 39.32 347 VAL A C 1
ATOM 2515 O O . VAL A 1 347 ? 46.021 -3.068 31.494 1.00 38.23 347 VAL A O 1
ATOM 2519 N N . ILE A 1 348 ? 45.768 -4.905 30.195 1.00 40.77 348 ILE A N 1
ATOM 2520 C CA . ILE A 1 348 ? 46.238 -5.898 31.169 1.00 42.79 348 ILE A CA 1
ATOM 2521 C C . ILE A 1 348 ? 47.658 -6.391 30.771 1.00 43.46 348 ILE A C 1
ATOM 2522 O O . ILE A 1 348 ? 47.827 -7.048 29.737 1.00 44.00 348 ILE A O 1
ATOM 2527 N N . VAL A 1 349 ? 48.658 -6.049 31.600 1.00 44.20 349 VAL A N 1
ATOM 2528 C CA . VAL A 1 349 ? 50.081 -6.390 31.348 1.00 43.84 349 VAL A CA 1
ATOM 2529 C C . VAL A 1 349 ? 50.642 -7.419 32.354 1.00 43.93 349 VAL A C 1
ATOM 2530 O O . VAL A 1 349 ? 50.572 -7.219 33.582 1.00 42.69 349 VAL A O 1
ATOM 2534 N N . LYS A 1 350 ? 51.196 -8.510 31.807 1.00 44.10 350 LYS A N 1
ATOM 2535 C CA . LYS A 1 350 ? 51.827 -9.589 32.594 1.00 44.80 350 LYS A CA 1
ATOM 2536 C C . LYS A 1 350 ? 53.019 -10.249 31.865 1.00 44.85 350 LYS A C 1
ATOM 2537 O O . LYS A 1 350 ? 53.204 -10.059 30.655 1.00 44.62 350 LYS A O 1
ATOM 2543 N N . LEU A 1 351 ? 53.786 -11.055 32.609 1.00 45.25 351 LEU A N 1
ATOM 2544 C CA . LEU A 1 351 ? 54.863 -11.875 32.044 1.00 45.15 351 LEU A CA 1
ATOM 2545 C C . LEU A 1 351 ? 54.410 -13.319 31.841 1.00 44.66 351 LEU A C 1
ATOM 2546 O O . LEU A 1 351 ? 53.794 -13.899 32.727 1.00 44.88 351 LEU A O 1
ATOM 2551 N N . ALA A 1 352 ? 54.720 -13.885 30.665 1.00 44.66 352 ALA A N 1
ATOM 2552 C CA . ALA A 1 352 ? 54.157 -15.181 30.226 1.00 45.02 352 ALA A CA 1
ATOM 2553 C C . ALA A 1 352 ? 54.843 -16.390 30.866 1.00 45.55 352 ALA A C 1
ATOM 2554 O O . ALA A 1 352 ? 54.172 -17.371 31.230 1.00 45.29 352 ALA A O 1
ATOM 2556 N N . ASP A 1 353 ? 56.180 -16.368 30.864 1.00 45.84 353 ASP A N 1
ATOM 2557 C CA . ASP A 1 353 ? 57.006 -17.103 31.836 1.00 46.15 353 ASP A CA 1
ATOM 2558 C C . ASP A 1 353 ? 57.895 -16.132 32.638 1.00 45.49 353 ASP A C 1
ATOM 2559 O O . ASP A 1 353 ? 58.072 -14.966 32.245 1.00 45.30 353 ASP A O 1
ATOM 2564 N N . THR A 1 354 ? 58.391 -16.604 33.787 1.00 45.11 354 THR A N 1
ATOM 2565 C CA . THR A 1 354 ? 59.287 -15.825 34.653 1.00 44.60 354 THR A CA 1
ATOM 2566 C C . THR A 1 354 ? 60.762 -15.879 34.149 1.00 43.95 354 THR A C 1
ATOM 2567 O O . THR A 1 354 ? 61.376 -16.962 34.142 1.00 43.48 354 THR A O 1
ATOM 2571 N N . PRO A 1 355 ? 61.310 -14.719 33.723 1.00 43.02 355 PRO A N 1
ATOM 2572 C CA . PRO A 1 355 ? 62.613 -14.676 33.041 1.00 42.99 355 PRO A CA 1
ATOM 2573 C C . PRO A 1 355 ? 63.812 -14.817 33.995 1.00 42.51 355 PRO A C 1
ATOM 2574 O O . PRO A 1 355 ? 63.768 -14.349 35.152 1.00 41.37 355 PRO A O 1
ATOM 2578 N N . GLN A 1 356 ? 64.835 -15.532 33.520 1.00 42.88 356 GLN A N 1
ATOM 2579 C CA . GLN A 1 356 ? 66.143 -15.633 34.198 1.00 44.10 356 GLN A CA 1
ATOM 2580 C C . GLN A 1 356 ? 67.292 -15.353 33.218 1.00 43.93 356 GLN A C 1
ATOM 2581 O O . GLN A 1 356 ? 67.157 -15.584 32.006 1.00 44.02 356 GLN A O 1
ATOM 2587 N N . LEU A 1 357 ? 68.368 -14.747 33.728 1.00 43.76 357 LEU A N 1
ATOM 2588 C CA . LEU A 1 357 ? 69.669 -14.828 33.080 1.00 43.56 357 LEU A CA 1
ATOM 2589 C C . LEU A 1 357 ? 70.356 -16.116 33.508 1.00 43.68 357 LEU A C 1
ATOM 2590 O O . LEU A 1 357 ? 70.864 -16.226 34.638 1.00 43.65 357 LEU A O 1
ATOM 2595 N N . THR A 1 358 ? 70.224 -17.130 32.654 1.00 43.76 358 THR A N 1
ATOM 2596 C CA . THR A 1 358 ? 70.839 -18.446 32.853 1.00 43.73 358 THR A CA 1
ATOM 2597 C C . THR A 1 358 ? 72.270 -18.469 32.300 1.00 43.55 358 THR A C 1
ATOM 2598 O O . THR A 1 358 ? 72.544 -17.947 31.202 1.00 43.54 358 THR A O 1
ATOM 2602 N N . ASP A 1 359 ? 73.177 -19.024 33.109 1.00 43.57 359 ASP A N 1
ATOM 2603 C CA . ASP A 1 359 ? 74.539 -19.377 32.703 1.00 43.38 359 ASP A CA 1
ATOM 2604 C C . ASP A 1 359 ? 74.538 -20.303 31.468 1.00 43.96 359 ASP A C 1
ATOM 2605 O O . ASP A 1 359 ? 73.693 -21.203 31.357 1.00 44.47 359 ASP A O 1
ATOM 2610 N N . VAL A 1 360 ? 75.467 -20.044 30.542 1.00 44.35 360 VAL A N 1
ATOM 2611 C CA . VAL A 1 360 ? 75.371 -20.495 29.129 1.00 44.91 360 VAL A CA 1
ATOM 2612 C C . VAL A 1 360 ? 75.653 -22.016 28.958 1.00 45.35 360 VAL A C 1
ATOM 2613 O O . VAL A 1 360 ? 74.943 -22.705 28.204 1.00 45.47 360 VAL A O 1
ATOM 2617 N N . LEU A 1 361 ? 76.622 -22.533 29.722 1.00 45.69 361 LEU A N 1
ATOM 2618 C CA . LEU A 1 361 ? 77.159 -23.887 29.519 1.00 46.32 361 LEU A CA 1
ATOM 2619 C C . LEU A 1 361 ? 76.865 -24.880 30.673 1.00 46.91 361 LEU A C 1
ATOM 2620 O O . LEU A 1 361 ? 76.951 -26.108 30.479 1.00 46.95 361 LEU A O 1
ATOM 2625 N N . ASN A 1 362 ? 76.601 -24.343 31.873 1.00 47.43 362 ASN A N 1
ATOM 2626 C CA . ASN A 1 362 ? 75.893 -25.074 32.943 1.00 47.80 362 ASN A CA 1
ATOM 2627 C C . ASN A 1 362 ? 74.592 -24.361 33.310 1.00 48.01 362 ASN A C 1
ATOM 2628 O O . ASN A 1 362 ? 74.604 -23.161 33.612 1.00 48.45 362 ASN A O 1
ATOM 2633 N N . SER A 1 363 ? 73.478 -25.099 33.270 1.00 48.13 363 SER A N 1
ATOM 2634 C CA . SER A 1 363 ? 72.134 -24.510 33.410 1.00 48.25 363 SER A CA 1
ATOM 2635 C C . SER A 1 363 ? 71.623 -24.561 34.870 1.00 48.43 363 SER A C 1
ATOM 2636 O O . SER A 1 363 ? 70.568 -25.163 35.163 1.00 48.62 363 SER A O 1
ATOM 2639 N N . THR A 1 364 ? 72.362 -23.892 35.767 1.00 48.29 364 THR A N 1
ATOM 2640 C CA . THR A 1 364 ? 72.091 -23.942 37.215 1.00 48.02 364 THR A CA 1
ATOM 2641 C C . THR A 1 364 ? 71.954 -22.553 37.863 1.00 47.60 364 THR A C 1
ATOM 2642 O O . THR A 1 364 ? 70.837 -22.152 38.224 1.00 47.38 364 THR A O 1
ATOM 2646 N N . VAL A 1 365 ? 73.071 -21.814 37.964 1.00 47.25 365 VAL A N 1
ATOM 2647 C CA . VAL A 1 365 ? 73.090 -20.497 38.633 1.00 47.16 365 VAL A CA 1
ATOM 2648 C C . VAL A 1 365 ? 72.443 -19.425 37.736 1.00 47.13 365 VAL A C 1
ATOM 2649 O O . VAL A 1 365 ? 72.880 -19.197 36.594 1.00 46.72 365 VAL A O 1
ATOM 2653 N N . GLN A 1 366 ? 71.383 -18.809 38.268 1.00 47.21 366 GLN A N 1
ATOM 2654 C CA . GLN A 1 366 ? 70.427 -18.015 37.488 1.00 47.44 366 GLN A CA 1
ATOM 2655 C C . GLN A 1 366 ? 70.179 -16.666 38.152 1.00 47.31 366 GLN A C 1
ATOM 2656 O O . GLN A 1 366 ? 69.949 -16.594 39.380 1.00 47.28 366 GLN A O 1
ATOM 2662 N N . MET A 1 367 ? 70.281 -15.604 37.347 1.00 46.47 367 MET A N 1
ATOM 2663 C CA . MET A 1 367 ? 70.087 -14.230 37.812 1.00 46.30 367 MET A CA 1
ATOM 2664 C C . MET A 1 367 ? 68.743 -13.684 37.254 1.00 46.34 367 MET A C 1
ATOM 2665 O O . MET A 1 367 ? 68.697 -13.195 36.104 1.00 45.84 367 MET A O 1
ATOM 2670 N N . PRO A 1 368 ? 67.652 -13.800 38.046 1.00 46.08 368 PRO A N 1
ATOM 2671 C CA . PRO A 1 368 ? 66.286 -13.561 37.546 1.00 46.09 368 PRO A CA 1
ATOM 2672 C C . PRO A 1 368 ? 66.044 -12.083 37.250 1.00 45.73 368 PRO A C 1
ATOM 2673 O O . PRO A 1 368 ? 66.808 -11.228 37.720 1.00 46.34 368 PRO A O 1
ATOM 2677 N N . ILE A 1 369 ? 65.023 -11.793 36.451 1.00 45.70 369 ILE A N 1
ATOM 2678 C CA . ILE A 1 369 ? 64.925 -10.494 35.772 1.00 44.54 369 ILE A CA 1
ATOM 2679 C C . ILE A 1 369 ? 63.704 -9.717 36.274 1.00 44.28 369 ILE A C 1
ATOM 2680 O O . ILE A 1 369 ? 62.581 -10.267 36.322 1.00 44.02 369 ILE A O 1
ATOM 2685 N N . SER A 1 370 ? 63.949 -8.474 36.723 1.00 43.21 370 SER A N 1
ATOM 2686 C CA . SER A 1 370 ? 62.879 -7.506 36.988 1.00 42.56 370 SER A CA 1
ATOM 2687 C C . SER A 1 370 ? 62.439 -6.765 35.739 1.00 41.98 370 SER A C 1
ATOM 2688 O O . SER A 1 370 ? 63.278 -6.284 34.943 1.00 41.51 370 SER A O 1
ATOM 2691 N N . VAL A 1 371 ? 61.116 -6.730 35.545 1.00 40.87 371 VAL A N 1
ATOM 2692 C CA . VAL A 1 371 ? 60.475 -5.959 34.487 1.00 39.56 371 VAL A CA 1
ATOM 2693 C C . VAL A 1 371 ? 59.472 -4.965 35.082 1.00 39.41 371 VAL A C 1
ATOM 2694 O O . VAL A 1 371 ? 58.662 -5.315 35.953 1.00 39.14 371 VAL A O 1
ATOM 2698 N N . SER A 1 372 ? 59.610 -3.709 34.665 1.00 39.00 372 SER A N 1
ATOM 2699 C CA . SER A 1 372 ? 58.670 -2.641 34.989 1.00 38.98 372 SER A CA 1
ATOM 2700 C C . SER A 1 372 ? 58.087 -2.076 33.699 1.00 38.71 372 SER A C 1
ATOM 2701 O O . SER A 1 372 ? 58.789 -1.979 32.689 1.00 38.80 372 SER A O 1
ATOM 2704 N N . TRP A 1 373 ? 56.820 -1.674 33.750 1.00 39.01 373 TRP A N 1
ATOM 2705 C CA . TRP A 1 373 ? 56.207 -0.875 32.675 1.00 40.25 373 TRP A CA 1
ATOM 2706 C C . TRP A 1 373 ? 55.253 0.177 33.215 1.00 41.07 373 TRP A C 1
ATOM 2707 O O . TRP A 1 373 ? 54.591 -0.046 34.248 1.00 41.81 373 TRP A O 1
ATOM 2718 N N . GLY A 1 374 ? 55.327 1.376 32.626 1.00 41.05 374 GLY A N 1
ATOM 2719 C CA . GLY A 1 374 ? 54.429 2.488 32.955 1.00 42.69 374 GLY A CA 1
ATOM 2720 C C . GLY A 1 374 ? 54.487 2.982 34.401 1.00 44.12 374 GLY A C 1
ATOM 2721 O O . GLY A 1 374 ? 53.511 3.577 34.902 1.00 45.27 374 GLY A O 1
ATOM 2722 N N . GLY A 1 375 ? 55.623 2.737 35.068 1.00 44.13 375 GLY A N 1
ATOM 2723 C CA . GLY A 1 375 ? 55.806 3.070 36.479 1.00 44.14 375 GLY A CA 1
ATOM 2724 C C . GLY A 1 375 ? 55.177 2.075 37.436 1.00 43.28 375 GLY A C 1
ATOM 2725 O O . GLY A 1 375 ? 54.807 2.442 38.557 1.00 44.77 375 GLY A O 1
ATOM 2726 N N . GLN A 1 376 ? 55.061 0.819 36.995 1.00 42.14 376 GLN A N 1
ATOM 2727 C CA . GLN A 1 376 ? 54.435 -0.247 37.770 1.00 40.54 376 GLN A CA 1
ATOM 2728 C C . GLN A 1 376 ? 55.193 -1.549 37.535 1.00 40.40 376 GLN A C 1
ATOM 2729 O O . GLN A 1 376 ? 55.441 -1.929 36.381 1.00 40.90 376 GLN A O 1
ATOM 2735 N N . VAL A 1 377 ? 55.529 -2.242 38.631 1.00 40.08 377 VAL A N 1
ATOM 2736 C CA . VAL A 1 377 ? 56.325 -3.485 38.589 1.00 39.36 377 VAL A CA 1
ATOM 2737 C C . VAL A 1 377 ? 55.483 -4.649 38.064 1.00 39.30 377 VAL A C 1
ATOM 2738 O O . VAL A 1 377 ? 54.332 -4.831 38.478 1.00 40.05 377 VAL A O 1
ATOM 2742 N N . LEU A 1 378 ? 56.092 -5.467 37.207 1.00 39.65 378 LEU A N 1
ATOM 2743 C CA . LEU A 1 378 ? 55.409 -6.589 36.571 1.00 39.63 378 LEU A CA 1
ATOM 2744 C C . LEU A 1 378 ? 55.730 -7.952 37.188 1.00 41.02 378 LEU A C 1
ATOM 2745 O O . LEU A 1 378 ? 56.874 -8.214 37.610 1.00 41.05 378 LEU A O 1
ATOM 2750 N N . SER A 1 379 ? 54.685 -8.771 37.334 1.00 41.92 379 SER A N 1
ATOM 2751 C CA . SER A 1 379 ? 54.838 -10.206 37.573 1.00 42.98 379 SER A CA 1
ATOM 2752 C C . SER A 1 379 ? 54.114 -11.064 36.508 1.00 43.56 379 SER A C 1
ATOM 2753 O O . SER A 1 379 ? 53.644 -10.542 35.479 1.00 43.12 379 SER A O 1
ATOM 2756 N N . THR A 1 380 ? 54.126 -12.386 36.719 1.00 44.64 380 THR A N 1
ATOM 2757 C CA . THR A 1 380 ? 53.266 -13.315 35.978 1.00 45.70 380 THR A CA 1
ATOM 2758 C C . THR A 1 380 ? 51.748 -13.227 36.335 1.00 45.63 380 THR A C 1
ATOM 2759 O O . THR A 1 380 ? 50.909 -13.794 35.626 1.00 45.14 380 THR A O 1
ATOM 2763 N N . THR A 1 381 ? 51.440 -12.550 37.453 1.00 46.21 381 THR A N 1
ATOM 2764 C CA . THR A 1 381 ? 50.085 -12.073 37.776 1.00 46.87 381 THR A CA 1
ATOM 2765 C C . THR A 1 381 ? 49.911 -10.581 37.462 1.00 47.30 381 THR A C 1
ATOM 2766 O O . THR A 1 381 ? 50.672 -9.729 37.956 1.00 47.59 381 THR A O 1
ATOM 2770 N N . ALA A 1 382 ? 48.811 -10.270 36.781 1.00 47.43 382 ALA A N 1
ATOM 2771 C CA . ALA A 1 382 ? 48.705 -9.079 35.945 1.00 47.77 382 ALA A CA 1
ATOM 2772 C C . ALA A 1 382 ? 48.340 -7.806 36.714 1.00 47.72 382 ALA A C 1
ATOM 2773 O O . ALA A 1 382 ? 47.597 -7.852 37.705 1.00 46.80 382 ALA A O 1
ATOM 2775 N N . LYS A 1 383 ? 48.892 -6.678 36.248 1.00 47.69 383 LYS A N 1
ATOM 2776 C CA . LYS A 1 383 ? 48.462 -5.338 36.669 1.00 47.59 383 LYS A CA 1
ATOM 2777 C C . LYS A 1 383 ? 47.515 -4.714 35.641 1.00 46.74 383 LYS A C 1
ATOM 2778 O O . LYS A 1 383 ? 47.676 -4.913 34.442 1.00 47.12 383 LYS A O 1
ATOM 2784 N N . GLU A 1 384 ? 46.492 -4.026 36.143 1.00 46.64 384 GLU A N 1
ATOM 2785 C CA . GLU A 1 384 ? 45.456 -3.395 35.322 1.00 46.45 384 GLU A CA 1
ATOM 2786 C C . GLU A 1 384 ? 45.808 -1.942 35.094 1.00 45.84 384 GLU A C 1
ATOM 2787 O O . GLU A 1 384 ? 46.015 -1.184 36.051 1.00 44.98 384 GLU A O 1
ATOM 2793 N N . PHE A 1 385 ? 45.849 -1.548 33.826 1.00 45.44 385 PHE A N 1
ATOM 2794 C CA . PHE A 1 385 ? 46.044 -0.153 33.455 1.00 45.33 385 PHE A CA 1
ATOM 2795 C C . PHE A 1 385 ? 44.758 0.403 32.867 1.00 46.05 385 PHE A C 1
ATOM 2796 O O . PHE A 1 385 ? 44.364 0.037 31.737 1.00 46.49 385 PHE A O 1
ATOM 2804 N N . GLU A 1 386 ? 44.106 1.270 33.642 1.00 45.12 386 GLU A N 1
ATOM 2805 C CA . GLU A 1 386 ? 42.892 1.984 33.220 1.00 45.73 386 GLU A CA 1
ATOM 2806 C C . GLU A 1 386 ? 43.174 2.944 32.065 1.00 45.49 386 GLU A C 1
ATOM 2807 O O . GLU A 1 386 ? 44.242 3.558 32.013 1.00 45.23 386 GLU A O 1
ATOM 2813 N N . ALA A 1 387 ? 42.218 3.020 31.124 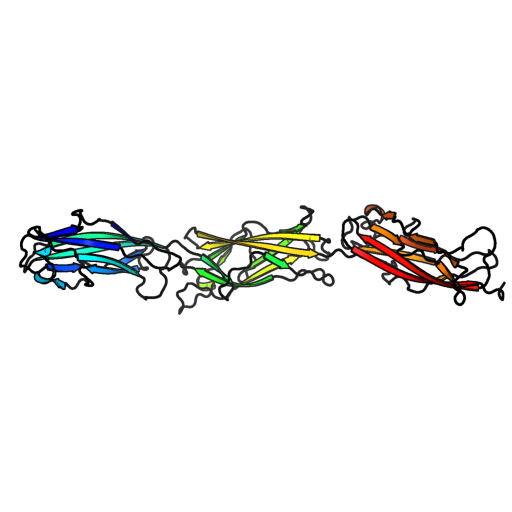1.00 45.74 387 ALA A N 1
ATOM 2814 C CA . ALA A 1 387 ? 42.361 3.765 29.856 1.00 45.35 387 ALA A CA 1
ATOM 2815 C C . ALA A 1 387 ? 42.627 5.260 30.032 1.00 45.79 387 ALA A C 1
ATOM 2816 O O . ALA A 1 387 ? 43.439 5.837 29.292 1.00 46.30 387 ALA A O 1
ATOM 2818 N N . ALA A 1 388 ? 41.939 5.880 31.006 1.00 45.99 388 ALA A N 1
ATOM 2819 C CA . ALA A 1 388 ? 42.193 7.273 31.404 1.00 46.25 388 ALA A CA 1
ATOM 2820 C C . ALA A 1 388 ? 43.678 7.509 31.760 1.00 46.38 388 ALA A C 1
ATOM 2821 O O . ALA A 1 388 ? 44.294 8.436 31.221 1.00 46.16 388 ALA A O 1
ATOM 2823 N N . ALA A 1 389 ? 44.263 6.553 32.510 1.00 46.33 389 ALA A N 1
ATOM 2824 C CA . ALA A 1 389 ? 45.638 6.635 33.051 1.00 46.63 389 ALA A CA 1
ATOM 2825 C C . ALA A 1 389 ? 46.767 6.454 32.017 1.00 46.65 389 ALA A C 1
ATOM 2826 O O . ALA A 1 389 ? 47.898 6.923 32.239 1.00 46.34 389 ALA A O 1
ATOM 2828 N N . LEU A 1 390 ? 46.467 5.749 30.917 1.00 46.06 390 LEU A N 1
ATOM 2829 C CA . LEU A 1 390 ? 47.366 5.674 29.753 1.00 46.74 390 LEU A CA 1
ATOM 2830 C C . LEU A 1 390 ? 47.395 6.958 28.917 1.00 46.53 390 LEU A C 1
ATOM 2831 O O . LEU A 1 390 ? 48.332 7.166 28.143 1.00 46.19 390 LEU A O 1
ATOM 2836 N N . GLY A 1 391 ? 46.342 7.777 29.047 1.00 46.32 391 GLY A N 1
ATOM 2837 C CA . GLY A 1 391 ? 46.302 9.128 28.506 1.00 46.44 391 GLY A CA 1
ATOM 2838 C C . GLY A 1 391 ? 46.331 9.182 26.990 1.00 46.50 391 GLY A C 1
ATOM 2839 O O . GLY A 1 391 ? 47.217 9.823 26.423 1.00 45.57 391 GLY A O 1
ATOM 2840 N N . TYR A 1 392 ? 45.348 8.522 26.348 1.00 46.85 392 TYR A N 1
ATOM 2841 C CA . TYR A 1 392 ? 45.265 8.400 24.871 1.00 47.25 392 TYR A CA 1
ATOM 2842 C C . TYR A 1 392 ? 44.927 9.727 24.192 1.00 48.58 392 TYR A C 1
ATOM 2843 O O . TYR A 1 392 ? 45.264 9.935 23.007 1.00 48.64 392 TYR A O 1
ATOM 2852 N N . SER A 1 393 ? 44.149 10.551 24.909 1.00 50.20 393 SER A N 1
ATOM 2853 C CA . SER A 1 393 ? 43.787 11.904 24.482 1.00 51.65 393 SER A CA 1
ATOM 2854 C C . SER A 1 393 ? 44.942 12.884 24.693 1.00 52.10 393 SER A C 1
ATOM 2855 O O . SER A 1 393 ? 45.227 13.700 23.805 1.00 52.35 393 SER A O 1
ATOM 2858 N N . ALA A 1 394 ? 45.673 12.689 25.807 1.00 52.40 394 ALA A N 1
ATOM 2859 C CA . ALA A 1 394 ? 46.681 13.632 26.347 1.00 53.34 394 ALA A CA 1
ATOM 2860 C C . ALA A 1 394 ? 47.807 14.005 25.376 1.00 53.72 394 ALA A C 1
ATOM 2861 O O . ALA A 1 394 ? 48.383 15.110 25.466 1.00 53.59 394 ALA A O 1
ATOM 2863 N N . SER A 1 395 ? 48.133 13.061 24.485 1.00 54.08 395 SER A N 1
ATOM 2864 C CA . SER A 1 395 ? 49.178 13.232 23.482 1.00 53.43 395 SER A CA 1
ATOM 2865 C C . SER A 1 395 ? 48.561 13.595 22.111 1.00 51.16 395 SER A C 1
ATOM 2866 O O . SER A 1 395 ? 47.785 14.549 22.032 1.00 51.64 395 SER A O 1
ATOM 2869 N N . GLY A 1 396 ? 48.804 12.769 21.087 1.00 48.89 396 GLY A N 1
ATOM 2870 C CA . GLY A 1 396 ? 49.068 13.251 19.734 1.00 46.78 396 GLY A CA 1
ATOM 2871 C C . GLY A 1 396 ? 48.149 12.636 18.698 1.00 44.92 396 GLY A C 1
ATOM 2872 O O . GLY A 1 396 ? 47.148 13.264 18.319 1.00 45.47 396 GLY A O 1
ATOM 2873 N N . VAL A 1 397 ? 48.506 11.431 18.216 1.00 42.30 397 VAL A N 1
ATOM 2874 C CA . VAL A 1 397 ? 47.614 10.605 17.385 1.00 40.53 397 VAL A CA 1
ATOM 2875 C C . VAL A 1 397 ? 46.552 9.947 18.281 1.00 39.20 397 VAL A C 1
ATOM 2876 O O . VAL A 1 397 ? 46.875 9.413 19.368 1.00 36.86 397 VAL A O 1
ATOM 2880 N N . ASN A 1 398 ? 45.310 9.919 17.781 1.00 37.69 398 ASN A N 1
ATOM 2881 C CA . ASN A 1 398 ? 44.220 9.164 18.395 1.00 37.49 398 ASN A CA 1
ATOM 2882 C C . ASN A 1 398 ? 44.526 7.661 18.445 1.00 37.03 398 ASN A C 1
ATOM 2883 O O . ASN A 1 398 ? 45.134 7.115 17.511 1.00 37.50 398 ASN A O 1
ATOM 2888 N N . GLY A 1 399 ? 44.207 7.041 19.583 1.00 35.85 399 GLY A N 1
ATOM 2889 C CA . GLY A 1 399 ? 44.440 5.615 19.801 1.00 36.85 399 GLY A CA 1
ATOM 2890 C C . GLY A 1 399 ? 45.896 5.199 20.012 1.00 35.94 399 GLY A C 1
ATOM 2891 O O . GLY A 1 399 ? 46.244 4.051 19.762 1.00 37.95 399 GLY A O 1
ATOM 2892 N N . VAL A 1 400 ? 46.753 6.169 20.354 1.00 36.64 400 VAL A N 1
ATOM 2893 C CA . VAL A 1 400 ? 48.172 5.948 20.739 1.00 32.34 400 VAL A CA 1
ATOM 2894 C C . VAL A 1 400 ? 48.342 6.561 22.137 1.00 31.76 400 VAL A C 1
ATOM 2895 O O . VAL A 1 400 ? 47.979 7.718 22.361 1.00 31.18 400 VAL A O 1
ATOM 2899 N N . SER A 1 401 ? 48.711 5.731 23.123 1.00 32.66 401 SER A N 1
ATOM 2900 C CA . SER A 1 401 ? 48.912 6.210 24.517 1.00 30.99 401 SER A CA 1
ATOM 2901 C C . SER A 1 401 ? 50.056 7.221 24.562 1.00 32.74 401 SER A C 1
ATOM 2902 O O . SER A 1 401 ? 50.949 7.192 23.704 1.00 31.24 401 SER A O 1
ATOM 2905 N N . SER A 1 402 ? 50.053 8.102 25.570 1.00 34.15 402 SER A N 1
ATOM 2906 C CA . SER A 1 402 ? 51.269 8.871 25.905 1.00 36.03 402 SER A CA 1
ATOM 2907 C C . SER A 1 402 ? 52.429 7.914 26.315 1.00 35.74 402 SER A C 1
ATOM 2908 O O . SER A 1 402 ? 52.185 6.757 26.687 1.00 34.33 402 SER A O 1
ATOM 2911 N N . SER A 1 403 ? 53.671 8.395 26.205 1.00 37.22 403 SER A N 1
ATOM 2912 C CA . SER A 1 403 ? 54.879 7.562 26.437 1.00 37.46 403 SER A CA 1
ATOM 2913 C C . SER A 1 403 ? 54.900 6.922 27.802 1.00 36.30 403 SER A C 1
ATOM 2914 O O . SER A 1 403 ? 54.614 7.576 28.808 1.00 37.38 403 SER A O 1
ATOM 2917 N N . GLN A 1 404 ? 55.084 5.609 27.804 1.00 34.92 404 GLN A N 1
ATOM 2918 C CA . GLN A 1 404 ? 55.236 4.837 29.025 1.00 35.57 404 GLN A CA 1
ATOM 2919 C C . GLN A 1 404 ? 56.621 4.191 29.011 1.00 35.50 404 GLN A C 1
ATOM 2920 O O . GLN A 1 404 ? 57.030 3.628 27.983 1.00 34.75 404 GLN A O 1
ATOM 2926 N N . GLU A 1 405 ? 57.343 4.316 30.131 1.00 34.08 405 GLU A N 1
ATOM 2927 C CA . GLU A 1 405 ? 58.704 3.760 30.280 1.00 35.10 405 GLU A CA 1
ATOM 2928 C C . GLU A 1 405 ? 58.679 2.240 30.493 1.00 34.03 405 GLU A C 1
ATOM 2929 O O . GLU A 1 405 ? 57.967 1.741 31.360 1.00 33.53 405 GLU A O 1
ATOM 2935 N N . LEU A 1 406 ? 59.410 1.509 29.658 1.00 33.26 406 LEU A N 1
ATOM 2936 C CA . LEU A 1 406 ? 59.782 0.132 29.980 1.00 32.68 406 LEU A CA 1
ATOM 2937 C C . LEU A 1 406 ? 61.191 0.081 30.586 1.00 34.08 406 LEU A C 1
ATOM 2938 O O . LEU A 1 406 ? 62.144 0.658 30.025 1.00 33.24 406 LEU A O 1
ATOM 2943 N N . VAL A 1 407 ? 61.262 -0.450 31.810 1.00 35.52 407 VAL A N 1
ATOM 2944 C CA . VAL A 1 407 ? 62.513 -0.559 32.580 1.00 37.25 407 VAL A CA 1
ATOM 2945 C C . VAL A 1 407 ? 62.770 -2.044 32.842 1.00 38.54 407 VAL A C 1
ATOM 2946 O O . VAL A 1 407 ? 61.896 -2.739 33.378 1.00 39.58 407 VAL A O 1
ATOM 2950 N N . ILE A 1 408 ? 63.900 -2.542 32.332 1.00 39.27 408 ILE A N 1
ATOM 2951 C CA . ILE A 1 408 ? 64.375 -3.900 32.611 1.00 39.81 408 ILE A CA 1
ATOM 2952 C C . ILE A 1 408 ? 65.709 -3.796 33.362 1.00 41.46 408 ILE A C 1
ATOM 2953 O O . ILE A 1 408 ? 66.732 -3.382 32.788 1.00 40.43 408 ILE A O 1
ATOM 2958 N N . SER A 1 409 ? 65.669 -4.130 34.659 1.00 42.80 409 SER A N 1
ATOM 2959 C CA . SER A 1 409 ? 66.868 -4.234 35.479 1.00 44.34 409 SER A CA 1
ATOM 2960 C C . SER A 1 409 ? 66.983 -5.592 36.125 1.00 45.79 409 SER A C 1
ATOM 2961 O O . SER A 1 409 ? 66.089 -6.015 36.852 1.00 46.23 409 SER A O 1
ATOM 2964 N N . ALA A 1 410 ? 68.085 -6.285 35.826 1.00 47.46 410 ALA A N 1
ATOM 2965 C CA . ALA A 1 410 ? 68.553 -7.416 36.626 1.00 48.14 410 ALA A CA 1
ATOM 2966 C C . ALA A 1 410 ? 69.532 -6.964 37.712 1.00 48.95 410 ALA A C 1
ATOM 2967 O O . ALA A 1 410 ? 70.394 -6.125 37.468 1.00 49.64 410 ALA A O 1
ATOM 2969 N N . ALA A 1 411 ? 69.328 -7.469 38.930 1.00 50.02 411 ALA A N 1
ATOM 2970 C CA . ALA A 1 411 ? 70.360 -7.489 39.973 1.00 49.98 411 ALA A CA 1
ATOM 2971 C C . ALA A 1 411 ? 70.164 -8.729 40.873 1.00 49.85 411 ALA A C 1
ATOM 2972 O O . ALA A 1 411 ? 69.351 -8.681 41.813 1.00 50.40 411 ALA A O 1
ATOM 2974 N N . PRO A 1 412 ? 70.989 -9.783 40.656 1.00 49.62 412 PRO A N 1
ATOM 2975 C CA . PRO A 1 412 ? 70.532 -11.195 40.653 1.00 49.19 412 PRO A CA 1
ATOM 2976 C C . PRO A 1 412 ? 69.382 -11.571 41.631 1.00 49.27 412 PRO A C 1
ATOM 2977 O O . PRO A 1 412 ? 68.208 -11.315 41.271 1.00 49.29 412 PRO A O 1
ATOM 2981 N N . LYS A 1 413 ? 69.723 -11.992 42.864 1.00 48.16 413 LYS A N 1
ATOM 2982 C CA . LYS A 1 413 ? 68.862 -12.850 43.700 1.00 48.32 413 LYS A CA 1
ATOM 2983 C C . LYS A 1 413 ? 68.912 -12.451 45.188 1.00 47.58 413 LYS A C 1
ATOM 2984 O O . LYS A 1 413 ? 67.918 -11.955 45.732 1.00 47.45 413 LYS A O 1
ATOM 2990 N N . THR A 1 414 ? 70.052 -12.733 45.842 1.00 46.92 414 THR A N 1
ATOM 2991 C CA . THR A 1 414 ? 70.338 -12.259 47.204 1.00 46.24 414 THR A CA 1
ATOM 2992 C C . THR A 1 414 ? 71.225 -11.005 47.171 1.00 46.38 414 THR A C 1
ATOM 2993 O O . THR A 1 414 ? 72.126 -10.884 46.318 1.00 45.68 414 THR A O 1
ATOM 2997 N N . ALA A 1 415 ? 71.001 -10.112 48.140 1.00 46.58 415 ALA A N 1
ATOM 2998 C CA . ALA A 1 415 ? 71.211 -8.669 47.954 1.00 46.89 415 ALA A CA 1
ATOM 2999 C C . ALA A 1 415 ? 72.390 -8.099 48.763 1.00 47.11 415 ALA A C 1
ATOM 3000 O O . ALA A 1 415 ? 72.798 -8.679 49.796 1.00 46.51 415 ALA A O 1
ATOM 3002 N N . GLY A 1 416 ? 72.979 -7.013 48.235 1.00 46.97 416 GLY A N 1
ATOM 3003 C CA . GLY A 1 416 ? 73.894 -6.149 48.983 1.00 47.39 416 GLY A CA 1
ATOM 3004 C C . GLY A 1 416 ? 75.330 -6.651 49.109 1.00 47.73 416 GLY A C 1
ATOM 3005 O O . GLY A 1 416 ? 76.096 -6.150 49.951 1.00 47.31 416 GLY A O 1
ATOM 3006 N N . THR A 1 417 ? 75.656 -7.699 48.345 1.00 48.00 417 THR A N 1
ATOM 3007 C CA . THR A 1 417 ? 77.042 -8.025 47.954 1.00 47.97 417 THR A CA 1
ATOM 3008 C C . THR A 1 417 ? 77.140 -8.230 46.430 1.00 47.94 417 THR A C 1
ATOM 3009 O O . THR A 1 417 ? 76.112 -8.403 45.752 1.00 47.53 417 THR A O 1
ATOM 3013 N N . ALA A 1 418 ? 78.382 -8.214 45.917 1.00 48.02 418 ALA A N 1
ATOM 3014 C CA . ALA A 1 418 ? 78.717 -8.530 44.515 1.00 48.07 418 ALA A CA 1
ATOM 3015 C C . ALA A 1 418 ? 78.036 -9.811 43.944 1.00 48.14 418 ALA A C 1
ATOM 3016 O O . ALA A 1 418 ? 77.842 -10.796 44.682 1.00 48.06 418 ALA A O 1
ATOM 3018 N N . PRO A 1 419 ? 77.621 -9.765 42.660 1.00 48.12 419 PRO A N 1
ATOM 3019 C CA . PRO A 1 419 ? 77.320 -10.992 41.894 1.00 48.28 419 PRO A CA 1
ATOM 3020 C C . PRO A 1 419 ? 78.558 -11.851 41.598 1.00 48.21 419 PRO A C 1
ATOM 3021 O O . PRO A 1 419 ? 79.691 -11.343 41.651 1.00 48.87 419 PRO A O 1
ATOM 3025 N N . THR A 1 420 ? 78.334 -13.145 41.346 1.00 47.65 420 THR A N 1
ATOM 3026 C CA . THR A 1 420 ? 79.383 -14.055 40.840 1.00 46.64 420 THR A CA 1
ATOM 3027 C C . THR A 1 420 ? 79.715 -13.750 39.375 1.00 45.73 420 THR A C 1
ATOM 3028 O O . THR A 1 420 ? 78.852 -13.304 38.619 1.00 45.06 420 THR A O 1
ATOM 3032 N N . ALA A 1 421 ? 80.976 -13.994 39.004 1.00 45.04 421 ALA A N 1
ATOM 3033 C CA . ALA A 1 421 ? 81.471 -13.812 37.638 1.00 44.55 421 ALA A CA 1
ATOM 3034 C C . ALA A 1 421 ? 80.904 -14.845 36.655 1.00 44.45 421 ALA A C 1
ATOM 3035 O O . ALA A 1 421 ? 80.556 -15.970 37.049 1.00 44.07 421 ALA A O 1
ATOM 3037 N N . GLY A 1 422 ? 80.779 -14.431 35.389 1.00 44.78 422 GLY A N 1
ATOM 3038 C CA . GLY A 1 422 ? 80.270 -15.277 34.315 1.00 45.13 422 GLY A CA 1
ATOM 3039 C C . GLY A 1 422 ? 79.519 -14.529 33.218 1.00 45.76 422 GLY A C 1
ATOM 3040 O O . GLY A 1 422 ? 79.091 -13.373 33.403 1.00 45.41 422 GLY A O 1
ATOM 3041 N N . ASN A 1 423 ? 79.395 -15.197 32.065 1.00 46.42 423 ASN A N 1
ATOM 3042 C CA . ASN A 1 423 ? 78.537 -14.777 30.948 1.00 46.62 423 ASN A CA 1
ATOM 3043 C C . ASN A 1 423 ? 77.154 -15.420 31.023 1.00 46.94 423 ASN A C 1
ATOM 3044 O O . ASN A 1 423 ? 77.033 -16.624 31.285 1.00 47.57 423 ASN A O 1
ATOM 3049 N N . TYR A 1 424 ? 76.125 -14.622 30.733 1.00 47.51 424 TYR A N 1
ATOM 3050 C CA . TYR A 1 424 ? 74.717 -14.972 31.008 1.00 47.88 424 TYR A CA 1
ATOM 3051 C C . TYR A 1 424 ? 73.775 -14.631 29.834 1.00 47.94 424 TYR A C 1
ATOM 3052 O O . TYR A 1 424 ? 74.073 -13.727 29.033 1.00 48.12 424 TYR A O 1
ATOM 3061 N N . SER A 1 425 ? 72.662 -15.384 29.730 1.00 48.05 425 SER A N 1
ATOM 3062 C CA . SER A 1 425 ? 71.612 -15.188 28.694 1.00 47.47 425 SER A CA 1
ATOM 3063 C C . SER A 1 425 ? 70.211 -15.605 29.184 1.00 47.79 425 SER A C 1
ATOM 3064 O O . SER A 1 425 ? 70.087 -16.409 30.097 1.00 48.07 425 SER A O 1
ATOM 3067 N N . GLY A 1 426 ? 69.172 -15.077 28.528 1.00 48.41 426 GLY A N 1
ATOM 3068 C CA . GLY A 1 426 ? 67.789 -15.508 28.736 1.00 49.13 426 GLY A CA 1
ATOM 3069 C C . GLY A 1 426 ? 66.764 -14.662 27.994 1.00 49.44 426 GLY A C 1
ATOM 3070 O O . GLY A 1 426 ? 67.136 -13.776 27.216 1.00 50.16 426 GLY A O 1
ATOM 3071 N N . VAL A 1 427 ? 65.473 -14.906 28.278 1.00 49.84 427 VAL A N 1
ATOM 3072 C CA . VAL A 1 427 ? 64.343 -14.365 27.477 1.00 49.45 427 VAL A CA 1
ATOM 3073 C C . VAL A 1 427 ? 63.195 -13.796 28.339 1.00 49.06 427 VAL A C 1
ATOM 3074 O O . VAL A 1 427 ? 62.659 -14.497 29.213 1.00 47.98 427 VAL A O 1
ATOM 3078 N N . VAL A 1 428 ? 62.846 -12.519 28.091 1.00 48.42 428 VAL A N 1
ATOM 3079 C CA . VAL A 1 428 ? 61.661 -11.872 28.705 1.00 48.87 428 VAL A CA 1
ATOM 3080 C C . VAL A 1 428 ? 60.443 -12.018 27.793 1.00 48.80 428 VAL A C 1
ATOM 3081 O O . VAL A 1 428 ? 60.441 -11.527 26.663 1.00 49.03 428 VAL A O 1
ATOM 3085 N N . SER A 1 429 ? 59.423 -12.706 28.299 1.00 49.03 429 SER A N 1
ATOM 3086 C CA . SER A 1 429 ? 58.123 -12.784 27.642 1.00 49.01 429 SER A CA 1
ATOM 3087 C C . SER A 1 429 ? 57.184 -11.733 28.238 1.00 48.87 429 SER A C 1
ATOM 3088 O O . SER A 1 429 ? 56.935 -11.734 29.453 1.00 48.66 429 SER A O 1
ATOM 3091 N N . LEU A 1 430 ? 56.787 -10.765 27.408 1.00 48.44 430 LEU A N 1
ATOM 3092 C CA . LEU A 1 430 ? 55.816 -9.740 27.810 1.00 48.37 430 LEU A CA 1
ATOM 3093 C C . LEU A 1 430 ? 54.465 -9.889 27.113 1.00 47.74 430 LEU A C 1
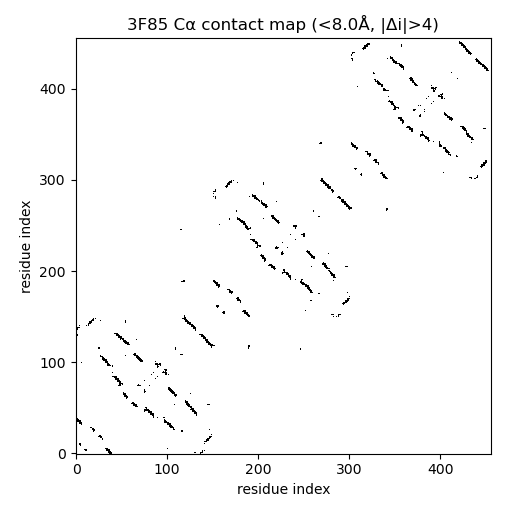ATOM 3094 O O . LEU A 1 430 ? 54.417 -10.134 25.910 1.00 48.23 430 LEU A O 1
ATOM 3099 N N . VAL A 1 431 ? 53.381 -9.715 27.886 1.00 47.56 431 VAL A N 1
ATOM 3100 C CA . VAL A 1 431 ? 51.993 -9.962 27.435 1.00 47.59 431 VAL A CA 1
ATOM 3101 C C . VAL A 1 431 ? 51.073 -8.770 27.783 1.00 47.41 431 VAL A C 1
ATOM 3102 O O . VAL A 1 431 ? 51.006 -8.349 28.952 1.00 46.47 431 VAL A O 1
ATOM 3106 N N . MET A 1 432 ? 50.428 -8.211 26.740 1.00 47.12 432 MET A N 1
ATOM 3107 C CA . MET A 1 432 ? 49.419 -7.145 26.868 1.00 47.01 432 MET A CA 1
ATOM 3108 C C . MET A 1 432 ? 48.064 -7.568 26.308 1.00 46.82 432 MET A C 1
ATOM 3109 O O . MET A 1 432 ? 47.981 -8.087 25.193 1.00 46.60 432 MET A O 1
ATOM 3114 N N . THR A 1 433 ? 47.002 -7.293 27.071 1.00 46.93 433 THR A N 1
ATOM 3115 C CA . THR A 1 433 ? 45.631 -7.676 26.705 1.00 46.65 433 THR A CA 1
ATOM 3116 C C . THR A 1 433 ? 44.703 -6.464 26.775 1.00 45.85 433 THR A C 1
ATOM 3117 O O . THR A 1 433 ? 44.697 -5.737 27.777 1.00 45.28 433 THR A O 1
ATOM 3121 N N . LEU A 1 434 ? 43.946 -6.242 25.694 1.00 44.46 434 LEU A N 1
ATOM 3122 C CA . LEU A 1 434 ? 42.836 -5.287 25.687 1.00 44.17 434 LEU A CA 1
ATOM 3123 C C . LEU A 1 434 ? 41.644 -5.896 26.394 1.00 45.01 434 LEU A C 1
ATOM 3124 O O . LEU A 1 434 ? 41.080 -6.885 25.917 1.00 44.65 434 LEU A O 1
ATOM 3129 N N . GLY A 1 435 ? 41.233 -5.274 27.498 1.00 46.68 435 GLY A N 1
ATOM 3130 C CA . GLY A 1 435 ? 40.419 -5.935 28.519 1.00 48.41 435 GLY A CA 1
ATOM 3131 C C . GLY A 1 435 ? 38.958 -6.026 28.136 1.00 50.32 435 GLY A C 1
ATOM 3132 O O . GLY A 1 435 ? 38.447 -5.125 27.465 1.00 51.00 435 GLY A O 1
ATOM 3133 N N . SER A 1 436 ? 38.277 -7.078 28.628 1.00 50.99 436 SER A N 1
ATOM 3134 C CA . SER A 1 436 ? 37.025 -7.640 28.034 1.00 51.93 436 SER A CA 1
ATOM 3135 C C . SER A 1 436 ? 37.126 -8.227 26.597 1.00 52.07 436 SER A C 1
ATOM 3136 O O . SER A 1 436 ? 36.680 -9.366 26.369 1.00 51.63 436 SER A O 1
ATOM 3139 N N . ASP A 1 437 ? 37.711 -7.454 25.652 1.00 51.65 437 ASP A N 1
ATOM 3140 C CA . ASP A 1 437 ? 38.102 -7.950 24.302 1.00 51.68 437 ASP A CA 1
ATOM 3141 C C . ASP A 1 437 ? 38.995 -9.193 24.384 1.00 52.17 437 ASP A C 1
ATOM 3142 O O . ASP A 1 437 ? 39.620 -9.459 25.421 1.00 52.84 437 ASP A O 1
ATOM 3147 N N . ASN A 1 438 ? 39.023 -9.970 23.308 1.00 52.79 438 ASN A N 1
ATOM 3148 C CA . ASN A 1 438 ? 39.793 -11.212 23.288 1.00 53.07 438 ASN A CA 1
ATOM 3149 C C . ASN A 1 438 ? 41.068 -11.060 22.458 1.00 52.82 438 ASN A C 1
ATOM 3150 O O . ASN A 1 438 ? 41.249 -11.723 21.420 1.00 53.38 438 ASN A O 1
ATOM 3155 N N . LYS A 1 439 ? 41.944 -10.163 22.922 1.00 51.90 439 LYS A N 1
ATOM 3156 C CA . LYS A 1 439 ? 43.071 -9.706 22.131 1.00 51.04 439 LYS A CA 1
ATOM 3157 C C . LYS A 1 439 ? 44.366 -9.524 22.903 1.00 50.73 439 LYS A C 1
ATOM 3158 O O . LYS A 1 439 ? 44.455 -8.697 23.826 1.00 49.69 439 LYS A O 1
ATOM 3164 N N . GLN A 1 440 ? 45.401 -10.201 22.403 1.00 50.91 440 GLN A N 1
ATOM 3165 C CA . GLN A 1 440 ? 46.675 -10.398 23.101 1.00 51.04 440 GLN A CA 1
ATOM 3166 C C . GLN A 1 440 ? 47.810 -9.961 22.187 1.00 51.04 440 GLN A C 1
ATOM 3167 O O . GLN A 1 440 ? 47.843 -10.341 21.006 1.00 52.00 440 GLN A O 1
ATOM 3173 N N . VAL A 1 441 ? 48.726 -9.153 22.721 1.00 51.20 441 VAL A N 1
ATOM 3174 C CA . VAL A 1 441 ? 50.071 -9.036 22.145 1.00 51.46 441 VAL A CA 1
ATOM 3175 C C . VAL A 1 441 ? 51.204 -9.615 23.045 1.00 51.35 441 VAL A C 1
ATOM 3176 O O . VAL A 1 441 ? 51.273 -9.314 24.250 1.00 50.97 441 VAL A O 1
ATOM 3180 N N . GLU A 1 442 ? 51.985 -10.544 22.465 1.00 51.07 442 GLU A N 1
ATOM 3181 C CA . GLU A 1 442 ? 53.234 -11.040 23.070 1.00 51.00 442 GLU A CA 1
ATOM 3182 C C . GLU A 1 442 ? 54.506 -10.403 22.471 1.00 51.14 442 GLU A C 1
ATOM 3183 O O . GLU A 1 442 ? 54.646 -10.298 21.243 1.00 51.61 442 GLU A O 1
ATOM 3189 N N . LYS A 1 443 ? 55.431 -10.006 23.346 1.00 50.86 443 LYS A N 1
ATOM 3190 C CA . LYS A 1 443 ? 56.721 -9.447 22.918 1.00 51.05 443 LYS A CA 1
ATOM 3191 C C . LYS A 1 443 ? 57.898 -10.024 23.693 1.00 50.48 443 LYS A C 1
ATOM 3192 O O . LYS A 1 443 ? 58.028 -9.809 24.907 1.00 50.37 443 LYS A O 1
ATOM 3198 N N . ASN A 1 444 ? 58.719 -10.803 22.980 1.00 50.39 444 ASN A N 1
ATOM 3199 C CA . ASN A 1 444 ? 59.868 -11.503 23.561 1.00 50.31 444 ASN A CA 1
ATOM 3200 C C . ASN A 1 444 ? 61.204 -10.758 23.374 1.00 49.96 444 ASN A C 1
ATOM 3201 O O . ASN A 1 444 ? 61.620 -10.487 22.227 1.00 50.27 444 ASN A O 1
ATOM 3206 N N . ILE A 1 445 ? 61.845 -10.412 24.505 1.00 49.23 445 ILE A N 1
ATOM 3207 C CA . ILE A 1 445 ? 63.136 -9.673 24.528 1.00 48.47 445 ILE A CA 1
ATOM 3208 C C . ILE A 1 445 ? 64.239 -10.556 25.126 1.00 48.12 445 ILE A C 1
ATOM 3209 O O . ILE A 1 445 ? 64.201 -10.890 26.320 1.00 48.40 445 ILE A O 1
ATOM 3214 N N . THR A 1 446 ? 65.232 -10.892 24.300 1.00 47.18 446 THR A N 1
ATOM 3215 C CA . THR A 1 446 ? 66.395 -11.666 24.740 1.00 46.93 446 THR A CA 1
ATOM 3216 C C . THR A 1 446 ? 67.340 -10.753 25.533 1.00 46.60 446 THR A C 1
ATOM 3217 O O . THR A 1 446 ? 67.763 -9.697 25.032 1.00 46.95 446 THR A O 1
ATOM 3221 N N . VAL A 1 447 ? 67.523 -11.081 26.812 1.00 45.54 447 VAL A N 1
ATOM 3222 C CA . VAL A 1 447 ? 68.500 -10.393 27.675 1.00 45.55 447 VAL A CA 1
ATOM 3223 C C . VAL A 1 447 ? 69.825 -11.185 27.716 1.00 45.88 447 VAL A C 1
ATOM 3224 O O . VAL A 1 447 ? 69.820 -12.406 27.915 1.00 46.09 447 VAL A O 1
ATOM 3228 N N . THR A 1 448 ? 70.937 -10.483 27.467 1.00 46.40 448 THR A N 1
ATOM 3229 C CA . THR A 1 448 ? 72.295 -10.995 27.742 1.00 46.48 448 THR A CA 1
ATOM 3230 C C . THR A 1 448 ? 73.065 -10.082 28.704 1.00 46.41 448 THR A C 1
ATOM 3231 O O . THR A 1 448 ? 72.805 -8.876 28.761 1.00 45.75 448 THR A O 1
ATOM 3235 N N . ALA A 1 449 ? 73.969 -10.684 29.498 1.00 46.36 449 ALA A N 1
ATOM 3236 C CA . ALA A 1 449 ? 74.835 -9.949 30.452 1.00 46.66 449 ALA A CA 1
ATOM 3237 C C . ALA A 1 449 ? 76.238 -10.573 30.619 1.00 47.36 449 ALA A C 1
ATOM 3238 O O . ALA A 1 449 ? 76.422 -11.783 30.407 1.00 47.44 449 ALA A O 1
ATOM 3240 N N . SER A 1 450 ? 77.215 -9.732 30.988 1.00 47.87 450 SER A N 1
ATOM 3241 C CA . SER A 1 450 ? 78.584 -10.177 31.297 1.00 48.36 450 SER A CA 1
ATOM 3242 C C . SER A 1 450 ? 79.079 -9.611 32.619 1.00 49.37 450 SER A C 1
ATOM 3243 O O . SER A 1 450 ? 78.978 -8.395 32.869 1.00 49.29 450 SER A O 1
ATOM 3246 N N . VAL A 1 451 ? 79.542 -10.509 33.490 1.00 50.59 451 VAL A N 1
ATOM 3247 C CA . VAL A 1 451 ? 80.641 -10.208 34.408 1.00 51.72 451 VAL A CA 1
ATOM 3248 C C . VAL A 1 451 ? 81.897 -10.967 33.949 1.00 53.09 451 VAL A C 1
ATOM 3249 O O . VAL A 1 451 ? 81.867 -12.199 33.768 1.00 52.80 451 VAL A O 1
ATOM 3253 N N . ASP A 1 452 ? 82.949 -10.204 33.646 1.00 54.62 452 ASP A N 1
ATOM 3254 C CA . ASP A 1 452 ? 84.286 -10.760 33.448 1.00 56.58 452 ASP A CA 1
ATOM 3255 C C . ASP A 1 452 ? 85.288 -10.246 34.500 1.00 57.54 452 ASP A C 1
ATOM 3256 O O . ASP A 1 452 ? 85.419 -9.022 34.688 1.00 57.17 452 ASP A O 1
ATOM 3261 N N . PRO A 1 453 ? 85.990 -11.173 35.187 1.00 58.97 453 PRO A N 1
ATOM 3262 C CA . PRO A 1 453 ? 86.883 -10.801 36.299 1.00 60.05 453 PRO A CA 1
ATOM 3263 C C . PRO A 1 453 ? 88.210 -10.168 35.822 1.00 61.52 453 PRO A C 1
ATOM 3264 O O . PRO A 1 453 ? 89.000 -9.702 36.660 1.00 61.49 453 PRO A O 1
ATOM 3268 N N . VAL A 1 454 ? 88.403 -10.112 34.497 1.00 63.22 454 VAL A N 1
ATOM 3269 C CA . VAL A 1 454 ? 89.599 -9.550 33.866 1.00 64.96 454 VAL A CA 1
ATOM 3270 C C . VAL A 1 454 ? 89.550 -8.014 33.667 1.00 66.31 454 VAL A C 1
ATOM 3271 O O . VAL A 1 454 ? 90.525 -7.414 33.185 1.00 66.27 454 VAL A O 1
ATOM 3273 N N . ILE A 1 455 ? 88.417 -7.392 34.026 1.00 68.30 455 ILE A N 1
ATOM 3274 C CA . ILE A 1 455 ? 88.309 -5.921 34.089 1.00 70.71 455 ILE A CA 1
ATOM 3275 C C . ILE A 1 455 ? 88.048 -5.396 35.521 1.00 71.19 455 ILE A C 1
ATOM 3276 O O . ILE A 1 455 ? 87.493 -6.118 36.331 1.00 72.75 455 ILE A O 1
ATOM 3281 N N . LEU A 1 456 ? 88.385 -4.108 35.759 1.00 72.87 456 LEU A N 1
ATOM 328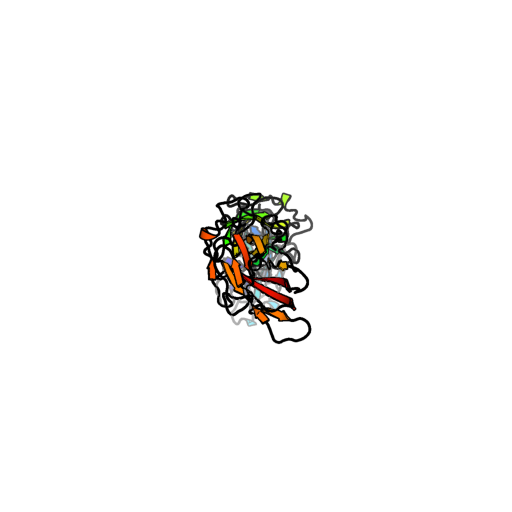2 C CA . LEU A 1 456 ? 88.361 -3.407 37.087 1.00 73.82 456 LEU A CA 1
ATOM 3283 C C . LEU A 1 456 ? 87.288 -3.866 38.096 1.00 75.29 456 LEU A C 1
ATOM 3284 O O . LEU A 1 456 ? 87.505 -3.857 39.331 1.00 76.59 456 LEU A O 1
#

Secondary structure (DSSP, 8-state):
-EEEEETTS-B--SEEE--EETTTTEEPPEEEEEEEEES-TTS-EEEEESS--EEEESS-TT-EEEEEEEETTEE--SSPEEE-SGGG-TTTTSSTTBPPPEEEEEEE--SSTTSPPPSEEEEEEEEEEEEETT---EEEEEEEEEEEE---EEEEETTSPBPPSEEE--EETTTTEEPPEEEEEEEEES-TTS-EEEEESS--EEEETTEEEEEEEEEEEETTEE--SS-EEE-GGGGT--TT--S-BPPPEEEEEEE--SSTT-PPPSEEEEEEEEEEEEETTT--EEEEEEEEEEEE---EEEEETTS----S-EEE-B-SSS--BPPEEEEEEEEES-TTSPEEEEESS--EEEESSSS--EEEEEEEETTEE--SSPEEE-HHHHTTTTSSSTTBPPPEEEEEEE--SS-SSPPPPEEEEEEEEEEEEETTTTEEEEEEEEEEEEE-TT--

InterPro domains:
  IPR007540 Fimbrial major subunit, CS1-type [PF04449] (24-166)

Radius of gyration: 43.7 Å; Cα contacts (8 Å, |Δi|>4): 1142; chains: 1; bounding box: 132×51×86 Å

B-factor: mean 42.27, std 8.31, range [22.54, 103.53]